Protein AF-A0A937PVZ6-F1 (afdb_monomer_lite)

Sequence (532 aa):
RFDALMASVQGRLSVHPARSYATGFSAGARWAVAMARLFPDRFSGVIPVGGFFPPTRSEHPKNIYVYAIAGKDDPNLRELNMARDMLTEQGVPFALETFDGGHDIAPGRLLAEAVRWLTRQYFVHHDDPSPEGRQERLAAAREMAKEIQDLTATADERSEAYEAAREFRETFGDTSHAPLKALLEKNGEIIAMLEKDPSVAGMAAYTAPDPERVVADFLKALDALPADEAARSAARGAVEAARSDPGRSYDALVDGLCRLYPVFAAALAALQNEDTVSALGVLEKMAESPDPYLAAHAVYFMGRAHIMDEKYEDAMPLLARTAGEWNDRTLYSGDSLFLVGICQGRLLHRKAALRILIDFLTHYPEAPERMLVGADHVARTIEAIQAGSLGDVQERMDDSRRRLKLERSGEPTQVRQDRIIAMLDKLIEEAEQREQGGGGGGGGGGGGQGGAGGAPSGNQQPGSPANSSSAPAGQSRIGALDRAHRGNPEDTWGAARKRERERILNVLKDKFPERYRDLIEQYYKSLQEGEP

Foldseek 3Di:
DVVVVVVVCVVPDVDDQLQAEFEDAAVSLQVSQVVCQVCVSRHQEYEYELYHDQDPDDQRPLSYAYEYEYEPAEPSVVVLVVNQVVCVVVVRHYHYYYDHDYSDDDDVVSVVVSSVVSVLVCQLPDADPDPVSLVVNLVVLVVLLVVLVVLLVDLLSLLLSLLSLVSSCNRHVPYPDPSSVVSNVVSVVSNVVSCPRLLNVFVVDFDADDLVQLLVVLLVVLVVDPADPVLSVQLNVQLVVQCVDPVRNQCSNVSSVCSRCVLLVVLVVCVVVLVLVSNLVSLVVQLPDPPLLSVLVSLQVNLVSCVSLVVLSVSSSSLSCSLGVVSSNHSCNLVSLLSNLVSCLLVVSLSSNLVSLVVSCVNCVPPDPCSVVVSVVSNVLSVPDDPLDPSNLVSLVVSLVSCVVVVNPDPVSVVSVVVSVVSVVVVVVVVVVVVVVVDDDDDDDDDDDDDDDDDDDPDDDDPDDDPDDDDDDDDDDDDPDDPDDDDDPSVCVPPDDPVRVVVVVVVVVVPDPPVCVVVVVVVVVVVVPDDD

Radius of gyration: 30.03 Å; chains: 1; bounding box: 62×78×86 Å

pLDDT: mean 80.59, std 19.5, range [26.11, 98.38]

Secondary structure (DSSP, 8-state):
-HHHHHHHHHTTS---TT--EEEEETHHHHHHHHHHHH-TTT-SEEEEES-----SSSPPPTT-EEEEEEETT-TTHHHHHHHHHHHHHTT--EEEEEES-SS-PPPHHHHHHHHHHHHHHHHHH----SHHHHHHHHHHHHHHHHHHHHHHHSSTTHHHHHHHHHHHHHHH-S---HHHHHHHHHHHHHHHHHTTSTTTTTTTT-----HHHHHHHHHHHGGGSSS-HHHHHHHHHHHHHHHTSTTTGGGHHHHHHHHH-HHHHHHHHHHHTT-HHHHHHHHHHHHT-SSHHHHHHHHHHHHHHHHHTT-HHHHHHHHHHHHTTTTTT-STHHHHHHHHHHHHHHTT-HHHHHHHHHHHHHH-TTS-HHHHHHHHHHHHHHHH--TTSHHHHHHHHHHHHHHHHTT--SHHHHHHHHHHHHHHHHHHHHHHHHHHHTS--------------------PPPSS--SS--PPSSPPP-----------GGG-SS---HHHHHHHHHHHHHHS-THHHHHHHHHHHHHHS---

Structure (mmCIF, N/CA/C/O backbone):
data_AF-A0A937PVZ6-F1
#
_entry.id   AF-A0A937PVZ6-F1
#
loop_
_atom_site.group_PDB
_atom_site.id
_atom_site.type_symbol
_atom_site.label_atom_id
_atom_site.label_alt_id
_atom_site.label_comp_id
_atom_site.label_asym_id
_atom_site.label_entity_id
_atom_site.label_seq_id
_atom_site.pdbx_PDB_ins_code
_atom_site.Cartn_x
_atom_site.Cartn_y
_atom_site.Cartn_z
_atom_site.occupancy
_atom_site.B_iso_or_equiv
_atom_site.auth_seq_id
_atom_site.auth_comp_id
_atom_site.auth_asym_id
_atom_site.auth_atom_id
_atom_site.pdbx_PDB_model_num
ATOM 1 N N . ARG A 1 1 ? -8.345 -0.476 47.945 1.00 69.69 1 ARG A N 1
ATOM 2 C CA . ARG A 1 1 ? -8.916 0.798 47.421 1.00 69.69 1 ARG A CA 1
ATOM 3 C C . ARG A 1 1 ? -9.383 0.640 45.974 1.00 69.69 1 ARG A C 1
ATOM 5 O O . ARG A 1 1 ? -10.514 1.012 45.710 1.00 69.69 1 ARG A O 1
ATOM 12 N N . PHE A 1 2 ? -8.583 0.040 45.084 1.00 73.56 2 PHE A N 1
ATOM 13 C CA . PHE A 1 2 ? -9.005 -0.289 43.714 1.00 73.56 2 PHE A CA 1
ATOM 14 C C . PHE A 1 2 ? -10.243 -1.208 43.660 1.00 73.56 2 PHE A C 1
ATOM 16 O O . PHE A 1 2 ? -11.211 -0.859 42.997 1.00 73.56 2 PHE A O 1
ATOM 23 N N . ASP A 1 3 ? -10.291 -2.289 44.450 1.00 78.25 3 ASP A N 1
ATOM 24 C CA . ASP A 1 3 ? -11.468 -3.182 44.471 1.00 78.25 3 ASP A CA 1
ATOM 25 C C . ASP A 1 3 ? -12.764 -2.481 44.888 1.00 78.25 3 ASP A C 1
ATOM 27 O O . ASP A 1 3 ? -13.820 -2.739 44.323 1.00 78.25 3 ASP A O 1
ATOM 31 N N . ALA A 1 4 ? -12.685 -1.547 45.840 1.00 83.62 4 ALA A N 1
ATOM 32 C CA . ALA A 1 4 ? -13.841 -0.767 46.275 1.00 83.62 4 ALA A CA 1
ATOM 33 C C . ALA A 1 4 ? -14.333 0.196 45.179 1.00 83.62 4 ALA A C 1
ATOM 35 O O . ALA A 1 4 ? -15.538 0.381 45.020 1.00 83.62 4 ALA A O 1
ATOM 36 N N . LEU A 1 5 ? -13.411 0.786 44.405 1.00 81.38 5 LEU A N 1
ATOM 37 C CA . LEU A 1 5 ? -13.753 1.604 43.241 1.00 81.38 5 LEU A CA 1
ATOM 38 C C . LEU A 1 5 ? -14.438 0.752 42.168 1.00 81.38 5 LEU A C 1
ATOM 40 O O . LEU A 1 5 ? -15.517 1.116 41.711 1.00 81.38 5 LEU A O 1
ATOM 44 N N . MET A 1 6 ? -13.850 -0.393 41.816 1.00 77.56 6 MET A N 1
ATOM 45 C CA . MET A 1 6 ? -14.407 -1.286 40.799 1.00 77.56 6 MET A CA 1
ATOM 46 C C . MET A 1 6 ? -15.778 -1.828 41.203 1.00 77.56 6 MET A C 1
ATOM 48 O O . MET A 1 6 ? -16.698 -1.774 40.396 1.00 77.56 6 MET A O 1
ATOM 52 N N . ALA A 1 7 ? -15.955 -2.246 42.459 1.00 81.44 7 ALA A N 1
ATOM 53 C CA . ALA A 1 7 ? -17.251 -2.688 42.971 1.00 81.44 7 ALA A CA 1
ATOM 54 C C . ALA A 1 7 ? -18.311 -1.573 42.910 1.00 81.44 7 ALA A C 1
ATOM 56 O O . ALA A 1 7 ? -19.458 -1.825 42.549 1.00 81.44 7 ALA A O 1
ATOM 57 N N . SER A 1 8 ? -17.930 -0.326 43.211 1.00 86.19 8 SER A N 1
ATOM 58 C CA . SER A 1 8 ? -18.826 0.832 43.088 1.00 86.19 8 SER A CA 1
ATOM 59 C C . SER A 1 8 ? -19.222 1.104 41.632 1.00 86.19 8 SER A C 1
ATOM 61 O O . SER A 1 8 ? -20.390 1.367 41.355 1.00 86.19 8 SER A O 1
ATOM 63 N N . VAL A 1 9 ? -18.271 1.021 40.696 1.00 83.44 9 VAL A N 1
ATOM 64 C CA . VAL A 1 9 ? -18.527 1.213 39.260 1.00 83.44 9 VAL A CA 1
ATOM 65 C C . VAL A 1 9 ? -19.419 0.098 38.718 1.00 83.44 9 VAL A C 1
ATOM 67 O O . VAL A 1 9 ? -20.452 0.391 38.128 1.00 83.44 9 VAL A O 1
ATOM 70 N N . GLN A 1 10 ? -19.079 -1.164 38.976 1.00 81.69 10 GLN A N 1
ATOM 71 C CA . GLN A 1 10 ? -19.837 -2.333 38.513 1.00 81.69 10 GLN A CA 1
ATOM 72 C C . GLN A 1 10 ? -21.234 -2.420 39.142 1.00 81.69 10 GLN A C 1
ATOM 74 O O . GLN A 1 10 ? -22.155 -2.944 38.528 1.00 81.69 10 GLN A O 1
ATOM 79 N N . GLY A 1 11 ? -21.420 -1.872 40.348 1.00 85.06 11 GLY A N 1
ATOM 80 C CA . GLY A 1 11 ? -22.736 -1.751 40.976 1.00 85.06 11 GLY A CA 1
ATOM 81 C C . GLY A 1 11 ? -23.624 -0.650 40.382 1.00 85.06 11 GLY A C 1
ATOM 82 O O . GLY A 1 11 ? -24.807 -0.596 40.707 1.00 85.06 11 GLY A O 1
ATOM 83 N N . ARG A 1 12 ? -23.075 0.246 39.547 1.00 89.06 12 ARG A N 1
ATOM 84 C CA . ARG A 1 12 ? -23.790 1.399 38.962 1.00 89.06 12 ARG A CA 1
ATOM 85 C C . ARG A 1 12 ? -23.874 1.361 37.441 1.00 89.06 12 ARG A C 1
ATOM 87 O O . ARG A 1 12 ? -24.802 1.931 36.880 1.00 89.06 12 ARG A O 1
ATOM 94 N N . LEU A 1 13 ? -22.892 0.750 36.788 1.00 84.81 13 LEU A N 1
ATOM 95 C CA . LEU A 1 13 ? -22.736 0.705 35.342 1.00 84.81 13 LEU A CA 1
ATOM 96 C C . LEU A 1 13 ? -22.531 -0.742 34.897 1.00 84.81 13 LEU A C 1
ATOM 98 O O . LEU A 1 13 ? -21.799 -1.502 35.532 1.00 84.81 13 LEU A O 1
ATOM 102 N N . SER A 1 14 ? -23.123 -1.098 33.760 1.00 81.31 14 SER A N 1
ATOM 103 C CA . SER A 1 14 ? -22.840 -2.358 33.077 1.00 81.31 14 SER A CA 1
ATOM 104 C C . SER A 1 14 ? -21.476 -2.264 32.393 1.00 81.31 14 SER A C 1
ATOM 106 O O . SER A 1 14 ? -21.356 -1.701 31.308 1.00 81.31 14 SER A O 1
ATOM 108 N N . VAL A 1 15 ? -20.437 -2.782 33.049 1.00 78.81 15 VAL A N 1
ATOM 109 C CA . VAL A 1 15 ? -19.065 -2.803 32.522 1.00 78.81 15 VAL A CA 1
ATOM 110 C C . VAL A 1 15 ? -18.717 -4.204 32.043 1.00 78.81 15 VAL A C 1
ATOM 112 O O . VAL A 1 15 ? -18.860 -5.174 32.788 1.00 78.81 15 VAL A O 1
ATOM 115 N N . HIS A 1 16 ? -18.222 -4.307 30.811 1.00 76.38 16 HIS A N 1
ATOM 116 C CA . HIS A 1 16 ? -17.789 -5.578 30.248 1.00 76.38 16 HIS A CA 1
ATOM 117 C C . HIS A 1 16 ? -16.460 -6.039 30.883 1.00 76.38 16 HIS A C 1
ATOM 119 O O . HIS A 1 16 ? -15.476 -5.290 30.850 1.00 76.38 16 HIS A O 1
ATOM 125 N N . PRO A 1 17 ? -16.377 -7.266 31.433 1.00 70.31 17 PRO A N 1
ATOM 126 C CA . PRO A 1 17 ? -15.213 -7.704 32.207 1.00 70.31 17 PRO A CA 1
ATOM 127 C C . PRO A 1 17 ? -13.941 -7.850 31.360 1.00 70.31 17 PRO A C 1
ATOM 129 O O . PRO A 1 17 ? -12.858 -7.549 31.844 1.00 70.31 17 PRO A O 1
ATOM 132 N N . ALA A 1 18 ? -14.072 -8.235 30.086 1.00 74.38 18 ALA A N 1
ATOM 133 C CA . ALA A 1 18 ? -12.947 -8.425 29.161 1.00 74.38 18 ALA A CA 1
ATOM 134 C C . ALA A 1 18 ? -12.660 -7.209 28.251 1.00 74.38 18 ALA A C 1
ATOM 136 O O . ALA A 1 18 ? -11.985 -7.333 27.237 1.00 74.38 18 ALA A O 1
ATOM 137 N N . ARG A 1 19 ? -13.237 -6.037 28.556 1.00 82.44 19 ARG A N 1
ATOM 138 C CA . ARG A 1 19 ? -13.008 -4.785 27.799 1.00 82.44 19 ARG A CA 1
ATOM 139 C C . ARG A 1 19 ? -12.810 -3.601 28.734 1.00 82.44 19 ARG A C 1
ATOM 141 O O . ARG A 1 19 ? -13.374 -2.524 28.568 1.00 82.44 19 ARG A O 1
ATOM 148 N N . SER A 1 20 ? -12.034 -3.854 29.778 1.00 88.50 20 SER A N 1
ATOM 149 C CA . SER A 1 20 ? -11.606 -2.838 30.727 1.00 88.50 20 SER A CA 1
ATOM 150 C C . SER A 1 20 ? -10.183 -2.417 30.380 1.00 88.50 20 SER A C 1
ATOM 152 O O . SER A 1 20 ? -9.287 -3.255 30.278 1.00 88.50 20 SER A O 1
ATOM 154 N N . TYR A 1 21 ? -9.973 -1.118 30.197 1.00 92.12 21 TYR A N 1
ATOM 155 C CA . TYR A 1 21 ? -8.684 -0.558 29.798 1.00 92.12 21 TYR A CA 1
ATOM 156 C C . TYR A 1 21 ? -8.200 0.449 30.839 1.00 92.12 21 TYR A C 1
ATOM 158 O O . TYR A 1 21 ? -9.008 1.156 31.445 1.00 92.12 21 TYR A O 1
ATOM 166 N N . ALA A 1 22 ? -6.887 0.527 31.053 1.00 93.06 22 ALA A N 1
ATOM 167 C CA . ALA A 1 22 ? -6.290 1.568 31.890 1.00 93.06 22 ALA A CA 1
ATOM 168 C C . ALA A 1 22 ? -5.559 2.596 31.023 1.00 93.06 22 ALA A C 1
ATOM 170 O O . ALA A 1 22 ? -4.846 2.246 30.090 1.00 93.06 22 ALA A O 1
ATOM 171 N N . THR A 1 23 ? -5.684 3.876 31.346 1.00 95.38 23 THR A N 1
ATOM 172 C CA . THR A 1 23 ? -4.957 4.944 30.652 1.00 95.38 23 THR A CA 1
ATOM 173 C C . THR A 1 23 ? -4.436 5.959 31.655 1.00 95.38 23 THR A C 1
ATOM 175 O O . THR A 1 23 ? -4.888 6.022 32.801 1.00 95.38 23 THR A O 1
ATOM 178 N N . GLY A 1 24 ? -3.465 6.748 31.226 1.00 95.12 24 GLY A N 1
ATOM 179 C CA . GLY A 1 24 ? -2.963 7.880 31.974 1.00 95.12 24 GLY A CA 1
ATOM 180 C C . GLY A 1 24 ? -1.943 8.648 31.153 1.00 95.12 24 GLY A C 1
ATOM 181 O O . GLY A 1 24 ? -1.497 8.184 30.106 1.00 95.12 24 GLY A O 1
ATOM 182 N N . PHE A 1 25 ? -1.560 9.814 31.663 1.00 95.88 25 PHE A N 1
ATOM 183 C CA . PHE A 1 25 ? -0.544 10.671 31.067 1.00 95.88 25 PHE A CA 1
ATOM 184 C C . PHE A 1 25 ? 0.702 10.734 31.957 1.00 95.88 25 PHE A C 1
ATOM 186 O O . PHE A 1 25 ? 0.585 10.840 33.183 1.00 95.88 25 PHE A O 1
ATOM 193 N N . SER A 1 26 ? 1.894 10.657 31.360 1.00 93.81 26 SER A N 1
ATOM 194 C CA . SER A 1 26 ? 3.185 10.768 32.045 1.00 93.81 26 SER A CA 1
ATOM 195 C C . SER A 1 26 ? 3.325 9.765 33.203 1.00 93.81 26 SER A C 1
ATOM 197 O O . SER A 1 26 ? 3.234 8.553 33.009 1.00 93.81 26 SER A O 1
ATOM 199 N N . ALA A 1 27 ? 3.506 10.220 34.446 1.00 91.94 27 ALA A N 1
ATOM 200 C CA . ALA A 1 27 ? 3.505 9.346 35.622 1.00 91.94 27 ALA A CA 1
ATOM 201 C C . ALA A 1 27 ? 2.208 8.520 35.759 1.00 91.94 27 ALA A C 1
ATOM 203 O O . ALA A 1 27 ? 2.258 7.366 36.183 1.00 91.94 27 ALA A O 1
ATOM 204 N N . GLY A 1 28 ? 1.058 9.073 35.364 1.00 93.94 28 GLY A N 1
ATOM 205 C CA . GLY A 1 28 ? -0.214 8.352 35.339 1.00 93.94 28 GLY A CA 1
ATOM 206 C C . GLY A 1 28 ? -0.222 7.210 34.322 1.00 93.94 28 GLY A C 1
ATOM 207 O O . GLY A 1 28 ? -0.742 6.142 34.625 1.00 93.94 28 GLY A O 1
ATOM 208 N N . ALA A 1 29 ? 0.411 7.395 33.159 1.00 95.06 29 ALA A N 1
ATOM 209 C CA . ALA A 1 29 ? 0.570 6.350 32.144 1.00 95.06 29 ALA A CA 1
ATOM 210 C C . ALA A 1 29 ? 1.373 5.168 32.698 1.00 95.06 29 ALA A C 1
ATOM 212 O O . ALA A 1 29 ? 0.972 4.008 32.612 1.00 95.06 29 ALA A O 1
ATOM 213 N N . ARG A 1 30 ? 2.477 5.489 33.375 1.00 92.88 30 ARG A N 1
ATOM 214 C CA . ARG A 1 30 ? 3.339 4.514 34.037 1.00 92.88 30 ARG A CA 1
ATOM 215 C C . ARG A 1 30 ? 2.599 3.726 35.127 1.00 92.88 30 ARG A C 1
ATOM 217 O O . ARG A 1 30 ? 2.746 2.506 35.211 1.00 92.88 30 ARG A O 1
ATOM 224 N N . TRP A 1 31 ? 1.759 4.398 35.916 1.00 92.25 31 TRP A N 1
ATOM 225 C CA . TRP A 1 31 ? 0.887 3.742 36.895 1.00 92.25 31 TRP A CA 1
ATOM 226 C C . TRP A 1 31 ? -0.215 2.902 36.249 1.00 92.25 31 TRP A C 1
ATOM 228 O O . TRP A 1 31 ? -0.486 1.816 36.751 1.00 92.25 31 TRP A O 1
ATOM 238 N N . ALA A 1 32 ? -0.812 3.344 35.141 1.00 93.31 32 ALA A N 1
ATOM 239 C CA . ALA A 1 32 ? -1.809 2.567 34.404 1.00 93.31 32 ALA A CA 1
ATOM 240 C C . ALA A 1 32 ? -1.220 1.239 33.902 1.00 93.31 32 ALA A C 1
ATOM 242 O O . ALA A 1 32 ? -1.804 0.180 34.127 1.00 93.31 32 ALA A O 1
ATOM 243 N N . VAL A 1 33 ? -0.014 1.284 33.323 1.00 92.38 33 VAL A N 1
ATOM 244 C CA . VAL A 1 33 ? 0.739 0.088 32.911 1.00 92.38 33 VAL A CA 1
ATOM 245 C C . VAL A 1 33 ? 1.028 -0.818 34.110 1.00 92.38 33 VAL A C 1
ATOM 247 O O . VAL A 1 33 ? 0.796 -2.023 34.042 1.00 92.38 33 VAL A O 1
ATOM 250 N N . ALA A 1 34 ? 1.503 -0.259 35.227 1.00 89.75 34 ALA A N 1
ATOM 251 C CA . ALA A 1 34 ? 1.767 -1.036 36.436 1.00 89.75 34 ALA A CA 1
ATOM 252 C C . ALA A 1 34 ? 0.491 -1.684 37.002 1.00 89.75 34 ALA A C 1
ATOM 254 O O . ALA A 1 34 ? 0.511 -2.852 37.381 1.00 89.75 34 ALA A O 1
ATOM 255 N N . MET A 1 35 ? -0.627 -0.956 37.025 1.00 88.50 35 MET A N 1
ATOM 256 C CA . MET A 1 35 ? -1.909 -1.465 37.508 1.00 88.50 35 MET A CA 1
ATOM 257 C C . MET A 1 35 ? -2.436 -2.603 36.641 1.00 88.50 35 MET A C 1
ATOM 259 O O . MET A 1 35 ? -2.821 -3.631 37.189 1.00 88.50 35 MET A O 1
ATOM 263 N N . ALA A 1 36 ? -2.416 -2.462 35.316 1.00 90.75 36 ALA A N 1
ATOM 264 C CA . ALA A 1 36 ? -2.871 -3.530 34.433 1.00 90.75 36 ALA A CA 1
ATOM 265 C C . ALA A 1 36 ? -2.025 -4.801 34.577 1.00 90.75 36 ALA A C 1
ATOM 267 O O . ALA A 1 36 ? -2.567 -5.900 34.598 1.00 90.75 36 ALA A O 1
ATOM 268 N N . ARG A 1 37 ? -0.709 -4.655 34.782 1.00 88.38 37 ARG A N 1
ATOM 269 C CA . ARG A 1 37 ? 0.186 -5.791 35.059 1.00 88.38 37 ARG A CA 1
ATOM 270 C C . ARG A 1 37 ? -0.072 -6.454 36.410 1.00 88.38 37 ARG A C 1
ATOM 272 O O . ARG A 1 37 ? 0.067 -7.664 36.519 1.00 88.38 37 ARG A O 1
ATOM 279 N N . LEU A 1 38 ? -0.405 -5.674 37.439 1.00 87.06 38 LEU A N 1
ATOM 280 C CA . LEU A 1 38 ? -0.701 -6.194 38.779 1.00 87.06 38 LEU A CA 1
ATOM 281 C C . LEU A 1 38 ? -2.079 -6.860 38.865 1.00 87.06 38 LEU A C 1
ATOM 283 O O . LEU A 1 38 ? -2.288 -7.713 39.724 1.00 87.06 38 LEU A O 1
ATOM 287 N N . PHE A 1 39 ? -3.010 -6.472 37.992 1.00 87.00 39 PHE A N 1
ATOM 288 C CA . PHE A 1 39 ? -4.377 -6.987 37.957 1.00 87.00 39 PHE A CA 1
ATOM 289 C C . PHE A 1 39 ? -4.755 -7.466 36.543 1.00 87.00 39 PHE A C 1
ATOM 291 O O . PHE A 1 39 ? -5.696 -6.927 35.954 1.00 87.00 39 PHE A O 1
ATOM 298 N N . PRO A 1 40 ? -4.055 -8.474 35.988 1.00 87.31 40 PRO A N 1
ATOM 299 C CA . PRO A 1 40 ? -4.231 -8.892 34.598 1.00 87.31 40 PRO A CA 1
ATOM 300 C C . PRO A 1 40 ? -5.606 -9.503 34.307 1.00 87.31 40 PRO A C 1
ATOM 302 O O . PRO A 1 40 ? -6.031 -9.516 33.161 1.00 87.31 40 PRO A O 1
ATOM 305 N N . ASP A 1 41 ? -6.335 -9.952 35.331 1.00 84.69 41 ASP A N 1
ATOM 306 C CA . ASP A 1 41 ? -7.708 -10.461 35.191 1.00 84.69 41 ASP A CA 1
ATOM 307 C C . ASP A 1 41 ? -8.764 -9.342 35.150 1.00 84.69 41 ASP A C 1
ATOM 309 O O . ASP A 1 41 ? -9.962 -9.603 35.047 1.00 84.69 41 ASP A O 1
ATOM 313 N N . ARG A 1 42 ? -8.348 -8.083 35.335 1.00 84.19 42 ARG A N 1
ATOM 314 C CA . ARG A 1 42 ? -9.243 -6.917 35.437 1.00 84.19 42 ARG A CA 1
ATOM 315 C C . ARG A 1 42 ? -9.098 -5.940 34.286 1.00 84.19 42 ARG A C 1
ATOM 317 O O . ARG A 1 42 ? -9.931 -5.049 34.156 1.00 84.19 42 ARG A O 1
ATOM 324 N N . PHE A 1 43 ? -8.046 -6.085 33.498 1.00 89.19 43 PHE A N 1
ATOM 325 C CA . PHE A 1 43 ? -7.772 -5.253 32.345 1.00 89.19 43 PHE A CA 1
ATOM 326 C C . PHE A 1 43 ? -7.480 -6.151 31.151 1.00 89.19 43 PHE A C 1
ATOM 328 O O . PHE A 1 43 ? -7.010 -7.269 31.315 1.00 89.19 43 PHE A O 1
ATOM 335 N N . SER A 1 44 ? -7.750 -5.644 29.958 1.00 89.75 44 SER A N 1
ATOM 336 C CA . SER A 1 44 ? -7.413 -6.308 28.691 1.00 89.75 44 SER A CA 1
ATOM 337 C C . SER A 1 44 ? -6.463 -5.457 27.851 1.00 89.75 44 SER A C 1
ATOM 339 O O . SER A 1 44 ? -5.988 -5.871 26.801 1.00 89.75 44 SER A O 1
ATOM 341 N N . GLY A 1 45 ? -6.148 -4.250 28.322 1.00 93.69 45 GLY A N 1
ATOM 342 C CA . GLY A 1 45 ? -5.141 -3.418 27.698 1.00 93.69 45 GLY A CA 1
ATOM 343 C C . GLY A 1 45 ? -4.928 -2.081 28.383 1.00 93.69 45 GLY A C 1
ATOM 344 O O . GLY A 1 45 ? -5.622 -1.717 29.340 1.00 93.69 45 GLY A O 1
ATOM 345 N N . VAL A 1 46 ? -3.930 -1.359 27.889 1.00 95.44 46 VAL A N 1
ATOM 346 C CA . VAL A 1 46 ? -3.498 -0.070 28.417 1.00 95.44 46 VAL A CA 1
ATOM 347 C C . VAL A 1 46 ? -3.203 0.934 27.314 1.00 95.44 46 VAL A C 1
ATOM 349 O O . VAL A 1 46 ? -2.643 0.579 26.279 1.00 95.44 46 VAL A O 1
ATOM 352 N N . ILE A 1 47 ? -3.526 2.201 27.579 1.00 97.19 47 ILE A N 1
ATOM 353 C CA . ILE A 1 47 ? -3.240 3.344 26.703 1.00 97.19 47 ILE A CA 1
ATOM 354 C C . ILE A 1 47 ? -2.281 4.298 27.430 1.00 97.19 47 ILE A C 1
ATOM 356 O O . ILE A 1 47 ? -2.733 5.271 28.050 1.00 97.19 47 ILE A O 1
ATOM 360 N N . PRO A 1 48 ? -0.973 3.994 27.486 1.00 96.81 48 PRO A N 1
ATOM 361 C CA . PRO A 1 48 ? 0.000 4.890 28.090 1.00 96.81 48 PRO A CA 1
ATOM 362 C C . PRO A 1 48 ? 0.284 6.098 27.189 1.00 96.81 48 PRO A C 1
ATOM 364 O O . PRO A 1 48 ? 0.758 5.933 26.067 1.00 96.81 48 PRO A O 1
ATOM 367 N N . VAL A 1 49 ? 0.065 7.312 27.703 1.00 97.12 49 VAL A N 1
ATOM 368 C CA . VAL A 1 49 ? 0.394 8.557 26.994 1.00 97.12 49 VAL A CA 1
ATOM 369 C C . VAL A 1 49 ? 1.634 9.209 27.600 1.00 97.12 49 VAL A C 1
ATOM 371 O O . VAL A 1 49 ? 1.623 9.587 28.772 1.00 97.12 49 VAL A O 1
ATOM 374 N N . GLY A 1 50 ? 2.709 9.349 26.824 1.00 93.38 50 GLY A N 1
ATOM 375 C CA . GLY A 1 50 ? 3.940 10.027 27.245 1.00 93.38 50 GLY A CA 1
ATOM 376 C C . GLY A 1 50 ? 4.610 9.390 28.467 1.00 93.38 50 GLY A C 1
ATOM 377 O O . GLY A 1 50 ? 5.243 10.089 29.258 1.00 93.38 50 GLY A O 1
ATOM 378 N N . GLY A 1 51 ? 4.422 8.085 28.700 1.00 92.44 51 GLY A N 1
ATOM 379 C CA . GLY A 1 51 ? 4.963 7.421 29.885 1.00 92.44 51 GLY A CA 1
ATOM 380 C C . GLY A 1 51 ? 4.861 5.893 29.874 1.00 92.44 51 GLY A C 1
ATOM 381 O O . GLY A 1 51 ? 3.769 5.346 29.779 1.00 92.44 51 GLY A O 1
ATOM 382 N N . PHE A 1 52 ? 5.971 5.188 30.076 1.00 90.31 52 PHE A N 1
ATOM 383 C CA . PHE A 1 52 ? 6.038 3.736 30.221 1.00 90.31 52 PHE A CA 1
ATOM 384 C C . PHE A 1 52 ? 7.063 3.321 31.278 1.00 90.31 52 PHE A C 1
ATOM 386 O O . PHE A 1 52 ? 8.106 3.948 31.426 1.00 90.31 52 PHE A O 1
ATOM 393 N N . PHE A 1 53 ? 6.794 2.235 32.005 1.00 80.94 53 PHE A N 1
ATOM 394 C CA . PHE A 1 53 ? 7.831 1.539 32.769 1.00 80.94 53 PHE A CA 1
ATOM 395 C C . PHE A 1 53 ? 8.255 0.282 31.997 1.00 80.94 53 PHE A C 1
ATOM 397 O O . PHE A 1 53 ? 7.516 -0.721 32.025 1.00 80.94 53 PHE A O 1
ATOM 404 N N . PRO A 1 54 ? 9.419 0.302 31.313 1.00 65.31 54 PRO A N 1
ATOM 405 C CA . PRO A 1 54 ? 10.005 -0.916 30.770 1.00 65.31 54 PRO A CA 1
ATOM 406 C C . PRO A 1 54 ? 10.151 -1.923 31.922 1.00 65.31 54 PRO A C 1
ATOM 408 O O . PRO A 1 54 ? 10.639 -1.551 32.994 1.00 65.31 54 PRO A O 1
ATOM 411 N N . PRO A 1 55 ? 9.639 -3.157 31.792 1.00 62.38 55 PRO A N 1
ATOM 412 C CA . PRO A 1 55 ? 9.673 -4.115 32.884 1.00 62.38 55 PRO A CA 1
ATOM 413 C C . PRO A 1 55 ? 11.120 -4.476 33.220 1.00 62.38 55 PRO A C 1
ATOM 415 O O . PRO A 1 55 ? 11.914 -4.810 32.350 1.00 62.38 55 PRO A O 1
ATOM 418 N N . THR A 1 56 ? 11.458 -4.420 34.507 1.00 57.34 56 THR A N 1
ATOM 419 C CA . THR A 1 56 ? 12.805 -4.741 34.995 1.00 57.34 56 THR A CA 1
ATOM 420 C C . THR A 1 56 ? 12.940 -6.174 35.502 1.00 57.34 56 THR A C 1
ATOM 422 O O . THR A 1 56 ? 14.068 -6.585 35.760 1.00 57.34 56 THR A O 1
ATOM 425 N N . ARG A 1 57 ? 11.839 -6.933 35.686 1.00 50.66 57 ARG A N 1
ATOM 426 C CA . ARG A 1 57 ? 11.897 -8.292 36.278 1.00 50.66 57 ARG A CA 1
ATOM 427 C C . ARG A 1 57 ? 10.654 -9.199 36.188 1.00 50.66 57 ARG A C 1
ATOM 429 O O . ARG A 1 57 ? 10.746 -10.331 36.647 1.00 50.66 57 ARG A O 1
ATOM 436 N N . SER A 1 58 ? 9.524 -8.767 35.626 1.00 56.12 58 SER A N 1
ATOM 437 C CA . SER A 1 58 ? 8.342 -9.628 35.419 1.00 56.12 58 SER A CA 1
ATOM 438 C C . SER A 1 58 ? 7.858 -9.516 33.977 1.00 56.12 58 SER A C 1
ATOM 440 O O . SER A 1 58 ? 7.717 -8.395 33.480 1.00 56.12 58 SER A O 1
ATOM 442 N N . GLU A 1 59 ? 7.601 -10.651 33.328 1.00 72.81 59 GLU A N 1
ATOM 443 C CA . GLU A 1 59 ? 7.008 -10.705 31.988 1.00 72.81 59 GLU A CA 1
ATOM 444 C C . GLU A 1 59 ? 5.690 -9.921 31.955 1.00 72.81 59 GLU A C 1
ATOM 446 O O . GLU A 1 59 ? 4.904 -9.939 32.908 1.00 72.81 59 GLU A O 1
ATOM 451 N N . HIS A 1 60 ? 5.468 -9.176 30.875 1.00 86.00 60 HIS A N 1
ATOM 452 C CA . HIS A 1 60 ? 4.197 -8.501 30.652 1.00 86.00 60 HIS A CA 1
ATOM 453 C C . HIS A 1 60 ? 3.120 -9.562 30.358 1.00 86.00 60 HIS A C 1
ATOM 455 O O . HIS A 1 60 ? 3.366 -10.431 29.521 1.00 86.00 60 HIS A O 1
ATOM 461 N N . PRO A 1 61 ? 1.938 -9.527 31.002 1.00 88.31 61 PRO A N 1
ATOM 462 C CA . PRO A 1 61 ? 0.899 -10.518 30.732 1.00 88.31 61 PRO A CA 1
ATOM 463 C C . PRO A 1 61 ? 0.406 -10.427 29.282 1.00 88.31 61 PRO A C 1
ATOM 465 O O . PRO A 1 61 ? -0.009 -9.361 28.839 1.00 88.31 61 PRO A O 1
ATOM 468 N N . LYS A 1 62 ? 0.409 -11.541 28.541 1.00 87.12 62 LYS A N 1
ATOM 469 C CA . LYS A 1 62 ? 0.072 -11.553 27.100 1.00 87.12 62 LYS A CA 1
ATOM 470 C C . LYS A 1 62 ? -1.354 -11.100 26.768 1.00 87.12 62 LYS A C 1
ATOM 472 O O . LYS A 1 62 ? -1.627 -10.748 25.628 1.00 87.12 62 LYS A O 1
ATOM 477 N N . ASN A 1 63 ? -2.251 -11.112 27.749 1.00 86.19 63 ASN A N 1
ATOM 478 C CA . ASN A 1 63 ? -3.635 -10.659 27.625 1.00 86.19 63 ASN A CA 1
ATOM 479 C C . ASN A 1 63 ? -3.820 -9.154 27.906 1.00 86.19 63 ASN A C 1
ATOM 481 O O . ASN A 1 63 ? -4.953 -8.683 27.935 1.00 86.19 63 ASN A O 1
ATOM 485 N N . ILE A 1 64 ? -2.734 -8.413 28.158 1.00 91.50 64 ILE A N 1
ATOM 486 C CA . ILE A 1 64 ? -2.747 -6.958 28.330 1.00 91.50 64 ILE A CA 1
ATOM 487 C C . ILE A 1 64 ? -2.129 -6.322 27.091 1.00 91.50 64 ILE A C 1
ATOM 489 O O . ILE A 1 64 ? -0.912 -6.247 26.949 1.00 91.50 64 ILE A O 1
ATOM 493 N N . TYR A 1 65 ? -2.979 -5.856 26.185 1.00 94.06 65 TYR A N 1
ATOM 494 C CA . TYR A 1 65 ? -2.542 -5.203 24.952 1.00 94.06 65 TYR A CA 1
ATOM 495 C C . TYR A 1 65 ? -2.121 -3.757 25.213 1.00 94.06 65 TYR A C 1
ATOM 497 O O . TYR A 1 65 ? -2.648 -3.103 26.115 1.00 94.06 65 TYR A O 1
ATOM 505 N N . VAL A 1 66 ? -1.179 -3.227 24.435 1.00 94.75 66 VAL A N 1
ATOM 506 C CA . VAL A 1 66 ? -0.638 -1.881 24.668 1.00 94.75 66 VAL A CA 1
ATOM 507 C C . VAL A 1 66 ? -0.836 -0.999 23.445 1.00 94.75 66 VAL A C 1
ATOM 509 O O . VAL A 1 66 ? -0.337 -1.311 22.372 1.00 94.75 66 VAL A O 1
ATOM 512 N N . TYR A 1 67 ? -1.496 0.143 23.630 1.00 96.19 67 TYR A N 1
ATOM 513 C CA . TYR A 1 67 ? -1.548 1.213 22.636 1.00 96.19 67 TYR A CA 1
ATOM 514 C C . TYR A 1 67 ? -0.900 2.474 23.199 1.00 96.19 67 TYR A C 1
ATOM 516 O O . TYR A 1 67 ? -1.520 3.263 23.911 1.00 96.19 67 TYR A O 1
ATOM 524 N N . ALA A 1 68 ? 0.387 2.636 22.943 1.00 95.88 68 ALA A N 1
ATOM 525 C CA . ALA A 1 68 ? 1.159 3.768 23.412 1.00 95.88 68 ALA A CA 1
ATOM 526 C C . ALA A 1 68 ? 0.992 4.997 22.513 1.00 95.88 68 ALA A C 1
ATOM 528 O O . ALA A 1 68 ? 0.914 4.882 21.293 1.00 95.88 68 ALA A O 1
ATOM 529 N N . ILE A 1 69 ? 1.003 6.184 23.122 1.00 96.12 69 ILE A N 1
ATOM 530 C CA . ILE A 1 69 ? 0.958 7.462 22.404 1.00 96.12 69 ILE A CA 1
ATOM 531 C C . ILE A 1 69 ? 2.004 8.411 22.994 1.00 96.12 69 ILE A C 1
ATOM 533 O O . ILE A 1 69 ? 2.127 8.502 24.215 1.00 96.12 69 ILE A O 1
ATOM 537 N N . ALA A 1 70 ? 2.738 9.156 22.170 1.00 95.25 70 ALA A N 1
ATOM 538 C CA . ALA A 1 70 ? 3.618 10.228 22.648 1.00 95.25 70 ALA A CA 1
ATOM 539 C C . ALA A 1 70 ? 3.794 11.360 21.633 1.00 95.25 70 ALA A C 1
ATOM 541 O O . ALA A 1 70 ? 3.640 11.161 20.433 1.00 95.25 70 ALA A O 1
ATOM 542 N N . GLY A 1 71 ? 4.146 12.555 22.104 1.00 87.38 71 GLY A N 1
ATOM 543 C CA . GLY A 1 71 ? 4.612 13.605 21.203 1.00 87.38 71 GLY A CA 1
ATOM 544 C C . GLY A 1 71 ? 5.958 13.226 20.576 1.00 87.38 71 GLY A C 1
ATOM 545 O O . GLY A 1 71 ? 6.772 12.550 21.210 1.00 87.38 71 GLY A O 1
ATOM 546 N N . LYS A 1 72 ? 6.214 13.657 19.338 1.00 84.44 72 LYS A N 1
ATOM 547 C CA . LYS A 1 72 ? 7.499 13.433 18.649 1.00 84.44 72 LYS A CA 1
ATOM 548 C C . LYS A 1 72 ? 8.687 14.015 19.425 1.00 84.44 72 LYS A C 1
ATOM 550 O O . LYS A 1 72 ? 9.761 13.421 19.414 1.00 84.44 72 LYS A O 1
ATOM 555 N N . ASP A 1 73 ? 8.469 15.117 20.143 1.00 88.00 73 ASP A N 1
ATOM 556 C CA . ASP A 1 73 ? 9.472 15.783 20.980 1.00 88.00 73 ASP A CA 1
ATOM 557 C C . ASP A 1 73 ? 9.359 15.392 22.472 1.00 88.00 73 ASP A C 1
ATOM 559 O O . ASP A 1 73 ? 9.950 16.041 23.341 1.00 88.00 73 ASP A O 1
ATOM 563 N N . ASP A 1 74 ? 8.580 14.356 22.813 1.00 93.50 74 ASP A N 1
ATOM 564 C CA . ASP A 1 74 ? 8.435 13.893 24.196 1.00 93.50 74 ASP A CA 1
ATOM 565 C C . ASP A 1 74 ? 9.748 13.233 24.681 1.00 93.50 74 ASP A C 1
ATOM 567 O O . ASP A 1 74 ? 10.211 12.257 24.077 1.00 93.50 74 ASP A O 1
ATOM 571 N N . PRO A 1 75 ? 10.351 13.679 25.803 1.00 91.75 75 PRO A N 1
ATOM 572 C CA . PRO A 1 75 ? 11.553 13.051 26.359 1.00 91.75 75 PRO A CA 1
ATOM 573 C C . PRO A 1 75 ? 11.356 11.568 26.723 1.00 91.75 75 PRO A C 1
ATOM 575 O O . PRO A 1 75 ? 12.327 10.810 26.783 1.00 91.75 75 PRO A O 1
ATOM 578 N N . ASN A 1 76 ? 10.111 11.140 26.943 1.00 92.12 76 ASN A N 1
ATOM 579 C CA . ASN A 1 76 ? 9.732 9.764 27.242 1.00 92.12 76 ASN A CA 1
ATOM 580 C C . ASN A 1 76 ? 9.446 8.929 25.976 1.00 92.12 76 ASN A C 1
ATOM 582 O O . ASN A 1 76 ? 9.147 7.741 26.072 1.00 92.12 76 ASN A O 1
ATOM 586 N N . LEU A 1 77 ? 9.570 9.470 24.761 1.00 90.88 77 LEU A N 1
ATOM 587 C CA . LEU A 1 77 ? 9.367 8.670 23.547 1.00 90.88 77 LEU A CA 1
ATOM 588 C C . LEU A 1 77 ? 10.372 7.505 23.454 1.00 90.88 77 LEU A C 1
ATOM 590 O O . LEU A 1 77 ? 10.047 6.415 22.977 1.00 90.88 77 LEU A O 1
ATOM 594 N N . ARG A 1 78 ? 11.590 7.689 23.976 1.00 87.38 78 ARG A N 1
ATOM 595 C CA . ARG A 1 78 ? 12.609 6.630 24.018 1.00 87.38 78 ARG A CA 1
ATOM 596 C C . ARG A 1 78 ? 12.174 5.423 24.855 1.00 87.38 78 ARG A C 1
ATOM 598 O O . ARG A 1 78 ? 12.401 4.294 24.433 1.00 87.38 78 ARG A O 1
ATOM 605 N N . GLU A 1 79 ? 11.554 5.636 26.019 1.00 89.62 79 GLU A N 1
ATOM 606 C CA . GLU A 1 79 ? 11.090 4.522 26.866 1.00 89.62 79 GLU A CA 1
ATOM 607 C C . GLU A 1 79 ? 9.930 3.752 26.220 1.00 89.62 79 GLU A C 1
ATOM 609 O O . GLU A 1 79 ? 9.870 2.532 26.359 1.00 89.62 79 GLU A O 1
ATOM 614 N N . LEU A 1 80 ? 9.054 4.432 25.473 1.00 90.50 80 LEU A N 1
ATOM 615 C CA . LEU A 1 80 ? 7.954 3.796 24.742 1.00 90.50 80 LEU A CA 1
ATOM 616 C C . LEU A 1 80 ? 8.462 2.966 23.557 1.00 90.50 80 LEU A C 1
ATOM 618 O O . LEU A 1 80 ? 7.992 1.849 23.365 1.00 90.50 80 LEU A O 1
ATOM 622 N N . ASN A 1 81 ? 9.460 3.455 22.812 1.00 87.00 81 ASN A N 1
ATOM 623 C CA . ASN A 1 81 ? 10.096 2.676 21.743 1.00 87.00 81 ASN A CA 1
ATOM 624 C C . ASN A 1 81 ? 10.776 1.411 22.286 1.00 87.00 81 ASN A C 1
ATOM 626 O O . ASN A 1 81 ? 10.535 0.322 21.781 1.00 87.00 81 ASN A O 1
ATOM 630 N N . MET A 1 82 ? 11.553 1.527 23.371 1.00 87.19 82 MET A N 1
ATOM 631 C CA . MET A 1 82 ? 12.173 0.357 24.011 1.00 87.19 82 MET A CA 1
ATOM 632 C C . MET A 1 82 ? 11.128 -0.661 24.485 1.00 87.19 82 MET A C 1
ATOM 634 O O . MET A 1 82 ? 11.342 -1.868 24.400 1.00 87.19 82 MET A O 1
ATOM 638 N N . ALA A 1 83 ? 10.000 -0.175 25.007 1.00 89.19 83 ALA A N 1
ATOM 639 C CA . ALA A 1 83 ? 8.899 -1.027 25.420 1.00 89.19 83 ALA A CA 1
ATOM 640 C C . ALA A 1 83 ? 8.225 -1.733 24.243 1.00 89.19 83 ALA A C 1
ATOM 642 O O . ALA A 1 83 ? 7.946 -2.922 24.367 1.00 89.19 83 ALA A O 1
ATOM 643 N N . ARG A 1 84 ? 7.987 -1.024 23.132 1.00 88.38 84 ARG A N 1
ATOM 644 C CA . ARG A 1 84 ? 7.460 -1.600 21.892 1.00 88.38 84 ARG A CA 1
ATOM 645 C C . ARG A 1 84 ? 8.334 -2.765 21.455 1.00 88.38 84 ARG A C 1
ATOM 647 O O . ARG A 1 84 ? 7.839 -3.878 21.369 1.00 88.38 84 ARG A O 1
ATOM 654 N N . ASP A 1 85 ? 9.627 -2.524 21.257 1.00 83.12 85 ASP A N 1
ATOM 655 C CA . ASP A 1 85 ? 10.539 -3.527 20.700 1.00 83.12 85 ASP A CA 1
ATOM 656 C C . ASP A 1 85 ? 10.567 -4.797 21.570 1.00 83.12 85 ASP A C 1
ATOM 658 O O . ASP A 1 85 ? 10.363 -5.907 21.080 1.00 83.12 85 ASP A O 1
ATOM 662 N N . MET A 1 86 ? 10.705 -4.626 22.888 1.00 86.62 86 MET A N 1
ATOM 663 C CA . MET A 1 86 ? 10.762 -5.738 23.839 1.00 86.62 86 MET A CA 1
ATOM 664 C C . MET A 1 86 ? 9.422 -6.487 23.979 1.00 86.62 86 MET A C 1
ATOM 666 O O . MET A 1 86 ? 9.412 -7.705 24.143 1.00 86.62 86 MET A O 1
ATOM 670 N N . LEU A 1 87 ? 8.278 -5.794 23.965 1.00 88.75 87 LEU A N 1
ATOM 671 C CA . LEU A 1 87 ? 6.968 -6.441 24.122 1.00 88.75 87 LEU A CA 1
ATOM 672 C C . LEU A 1 87 ? 6.496 -7.121 22.838 1.00 88.75 87 LEU A C 1
ATOM 674 O O . LEU A 1 87 ? 5.929 -8.213 22.913 1.00 88.75 87 LEU A O 1
ATOM 678 N N . THR A 1 88 ? 6.799 -6.535 21.682 1.00 84.00 88 THR A N 1
ATOM 679 C CA . THR A 1 88 ? 6.576 -7.174 20.385 1.00 84.00 88 THR A CA 1
ATOM 680 C C . THR A 1 88 ? 7.379 -8.474 20.279 1.00 84.00 88 THR A C 1
ATOM 682 O O . THR A 1 88 ? 6.822 -9.492 19.878 1.00 84.00 88 THR A O 1
ATOM 685 N N . GLU A 1 89 ? 8.639 -8.500 20.738 1.00 81.62 89 GLU A N 1
ATOM 686 C CA . GLU A 1 89 ? 9.454 -9.729 20.798 1.00 81.62 89 GLU A CA 1
ATOM 687 C C . GLU A 1 89 ? 8.831 -10.815 21.701 1.00 81.62 89 GLU A C 1
ATOM 689 O O . GLU A 1 89 ? 8.920 -12.008 21.417 1.00 81.62 89 GLU A O 1
ATOM 694 N N . GLN A 1 90 ? 8.126 -10.418 22.765 1.00 86.62 90 GLN A N 1
ATOM 695 C CA . GLN A 1 90 ? 7.409 -11.332 23.668 1.00 86.62 90 GLN A CA 1
ATOM 696 C C . GLN A 1 90 ? 6.048 -11.805 23.118 1.00 86.62 90 GLN A C 1
ATOM 698 O O . GLN A 1 90 ? 5.361 -12.612 23.762 1.00 86.62 90 GLN A O 1
ATOM 703 N N . GLY A 1 91 ? 5.652 -11.325 21.934 1.00 85.06 91 GLY A N 1
ATOM 704 C CA . GLY A 1 91 ? 4.365 -11.616 21.308 1.00 85.06 91 GLY A CA 1
ATOM 705 C C . GLY A 1 91 ? 3.184 -10.926 21.993 1.00 85.06 91 GLY A C 1
ATOM 706 O O . GLY A 1 91 ? 2.071 -11.445 21.945 1.00 85.06 91 GLY A O 1
ATOM 707 N N . VAL A 1 92 ? 3.419 -9.801 22.675 1.00 88.62 92 VAL A N 1
ATOM 708 C CA . VAL A 1 92 ? 2.352 -8.951 23.216 1.00 88.62 92 VAL A CA 1
ATOM 709 C C . VAL A 1 92 ? 1.921 -7.968 22.123 1.00 88.62 92 VAL A C 1
ATOM 711 O O . VAL A 1 92 ? 2.772 -7.221 21.638 1.00 88.62 92 VAL A O 1
ATOM 714 N N . PRO A 1 93 ? 0.627 -7.911 21.752 1.00 90.00 93 PRO A N 1
ATOM 715 C CA . PRO A 1 93 ? 0.119 -6.880 20.853 1.00 90.00 93 PRO A CA 1
ATOM 716 C C . PRO A 1 93 ? 0.457 -5.472 21.358 1.00 90.00 93 PRO A C 1
ATOM 718 O O . PRO A 1 93 ? 0.022 -5.062 22.441 1.00 90.00 93 PRO A O 1
ATOM 721 N N . PHE A 1 94 ? 1.234 -4.735 20.561 1.00 92.06 94 PHE A N 1
ATOM 722 C CA . PHE A 1 94 ? 1.722 -3.401 20.892 1.00 92.06 94 PHE A CA 1
ATOM 723 C C . PHE A 1 94 ? 1.624 -2.472 19.675 1.00 92.06 94 PHE A C 1
ATOM 725 O O . PHE A 1 94 ? 2.203 -2.757 18.630 1.00 92.06 94 PHE A O 1
ATOM 732 N N . ALA A 1 95 ? 0.966 -1.326 19.841 1.00 91.12 95 ALA A N 1
ATOM 733 C CA . ALA A 1 95 ? 0.995 -0.203 18.907 1.00 91.12 95 ALA A CA 1
ATOM 734 C C . ALA A 1 95 ? 1.633 1.030 19.572 1.00 91.12 95 ALA A C 1
ATOM 736 O O . ALA A 1 95 ? 1.456 1.252 20.772 1.00 91.12 95 ALA A O 1
ATOM 737 N N . LEU A 1 96 ? 2.391 1.821 18.807 1.00 91.38 96 LEU A N 1
ATOM 738 C CA . LEU A 1 96 ? 2.947 3.110 19.234 1.00 91.38 96 LEU A CA 1
ATOM 739 C C . LEU A 1 96 ? 2.630 4.163 18.182 1.00 91.38 96 LEU A C 1
ATOM 741 O O . LEU A 1 96 ? 3.154 4.081 17.076 1.00 91.38 96 LEU A O 1
ATOM 745 N N . GLU A 1 97 ? 1.868 5.181 18.557 1.00 86.56 97 GLU A N 1
ATOM 746 C CA . GLU A 1 97 ? 1.631 6.341 17.703 1.00 86.56 97 GLU A CA 1
ATOM 747 C C . GLU A 1 97 ? 2.300 7.596 18.242 1.00 86.56 97 GLU A C 1
ATOM 749 O O . GLU A 1 97 ? 2.455 7.790 19.454 1.00 86.56 97 GLU A O 1
ATOM 754 N N . THR A 1 98 ? 2.677 8.478 17.316 1.00 85.19 98 THR A N 1
ATOM 755 C CA . THR A 1 98 ? 3.229 9.785 17.660 1.00 85.19 98 THR A CA 1
ATOM 756 C C . THR A 1 98 ? 2.407 10.926 17.088 1.00 85.19 98 THR A C 1
ATOM 758 O O . THR A 1 98 ? 1.761 10.786 16.054 1.00 85.19 98 THR A O 1
ATOM 761 N N . PHE A 1 99 ? 2.433 12.075 17.757 1.00 76.88 99 PHE A N 1
ATOM 762 C CA . PHE A 1 99 ? 1.839 13.313 17.252 1.00 76.88 99 PHE A CA 1
ATOM 763 C C . PHE A 1 99 ? 2.839 14.462 17.305 1.00 76.88 99 PHE A C 1
ATOM 765 O O . PHE A 1 99 ? 3.791 14.436 18.083 1.00 76.88 99 PHE A O 1
ATOM 772 N N . ASP A 1 100 ? 2.625 15.483 16.479 1.00 74.69 100 ASP A N 1
ATOM 773 C CA . ASP A 1 100 ? 3.403 16.718 16.558 1.00 74.69 100 ASP A CA 1
ATOM 774 C C . ASP A 1 100 ? 3.099 17.427 17.882 1.00 74.69 100 ASP A C 1
ATOM 776 O O . ASP A 1 100 ? 2.001 17.934 18.109 1.00 74.69 100 ASP A O 1
ATOM 780 N N . GLY A 1 101 ? 4.070 17.388 18.788 1.00 79.06 101 GLY A N 1
ATOM 781 C CA . GLY A 1 101 ? 3.929 17.822 20.169 1.00 79.06 101 GLY A CA 1
ATOM 782 C C . GLY A 1 101 ? 5.098 17.337 21.018 1.00 79.06 101 GLY A C 1
ATOM 783 O O . GLY A 1 101 ? 5.906 16.514 20.576 1.00 79.06 101 GLY A O 1
ATOM 784 N N . GLY A 1 102 ? 5.190 17.860 22.239 1.00 91.19 102 GLY A N 1
ATOM 785 C CA . GLY A 1 102 ? 6.202 17.457 23.206 1.00 91.19 102 GLY A CA 1
ATOM 786 C C . GLY A 1 102 ? 5.618 16.518 24.251 1.00 91.19 102 GLY A C 1
ATOM 787 O O . GLY A 1 102 ? 4.912 15.559 23.947 1.00 91.19 102 GLY A O 1
ATOM 788 N N . HIS A 1 103 ? 5.899 16.818 25.516 1.00 95.06 103 HIS A N 1
ATOM 789 C CA . HIS A 1 103 ? 5.314 16.111 26.648 1.00 95.06 103 HIS A CA 1
ATOM 790 C C . HIS A 1 103 ? 3.907 16.638 26.958 1.00 95.06 103 HIS A C 1
ATOM 792 O O . HIS A 1 103 ? 3.686 17.299 27.975 1.00 95.06 103 HIS A O 1
ATOM 798 N N . ASP A 1 104 ? 2.970 16.361 26.056 1.00 87.19 104 ASP A N 1
ATOM 799 C CA . ASP A 1 104 ? 1.599 16.869 26.082 1.00 87.19 104 ASP A CA 1
ATOM 800 C C . ASP A 1 104 ? 0.573 15.726 26.114 1.00 87.19 104 ASP A C 1
ATOM 802 O O . ASP A 1 104 ? 0.865 14.578 25.769 1.00 87.19 104 ASP A O 1
ATOM 806 N N . ILE A 1 105 ? -0.659 16.035 26.528 1.00 85.06 105 ILE A N 1
ATOM 807 C CA . ILE A 1 105 ? -1.769 15.078 26.431 1.00 85.06 105 ILE A CA 1
ATOM 808 C C . ILE A 1 105 ? -2.025 14.767 24.952 1.00 85.06 105 ILE A C 1
ATOM 810 O O . ILE A 1 105 ? -2.033 15.664 24.111 1.00 85.06 105 ILE A O 1
ATOM 814 N N . ALA A 1 106 ? -2.273 13.491 24.654 1.00 85.62 106 ALA A N 1
ATOM 815 C CA . ALA A 1 106 ? -2.580 13.043 23.306 1.00 85.62 106 ALA A CA 1
ATOM 816 C C . ALA A 1 106 ? -3.842 13.732 22.756 1.00 85.62 106 ALA A C 1
ATOM 818 O O . ALA A 1 106 ? -4.836 13.868 23.480 1.00 85.62 106 ALA A O 1
ATOM 819 N N . PRO A 1 107 ? -3.857 14.093 21.463 1.00 80.62 107 PRO A N 1
ATOM 820 C CA . PRO A 1 107 ? -5.071 14.527 20.792 1.00 80.62 107 PRO A CA 1
ATOM 821 C C . PRO A 1 107 ? -6.207 13.512 20.968 1.00 80.62 107 PRO A C 1
ATOM 823 O O . PRO A 1 107 ? -5.991 12.302 20.878 1.00 80.62 107 PRO A O 1
ATOM 826 N N . GLY A 1 108 ? -7.439 14.000 21.152 1.00 76.88 108 GLY A N 1
ATOM 827 C CA . GLY A 1 108 ? -8.611 13.144 21.384 1.00 76.88 108 GLY A CA 1
ATOM 828 C C . GLY A 1 108 ? -8.825 12.074 20.306 1.00 76.88 108 GLY A C 1
ATOM 829 O O . GLY A 1 108 ? -9.284 10.978 20.619 1.00 76.88 108 GLY A O 1
ATOM 830 N N . ARG A 1 109 ? -8.418 12.348 19.057 1.00 75.81 109 ARG A N 1
ATOM 831 C CA . ARG A 1 109 ? -8.462 11.375 17.954 1.00 75.81 109 ARG A CA 1
ATOM 832 C C . ARG A 1 109 ? -7.602 10.134 18.215 1.00 75.81 109 ARG A C 1
ATOM 834 O O . ARG A 1 109 ? -8.081 9.034 17.970 1.00 75.81 109 ARG A O 1
ATOM 841 N N . LEU A 1 110 ? -6.391 10.303 18.759 1.00 77.50 110 LEU A N 1
ATOM 842 C CA . LEU A 1 110 ? -5.470 9.193 19.027 1.00 77.50 110 LEU A CA 1
ATOM 843 C C . LEU A 1 110 ? -5.947 8.385 20.230 1.00 77.50 110 LEU A C 1
ATOM 845 O O . LEU A 1 110 ? -5.846 7.167 20.244 1.00 77.50 110 LEU A O 1
ATOM 849 N N . LEU A 1 111 ? -6.551 9.049 21.221 1.00 86.44 111 LEU A N 1
ATOM 850 C CA . LEU A 1 111 ? -7.213 8.356 22.328 1.00 86.44 111 LEU A CA 1
ATOM 851 C C . LEU A 1 111 ? -8.408 7.524 21.841 1.00 86.44 111 LEU A C 1
ATOM 853 O O . LEU A 1 111 ? -8.599 6.400 22.299 1.00 86.44 111 LEU A O 1
ATOM 857 N N . ALA A 1 112 ? -9.204 8.051 20.906 1.00 76.56 112 ALA A N 1
ATOM 858 C CA . ALA A 1 112 ? -10.312 7.312 20.310 1.00 76.56 112 ALA A CA 1
ATOM 859 C C . ALA A 1 112 ? -9.825 6.135 19.447 1.00 76.56 112 ALA A C 1
ATOM 861 O O . ALA A 1 112 ? -10.421 5.060 19.507 1.00 76.56 112 ALA A O 1
ATOM 862 N N . GLU A 1 113 ? -8.743 6.318 18.685 1.00 79.44 113 GLU A N 1
ATOM 863 C CA . GLU A 1 113 ? -8.116 5.243 17.909 1.00 79.44 113 GLU A CA 1
ATOM 864 C C . GLU A 1 113 ? -7.555 4.152 18.818 1.00 79.44 113 GLU A C 1
ATOM 866 O O . GLU A 1 113 ? -7.865 2.983 18.625 1.00 79.44 113 GLU A O 1
ATOM 871 N N . ALA A 1 114 ? -6.871 4.522 19.900 1.00 89.50 114 ALA A N 1
ATOM 872 C CA . ALA A 1 114 ? -6.383 3.572 20.890 1.00 89.50 114 ALA A CA 1
ATOM 873 C C . ALA A 1 114 ? -7.504 2.694 21.471 1.00 89.50 114 ALA A C 1
ATOM 875 O O . ALA A 1 114 ? -7.336 1.485 21.640 1.00 89.50 114 ALA A O 1
ATOM 876 N N . VAL A 1 115 ? -8.677 3.278 21.744 1.00 89.56 115 VAL A N 1
ATOM 877 C CA . VAL A 1 115 ? -9.853 2.522 22.202 1.00 89.56 115 VAL A CA 1
ATOM 878 C C . VAL A 1 115 ? -10.399 1.612 21.099 1.00 89.56 115 VAL A C 1
ATOM 880 O O . VAL A 1 115 ? -10.728 0.458 21.387 1.00 89.56 115 VAL A O 1
ATOM 883 N N . ARG A 1 116 ? -10.485 2.085 19.848 1.00 83.69 116 ARG A N 1
ATOM 884 C CA . ARG A 1 116 ? -10.904 1.255 18.704 1.00 83.69 116 ARG A CA 1
ATOM 885 C C . ARG A 1 116 ? -9.961 0.077 18.503 1.00 83.69 116 ARG A C 1
ATOM 887 O O . ARG A 1 116 ? -10.428 -1.057 18.428 1.00 83.69 116 ARG A O 1
ATOM 894 N N . TRP A 1 117 ? -8.657 0.327 18.511 1.00 88.00 117 TRP A N 1
ATOM 895 C CA . TRP A 1 117 ? -7.634 -0.697 18.372 1.00 88.00 117 TRP A CA 1
ATOM 896 C C . TRP A 1 117 ? -7.725 -1.730 19.495 1.00 88.00 117 TRP A C 1
ATOM 898 O O . TRP A 1 117 ? -7.808 -2.923 19.220 1.00 88.00 117 TRP A O 1
ATOM 908 N N . LEU A 1 118 ? -7.826 -1.304 20.759 1.00 89.62 118 LEU A N 1
ATOM 909 C CA . LEU A 1 118 ? -7.992 -2.224 21.892 1.00 89.62 118 LEU A CA 1
ATOM 910 C C . LEU A 1 118 ? -9.307 -3.018 21.836 1.00 89.62 118 LEU A C 1
ATOM 912 O O . LEU A 1 118 ? -9.356 -4.175 22.260 1.00 89.62 118 LEU A O 1
ATOM 916 N N . THR A 1 119 ? -10.370 -2.421 21.298 1.00 83.69 119 THR A N 1
ATOM 917 C CA . THR A 1 119 ? -11.641 -3.118 21.051 1.00 83.69 119 THR A CA 1
ATOM 918 C C . THR A 1 119 ? -11.491 -4.147 19.930 1.00 83.69 119 THR A C 1
ATOM 920 O O . THR A 1 119 ? -12.021 -5.250 20.029 1.00 83.69 119 THR A O 1
ATOM 923 N N . ARG A 1 120 ? -10.715 -3.836 18.887 1.00 83.31 120 ARG A N 1
ATOM 924 C CA . ARG A 1 120 ? -10.381 -4.781 17.817 1.00 83.31 120 ARG A CA 1
ATOM 925 C C . ARG A 1 120 ? -9.557 -5.952 18.348 1.00 83.31 120 ARG A C 1
ATOM 927 O O . ARG A 1 120 ? -9.891 -7.089 18.037 1.00 83.31 120 ARG A O 1
ATOM 934 N N . GLN A 1 121 ? -8.561 -5.701 19.200 1.00 85.94 121 GLN A N 1
ATOM 935 C CA . GLN A 1 121 ? -7.770 -6.765 19.831 1.00 85.94 121 GLN A CA 1
ATOM 936 C C . GLN A 1 121 ? -8.635 -7.726 20.653 1.00 85.94 121 GLN A C 1
ATOM 938 O O . GLN A 1 121 ? -8.372 -8.927 20.673 1.00 85.94 121 GLN A O 1
ATOM 943 N N . TYR A 1 122 ? -9.710 -7.223 21.277 1.00 82.06 122 TYR A N 1
ATOM 944 C CA . TYR A 1 122 ? -10.685 -8.099 21.920 1.00 82.06 122 TYR A CA 1
ATOM 945 C C . TYR A 1 122 ? -11.293 -9.084 20.915 1.00 82.06 122 TYR A C 1
ATOM 947 O O . TYR A 1 122 ? -11.339 -10.277 21.194 1.00 82.06 122 TYR A O 1
ATOM 955 N N . PHE A 1 123 ? -11.686 -8.632 19.722 1.00 82.62 123 PHE A N 1
ATOM 956 C CA . PHE A 1 123 ? -12.181 -9.556 18.705 1.00 82.62 123 PHE A CA 1
ATOM 957 C C . PHE A 1 123 ? -11.084 -10.484 18.160 1.00 82.62 123 PHE A C 1
ATOM 959 O O . PHE A 1 123 ? -11.320 -11.682 18.042 1.00 82.62 123 PHE A O 1
ATOM 966 N N . VAL A 1 124 ? -9.873 -9.992 17.911 1.00 81.25 124 VAL A N 1
ATOM 967 C CA . VAL A 1 124 ? -8.769 -10.829 17.400 1.00 81.25 124 VAL A CA 1
ATOM 968 C C . VAL A 1 124 ? -8.484 -12.021 18.325 1.00 81.25 124 VAL A C 1
ATOM 970 O O . VAL A 1 124 ? -8.241 -13.127 17.850 1.00 81.25 124 VAL A O 1
ATOM 973 N N . HIS A 1 125 ? -8.539 -11.812 19.642 1.00 80.25 125 HIS A N 1
ATOM 974 C CA . HIS A 1 125 ? -8.036 -12.780 20.620 1.00 80.25 125 HIS A CA 1
ATOM 975 C C . HIS A 1 125 ? -9.095 -13.419 21.531 1.00 80.25 125 HIS A C 1
ATOM 977 O O . HIS A 1 125 ? -8.755 -14.303 22.320 1.00 80.25 125 HIS A O 1
ATOM 983 N N . HIS A 1 126 ? -10.361 -12.996 21.460 1.00 74.44 126 HIS A N 1
ATOM 984 C CA . HIS A 1 126 ? -11.440 -13.561 22.274 1.00 74.44 126 HIS A CA 1
ATOM 985 C C . HIS A 1 126 ? -12.669 -13.951 21.442 1.00 74.44 126 HIS A C 1
ATOM 987 O O . HIS A 1 126 ? -13.415 -13.097 20.961 1.00 74.44 126 HIS A O 1
ATOM 993 N N . ASP A 1 127 ? -12.957 -15.252 21.363 1.00 77.31 127 ASP A N 1
ATOM 994 C CA . ASP A 1 127 ? -14.246 -15.779 20.893 1.00 77.31 127 ASP A CA 1
ATOM 995 C C . ASP A 1 127 ? -15.217 -15.929 22.076 1.00 77.31 127 ASP A C 1
ATOM 997 O O . ASP A 1 127 ? -15.367 -17.009 22.646 1.00 77.31 127 ASP A O 1
ATOM 1001 N N . ASP A 1 128 ? -15.839 -14.823 22.496 1.00 78.62 128 ASP A N 1
ATOM 1002 C CA . ASP A 1 128 ? -16.808 -14.823 23.599 1.00 78.62 128 ASP A CA 1
ATOM 1003 C C . ASP A 1 128 ? -18.049 -15.666 23.240 1.00 78.62 128 ASP A C 1
ATOM 1005 O O . ASP A 1 128 ? -18.813 -15.297 22.340 1.00 78.62 128 ASP A O 1
ATOM 1009 N N . PRO A 1 129 ? -18.291 -16.798 23.933 1.00 78.31 129 PRO A N 1
ATOM 1010 C CA . PRO A 1 129 ? -19.373 -17.704 23.586 1.00 78.31 129 PRO A CA 1
ATOM 1011 C C . PRO A 1 129 ? -20.734 -17.247 24.135 1.00 78.31 129 PRO A C 1
ATOM 1013 O O . PRO A 1 129 ? -21.738 -17.922 23.874 1.00 78.31 129 PRO A O 1
ATOM 1016 N N . SER A 1 130 ? -20.817 -16.148 24.893 1.00 83.38 130 SER A N 1
ATOM 1017 C CA . SER A 1 130 ? -22.099 -15.604 25.358 1.00 83.38 130 SER A CA 1
ATOM 1018 C C . SER A 1 130 ? -22.988 -15.171 24.179 1.00 83.38 130 SER A C 1
ATOM 1020 O O . SER A 1 130 ? -22.476 -14.821 23.111 1.00 83.38 130 SER A O 1
ATOM 1022 N N . PRO A 1 131 ? -24.327 -15.217 24.312 1.00 83.25 131 PRO A N 1
ATOM 1023 C CA . PRO A 1 131 ? -25.231 -14.699 23.285 1.00 83.25 131 PRO A CA 1
ATOM 1024 C C . PRO A 1 131 ? -24.936 -13.240 22.915 1.00 83.25 131 PRO A C 1
ATOM 1026 O O . PRO A 1 131 ? -24.902 -12.902 21.732 1.00 83.25 131 PRO A O 1
ATOM 1029 N N . GLU A 1 132 ? -24.669 -12.400 23.914 1.00 82.44 132 GLU A N 1
ATOM 1030 C CA . GLU A 1 132 ? -24.389 -10.975 23.753 1.00 82.44 132 GLU A CA 1
ATOM 1031 C C . GLU A 1 132 ? -23.060 -10.748 23.021 1.00 82.44 132 GLU A C 1
ATOM 1033 O O . GLU A 1 132 ? -23.031 -10.028 22.021 1.00 82.44 132 GLU A O 1
ATOM 1038 N N . GLY A 1 133 ? -21.985 -11.422 23.448 1.00 81.38 133 GLY A N 1
ATOM 1039 C CA . GLY A 1 133 ? -20.674 -11.339 22.799 1.00 81.38 133 GLY A CA 1
ATOM 1040 C C . GLY A 1 133 ? -20.708 -11.830 21.350 1.00 81.38 133 GLY A C 1
ATOM 1041 O O . GLY A 1 133 ? -20.179 -11.173 20.450 1.00 81.38 133 GLY A O 1
ATOM 1042 N N . ARG A 1 134 ? -21.426 -12.931 21.081 1.00 86.56 134 ARG A N 1
ATOM 1043 C CA . ARG A 1 134 ? -21.635 -13.440 19.715 1.00 86.56 134 ARG A CA 1
ATOM 1044 C C . ARG A 1 134 ? -22.422 -12.476 18.835 1.00 86.56 134 ARG A C 1
ATOM 1046 O O . ARG A 1 134 ? -22.096 -12.340 17.654 1.00 86.56 134 ARG A O 1
ATOM 1053 N N . GLN A 1 135 ? -23.457 -11.833 19.375 1.00 86.94 135 GLN A N 1
ATOM 1054 C CA . GLN A 1 135 ? -24.269 -10.870 18.633 1.00 86.94 135 GLN A CA 1
ATOM 1055 C C . GLN A 1 135 ? -23.473 -9.606 18.302 1.00 86.94 135 GLN A C 1
ATOM 1057 O O . GLN A 1 135 ? -23.523 -9.139 17.165 1.00 86.94 135 GLN A O 1
ATOM 1062 N N . GLU A 1 136 ? -22.715 -9.084 19.264 1.00 85.19 136 GLU A N 1
ATOM 1063 C CA . GLU A 1 136 ? -21.872 -7.906 19.076 1.00 85.19 136 GLU A CA 1
ATOM 1064 C C . GLU A 1 136 ? -20.762 -8.158 18.050 1.00 85.19 136 GLU A C 1
ATOM 1066 O O . GLU A 1 136 ? -20.629 -7.404 17.083 1.00 85.19 136 GLU A O 1
ATOM 1071 N N . ARG A 1 137 ? -20.021 -9.264 18.198 1.00 87.50 137 ARG A N 1
ATOM 1072 C CA . ARG A 1 137 ? -18.973 -9.668 17.249 1.00 87.50 137 ARG A CA 1
ATOM 1073 C C . ARG A 1 137 ? -19.533 -9.846 15.837 1.00 87.50 137 ARG A C 1
ATOM 1075 O O . ARG A 1 137 ? -18.926 -9.398 14.868 1.00 87.50 137 ARG A O 1
ATOM 1082 N N . LEU A 1 138 ? -20.712 -10.462 15.706 1.00 91.31 138 LEU A N 1
ATOM 1083 C CA . LEU A 1 138 ? -21.382 -10.626 14.414 1.00 91.31 138 LEU A CA 1
ATOM 1084 C C . LEU A 1 138 ? -21.830 -9.285 13.813 1.00 91.31 138 LEU A C 1
ATOM 1086 O O . LEU A 1 138 ? -21.764 -9.125 12.597 1.00 91.31 138 LEU A O 1
ATOM 1090 N N . ALA A 1 139 ? -22.296 -8.337 14.628 1.00 91.19 139 ALA A N 1
ATOM 1091 C CA . ALA A 1 139 ? -22.675 -7.008 14.155 1.00 91.19 139 ALA A CA 1
ATOM 1092 C C . ALA A 1 139 ? -21.459 -6.246 13.606 1.00 91.19 139 ALA A C 1
ATOM 1094 O O . ALA A 1 139 ? -21.515 -5.767 12.476 1.00 91.19 139 ALA A O 1
ATOM 1095 N N . ALA A 1 140 ? -20.342 -6.231 14.342 1.00 89.38 140 ALA A N 1
ATOM 1096 C CA . ALA A 1 140 ? -19.091 -5.627 13.880 1.00 89.38 140 ALA A CA 1
ATOM 1097 C C . ALA A 1 140 ? -18.591 -6.266 12.572 1.00 89.38 140 ALA A C 1
ATOM 1099 O O . ALA A 1 140 ? -18.231 -5.566 11.627 1.00 89.38 140 ALA A O 1
ATOM 1100 N N . ALA A 1 141 ? -18.647 -7.598 12.479 1.00 93.75 141 ALA A N 1
ATOM 1101 C CA . ALA A 1 141 ? -18.286 -8.308 11.259 1.00 93.75 141 ALA A CA 1
ATOM 1102 C C . ALA A 1 141 ? -19.206 -7.961 10.077 1.00 93.75 141 ALA A C 1
ATOM 1104 O O . ALA A 1 141 ? -18.744 -7.826 8.950 1.00 93.75 141 ALA A O 1
ATOM 1105 N N . ARG A 1 142 ? -20.513 -7.786 10.294 1.00 96.00 142 ARG A N 1
ATOM 1106 C CA . ARG A 1 142 ? -21.437 -7.402 9.213 1.00 96.00 142 ARG A CA 1
ATOM 1107 C C . ARG A 1 142 ? -21.141 -6.017 8.651 1.00 96.00 142 ARG A C 1
ATOM 1109 O O . ARG A 1 142 ? -21.201 -5.863 7.436 1.00 96.00 142 ARG A O 1
ATOM 1116 N N . GLU A 1 143 ? -20.804 -5.054 9.503 1.00 93.38 143 GLU A N 1
ATOM 1117 C CA . GLU A 1 143 ? -20.421 -3.709 9.057 1.00 93.38 143 GLU A CA 1
ATOM 1118 C C . GLU A 1 143 ? -19.155 -3.755 8.194 1.00 93.38 143 GLU A C 1
ATOM 1120 O O . GLU A 1 143 ? -19.160 -3.276 7.062 1.00 93.38 143 GLU A O 1
ATOM 1125 N N . MET A 1 144 ? -18.105 -4.435 8.662 1.00 93.81 144 MET A N 1
ATOM 1126 C CA . MET A 1 144 ? -16.859 -4.557 7.898 1.00 93.81 144 MET A CA 1
ATOM 1127 C C . MET A 1 144 ? -17.046 -5.372 6.605 1.00 93.81 144 MET A C 1
ATOM 1129 O O . MET A 1 144 ? -16.490 -5.037 5.563 1.00 93.81 144 MET A O 1
ATOM 1133 N N . ALA A 1 145 ? -17.881 -6.417 6.626 1.00 96.12 145 ALA A N 1
ATOM 1134 C CA . ALA A 1 145 ? -18.218 -7.185 5.428 1.00 96.12 145 ALA A CA 1
ATOM 1135 C C . ALA A 1 145 ? -18.991 -6.353 4.391 1.00 96.12 145 ALA A C 1
ATOM 1137 O O . ALA A 1 145 ? -18.828 -6.577 3.190 1.00 96.12 145 ALA A O 1
ATOM 1138 N N . LYS A 1 146 ? -19.823 -5.403 4.837 1.00 95.38 146 LYS A N 1
ATOM 1139 C CA . LYS A 1 146 ? -20.512 -4.457 3.956 1.00 95.38 146 LYS A CA 1
ATOM 1140 C C . LYS A 1 146 ? -19.519 -3.487 3.315 1.00 95.38 146 LYS A C 1
ATOM 1142 O O . LYS A 1 146 ? -19.543 -3.351 2.100 1.00 95.38 146 LYS A O 1
ATOM 1147 N N . GLU A 1 147 ? -18.610 -2.906 4.097 1.00 92.12 147 GLU A N 1
ATOM 1148 C CA . GLU A 1 147 ? -17.535 -2.044 3.580 1.00 92.12 147 GLU A CA 1
ATOM 1149 C C . GLU A 1 147 ? -16.699 -2.764 2.509 1.00 92.12 147 GLU A C 1
ATOM 1151 O O . GLU A 1 147 ? -16.492 -2.233 1.422 1.00 92.12 147 GLU A O 1
ATOM 1156 N N . ILE A 1 148 ? -16.287 -4.010 2.771 1.00 95.44 148 ILE A N 1
ATOM 1157 C CA . ILE A 1 148 ? -15.552 -4.829 1.794 1.00 95.44 148 ILE A CA 1
ATOM 1158 C C . ILE A 1 148 ? -16.373 -5.027 0.520 1.00 95.44 148 ILE A C 1
ATOM 1160 O O . ILE A 1 148 ? -15.831 -4.937 -0.580 1.00 95.44 148 ILE A O 1
ATOM 1164 N N . GLN A 1 149 ? -17.672 -5.309 0.646 1.00 93.88 149 GLN A N 1
ATOM 1165 C CA . GLN A 1 149 ? -18.547 -5.494 -0.508 1.00 93.88 149 GLN A CA 1
ATOM 1166 C C . GLN A 1 149 ? -18.672 -4.210 -1.341 1.00 93.88 149 GLN A C 1
ATOM 1168 O O . GLN A 1 149 ? -18.619 -4.295 -2.568 1.00 93.88 149 GLN A O 1
ATOM 1173 N N . ASP A 1 150 ? -18.792 -3.053 -0.689 1.00 90.38 150 ASP A N 1
ATOM 1174 C CA . ASP A 1 150 ? -18.880 -1.749 -1.348 1.00 90.38 150 ASP A CA 1
ATOM 1175 C C . ASP A 1 150 ? -17.571 -1.425 -2.094 1.00 90.38 150 ASP A C 1
ATOM 1177 O O . ASP A 1 150 ? -17.611 -1.108 -3.281 1.00 90.38 150 ASP A O 1
ATOM 1181 N N . LEU A 1 151 ? -16.407 -1.623 -1.458 1.00 91.19 151 LEU A N 1
ATOM 1182 C CA . LEU A 1 151 ? -15.092 -1.443 -2.097 1.00 91.19 151 LEU A CA 1
ATOM 1183 C C . LEU A 1 151 ? -14.884 -2.404 -3.278 1.00 91.19 151 LEU A C 1
ATOM 1185 O O . LEU A 1 151 ? -14.342 -2.035 -4.315 1.00 91.19 151 LEU A O 1
ATOM 1189 N N . THR A 1 152 ? -15.342 -3.651 -3.148 1.00 91.62 152 THR A N 1
ATOM 1190 C CA . THR A 1 152 ? -15.192 -4.673 -4.198 1.00 91.62 152 THR A CA 1
ATOM 1191 C C . THR A 1 152 ? -16.013 -4.343 -5.453 1.00 91.62 152 THR A C 1
ATOM 1193 O O . THR A 1 152 ? -15.690 -4.820 -6.545 1.00 91.62 152 THR A O 1
ATOM 1196 N N . ALA A 1 153 ? -17.070 -3.534 -5.325 1.00 86.25 153 ALA A N 1
ATOM 1197 C CA . ALA A 1 153 ? -17.904 -3.129 -6.453 1.00 86.25 153 ALA A CA 1
ATOM 1198 C C . ALA A 1 153 ? -17.176 -2.179 -7.424 1.00 86.25 153 ALA A C 1
ATOM 1200 O O . ALA A 1 153 ? -17.513 -2.145 -8.610 1.00 86.25 153 ALA A O 1
ATOM 1201 N N . THR A 1 154 ? -16.157 -1.456 -6.954 1.00 82.56 154 THR A N 1
ATOM 1202 C CA . THR A 1 154 ? -15.376 -0.509 -7.757 1.00 82.56 154 THR A CA 1
ATOM 1203 C C . THR A 1 154 ? -14.054 -1.142 -8.191 1.00 82.56 154 THR A C 1
ATOM 1205 O O . THR A 1 154 ? -13.258 -1.567 -7.359 1.00 82.56 154 THR A O 1
ATOM 1208 N N . ALA A 1 155 ? -13.770 -1.176 -9.498 1.00 79.69 155 ALA A N 1
ATOM 1209 C CA . ALA A 1 155 ? -12.516 -1.747 -10.002 1.00 79.69 155 ALA A CA 1
ATOM 1210 C C . ALA A 1 155 ? -11.268 -1.022 -9.462 1.00 79.69 155 ALA A C 1
ATOM 1212 O O . ALA A 1 155 ? -10.304 -1.685 -9.089 1.00 79.69 155 ALA A O 1
ATOM 1213 N N . ASP A 1 156 ? -11.324 0.310 -9.356 1.00 80.19 156 ASP A N 1
ATOM 1214 C CA . ASP A 1 156 ? -10.225 1.128 -8.831 1.00 80.19 156 ASP A CA 1
ATOM 1215 C C . ASP A 1 156 ? -9.874 0.743 -7.380 1.00 80.19 156 ASP A C 1
ATOM 1217 O O . ASP A 1 156 ? -8.704 0.712 -7.024 1.00 80.19 156 ASP A O 1
ATOM 1221 N N . GLU A 1 157 ? -10.857 0.367 -6.556 1.00 88.44 157 GLU A N 1
ATOM 1222 C CA . GLU A 1 157 ? -10.694 0.180 -5.103 1.00 88.44 157 GLU A CA 1
ATOM 1223 C C . GLU A 1 157 ? -10.332 -1.263 -4.706 1.00 88.44 157 GLU A C 1
ATOM 1225 O O . GLU A 1 157 ? -10.263 -1.592 -3.522 1.00 88.44 157 GLU A O 1
ATOM 1230 N N . ARG A 1 158 ? -10.060 -2.149 -5.674 1.00 91.00 158 ARG A N 1
ATOM 1231 C CA . ARG A 1 158 ? -9.802 -3.582 -5.426 1.00 91.00 158 ARG A CA 1
ATOM 1232 C C . ARG A 1 158 ? -8.618 -3.851 -4.501 1.00 91.00 158 ARG A C 1
ATOM 1234 O O . ARG A 1 158 ? -8.667 -4.787 -3.706 1.00 91.00 158 ARG A O 1
ATOM 1241 N N . SER A 1 159 ? -7.578 -3.025 -4.569 1.00 91.94 159 SER A N 1
ATOM 1242 C CA . SER A 1 159 ? -6.438 -3.119 -3.652 1.00 91.94 159 SER A CA 1
ATOM 1243 C C . SER A 1 159 ? -6.811 -2.758 -2.210 1.00 91.94 159 SER A C 1
ATOM 1245 O O . SER A 1 159 ? -6.387 -3.439 -1.279 1.00 91.94 159 SER A O 1
ATOM 1247 N N . GLU A 1 160 ? -7.645 -1.732 -2.018 1.00 94.00 160 GLU A N 1
ATOM 1248 C CA . GLU A 1 160 ? -8.161 -1.356 -0.696 1.00 94.00 160 GLU A CA 1
ATOM 1249 C C . GLU A 1 160 ? -9.117 -2.431 -0.159 1.00 94.00 160 GLU A C 1
ATOM 1251 O O . GLU A 1 160 ? -9.016 -2.835 1.000 1.00 94.00 160 GLU A O 1
ATOM 1256 N N . ALA A 1 161 ? -9.991 -2.960 -1.025 1.00 95.44 161 ALA A N 1
ATOM 1257 C CA . ALA A 1 161 ? -10.885 -4.071 -0.708 1.00 95.44 161 ALA A CA 1
ATOM 1258 C C . ALA A 1 161 ? -10.107 -5.308 -0.240 1.00 95.44 161 ALA A C 1
ATOM 1260 O O . ALA A 1 161 ? -10.526 -5.983 0.701 1.00 95.44 161 ALA A O 1
ATOM 1261 N N . TYR A 1 162 ? -8.968 -5.597 -0.877 1.00 95.62 162 TYR A N 1
ATOM 1262 C CA . TYR A 1 162 ? -8.121 -6.733 -0.532 1.00 95.62 162 TYR A CA 1
ATOM 1263 C C . TYR A 1 162 ? -7.529 -6.589 0.874 1.00 95.62 162 TYR A C 1
ATOM 1265 O O . TYR A 1 162 ? -7.657 -7.513 1.680 1.00 95.62 162 TYR A O 1
ATOM 1273 N N . GLU A 1 163 ? -6.961 -5.428 1.217 1.00 94.31 163 GLU A N 1
ATOM 1274 C CA . GLU A 1 163 ? -6.435 -5.214 2.572 1.00 94.31 163 GLU A CA 1
ATOM 1275 C C . GLU A 1 163 ? -7.549 -5.183 3.628 1.00 94.31 163 GLU A C 1
ATOM 1277 O O . GLU A 1 163 ? -7.402 -5.798 4.685 1.00 94.31 163 GLU A O 1
ATOM 1282 N N . ALA A 1 164 ? -8.706 -4.579 3.334 1.00 94.31 164 ALA A N 1
ATOM 1283 C CA . ALA A 1 164 ? -9.869 -4.640 4.222 1.00 94.31 164 ALA A CA 1
ATOM 1284 C C . ALA A 1 164 ? -10.341 -6.091 4.444 1.00 94.31 164 ALA A C 1
ATOM 1286 O O . ALA A 1 164 ? -10.680 -6.483 5.563 1.00 94.31 164 ALA A O 1
ATOM 1287 N N . ALA A 1 165 ? -10.316 -6.924 3.399 1.00 96.50 165 ALA A N 1
ATOM 1288 C CA . ALA A 1 165 ? -10.683 -8.330 3.494 1.00 96.50 165 ALA A CA 1
ATOM 1289 C C . ALA A 1 165 ? -9.677 -9.153 4.316 1.00 96.50 165 ALA A C 1
ATOM 1291 O O . ALA A 1 165 ? -10.100 -10.011 5.096 1.00 96.50 165 ALA A O 1
ATOM 1292 N N . ARG A 1 166 ? -8.371 -8.880 4.196 1.00 94.38 166 ARG A N 1
ATOM 1293 C CA . ARG A 1 166 ? -7.337 -9.489 5.051 1.00 94.38 166 ARG A CA 1
ATOM 1294 C C . ARG A 1 166 ? -7.513 -9.094 6.510 1.00 94.38 166 ARG A C 1
ATOM 1296 O O . ARG A 1 166 ? -7.506 -9.966 7.378 1.00 94.38 166 ARG A O 1
ATOM 1303 N N . GLU A 1 167 ? -7.738 -7.808 6.763 1.00 91.75 167 GLU A N 1
ATOM 1304 C CA . GLU A 1 167 ? -7.983 -7.268 8.098 1.00 91.75 167 GLU A CA 1
ATOM 1305 C C . GLU A 1 167 ? -9.222 -7.913 8.743 1.00 91.75 167 GLU A C 1
ATOM 1307 O O . GLU A 1 167 ? -9.204 -8.272 9.923 1.00 91.75 167 GLU A O 1
ATOM 1312 N N . PHE A 1 168 ? -10.287 -8.137 7.967 1.00 94.88 168 PHE A N 1
ATOM 1313 C CA . PHE A 1 168 ? -11.477 -8.858 8.421 1.00 94.88 168 PHE A CA 1
ATOM 1314 C C . PHE A 1 168 ? -11.146 -10.279 8.880 1.00 94.88 168 PHE A C 1
ATOM 1316 O O . PHE A 1 168 ? -11.560 -10.698 9.963 1.00 94.88 168 PHE A O 1
ATOM 1323 N N . ARG A 1 169 ? -10.374 -11.022 8.079 1.00 94.50 169 ARG A N 1
ATOM 1324 C CA . ARG A 1 169 ? -9.963 -12.386 8.426 1.00 94.50 169 ARG A CA 1
ATOM 1325 C C . ARG A 1 169 ? -9.083 -12.410 9.672 1.00 94.50 169 ARG A C 1
ATOM 1327 O O . ARG A 1 169 ? -9.290 -13.265 10.525 1.00 94.50 169 ARG A O 1
ATOM 1334 N N . GLU A 1 170 ? -8.139 -11.482 9.791 1.00 91.06 170 GLU A N 1
ATOM 1335 C CA . GLU A 1 170 ? -7.294 -11.337 10.982 1.00 91.06 170 GLU A CA 1
ATOM 1336 C C . GLU A 1 170 ? -8.138 -11.047 12.233 1.00 91.06 170 GLU A C 1
ATOM 1338 O O . GLU A 1 170 ? -7.924 -11.635 13.288 1.00 91.06 170 GLU A O 1
ATOM 1343 N N . THR A 1 171 ? -9.142 -10.179 12.102 1.00 89.44 171 THR A N 1
ATOM 1344 C CA . THR A 1 171 ? -9.968 -9.725 13.229 1.00 89.44 171 THR A CA 1
ATOM 1345 C C . THR A 1 171 ? -10.956 -10.779 13.712 1.00 89.44 171 THR A C 1
ATOM 1347 O O . THR A 1 171 ? -11.185 -10.911 14.913 1.00 89.44 171 THR A O 1
ATOM 1350 N N . PHE A 1 172 ? -11.576 -11.513 12.788 1.00 92.50 172 PHE A N 1
ATOM 1351 C CA . PHE A 1 172 ? -12.704 -12.394 13.099 1.00 92.50 172 PHE A CA 1
ATOM 1352 C C . PHE A 1 172 ? -12.403 -13.884 12.932 1.00 92.50 172 PHE A C 1
ATOM 1354 O O . PHE A 1 172 ? -13.262 -14.700 13.265 1.00 92.50 172 PHE A O 1
ATOM 1361 N N . GLY A 1 173 ? -11.217 -14.240 12.427 1.00 89.88 173 GLY A N 1
ATOM 1362 C CA . GLY A 1 173 ? -10.863 -15.600 12.018 1.00 89.88 173 GLY A CA 1
ATOM 1363 C C . GLY A 1 173 ? -10.931 -16.640 13.133 1.00 89.88 173 GLY A C 1
ATOM 1364 O O . GLY A 1 173 ? -11.324 -17.778 12.873 1.00 89.88 173 GLY A O 1
ATOM 1365 N N . ASP A 1 174 ? -10.617 -16.254 14.371 1.00 85.88 174 ASP A N 1
ATOM 1366 C CA . ASP A 1 174 ? -10.849 -17.108 15.534 1.00 85.88 174 ASP A CA 1
ATOM 1367 C C . ASP A 1 174 ? -12.321 -17.023 15.955 1.00 85.88 174 ASP A C 1
ATOM 1369 O O . ASP A 1 174 ? -12.759 -16.049 16.577 1.00 85.88 174 ASP A O 1
ATOM 1373 N N . THR A 1 175 ? -13.127 -18.004 15.537 1.00 86.31 175 THR A N 1
ATOM 1374 C CA . THR A 1 175 ? -14.515 -18.099 15.989 1.00 86.31 175 THR A CA 1
ATOM 1375 C C . THR A 1 175 ? -15.127 -19.497 15.908 1.00 86.31 175 THR A C 1
ATOM 1377 O O . THR A 1 175 ? -14.957 -20.255 14.947 1.00 86.31 175 THR A O 1
ATOM 1380 N N . SER A 1 176 ? -15.955 -19.816 16.900 1.00 84.38 176 SER A N 1
ATOM 1381 C CA . SER A 1 176 ? -16.851 -20.973 16.929 1.00 84.38 176 SER A CA 1
ATOM 1382 C C . SER A 1 176 ? -18.266 -20.658 16.415 1.00 84.38 176 SER A C 1
ATOM 1384 O O . SER A 1 176 ? -19.058 -21.576 16.182 1.00 84.38 176 SER A O 1
ATOM 1386 N N . HIS A 1 177 ? -18.599 -19.383 16.187 1.00 90.25 177 HIS A N 1
ATOM 1387 C CA . HIS A 1 177 ? -19.952 -18.928 15.868 1.00 90.25 177 HIS A CA 1
ATOM 1388 C C . HIS A 1 177 ? -20.319 -19.148 14.387 1.00 90.25 177 HIS A C 1
ATOM 1390 O O . HIS A 1 177 ? -19.770 -18.512 13.490 1.00 90.25 177 HIS A O 1
ATOM 1396 N N . ALA A 1 178 ? -21.296 -20.022 14.116 1.00 92.19 178 ALA A N 1
ATOM 1397 C CA . ALA A 1 178 ? -21.645 -20.444 12.751 1.00 92.19 178 ALA A CA 1
ATOM 1398 C C . ALA A 1 178 ? -22.007 -19.301 11.767 1.00 92.19 178 ALA A C 1
ATOM 1400 O O . ALA A 1 178 ? -21.480 -19.310 10.657 1.00 92.19 178 ALA A O 1
ATOM 1401 N N . PRO A 1 179 ? -22.819 -18.284 12.127 1.00 93.94 179 PRO A N 1
ATOM 1402 C CA . PRO A 1 179 ? -23.070 -17.140 11.248 1.00 93.94 179 PRO A CA 1
ATOM 1403 C C . PRO A 1 179 ? -21.809 -16.349 10.880 1.00 93.94 179 PRO A C 1
ATOM 1405 O O . PRO A 1 179 ? -21.726 -15.823 9.775 1.00 93.94 179 PRO A O 1
ATOM 1408 N N . LEU A 1 180 ? -20.830 -16.260 11.788 1.00 93.31 180 LEU A N 1
ATOM 1409 C CA . LEU A 1 180 ? -19.571 -15.565 11.517 1.00 93.31 180 LEU A CA 1
ATOM 1410 C C . LEU A 1 180 ? -18.654 -16.402 10.616 1.00 93.31 180 LEU A C 1
ATOM 1412 O O . LEU A 1 180 ? -18.032 -15.850 9.713 1.00 93.31 180 LEU A O 1
ATOM 1416 N N . LYS A 1 181 ? -18.650 -17.733 10.780 1.00 94.56 181 LYS A N 1
ATOM 1417 C CA . LYS A 1 181 ? -17.971 -18.648 9.846 1.00 94.56 181 LYS A CA 1
ATOM 1418 C C . LYS A 1 181 ? -18.465 -18.477 8.409 1.00 94.56 181 LYS A C 1
ATOM 1420 O O . LYS A 1 181 ? -17.642 -18.375 7.511 1.00 94.56 181 LYS A O 1
ATOM 1425 N N . ALA A 1 182 ? -19.774 -18.330 8.201 1.00 95.69 182 ALA A N 1
ATOM 1426 C CA . ALA A 1 182 ? -20.327 -18.073 6.868 1.00 95.69 182 ALA A CA 1
ATOM 1427 C C . ALA A 1 182 ? -19.838 -16.740 6.259 1.00 95.69 182 ALA A C 1
ATOM 1429 O O . ALA A 1 182 ? -19.591 -16.655 5.057 1.00 95.69 182 ALA A O 1
ATOM 1430 N N . LEU A 1 183 ? -19.661 -15.690 7.075 1.00 97.12 183 LEU A N 1
ATOM 1431 C CA . LEU A 1 183 ? -19.067 -14.430 6.605 1.00 97.12 183 LEU A CA 1
ATOM 1432 C C . LEU A 1 183 ? -17.580 -14.589 6.264 1.00 97.12 183 LEU A C 1
ATOM 1434 O O . LEU A 1 183 ? -17.132 -14.024 5.271 1.00 97.12 183 LEU A O 1
ATOM 1438 N N . LEU A 1 184 ? -16.827 -15.364 7.051 1.00 96.56 184 LEU A N 1
ATOM 1439 C CA . LEU A 1 184 ? -15.419 -15.679 6.781 1.00 96.56 184 LEU A CA 1
ATOM 1440 C C . LEU A 1 184 ? -15.243 -16.495 5.495 1.00 96.56 184 LEU A C 1
ATOM 1442 O O . LEU A 1 184 ? -14.317 -16.225 4.734 1.00 96.56 184 LEU A O 1
ATOM 1446 N N . GLU A 1 185 ? -16.137 -17.447 5.225 1.00 96.88 185 GLU A N 1
ATOM 1447 C CA . GLU A 1 185 ? -16.163 -18.209 3.971 1.00 96.88 185 GLU A CA 1
ATOM 1448 C C . GLU A 1 185 ? -16.366 -17.273 2.772 1.00 96.88 185 GLU A C 1
ATOM 1450 O O . GLU A 1 185 ? -15.523 -17.240 1.875 1.00 96.88 185 GLU A O 1
ATOM 1455 N N . LYS A 1 186 ? -17.397 -16.415 2.811 1.00 97.12 186 LYS A N 1
ATOM 1456 C CA . LYS A 1 186 ? -17.641 -15.405 1.765 1.00 97.12 186 LYS A CA 1
ATOM 1457 C C . LYS A 1 186 ? -16.462 -14.435 1.609 1.00 97.12 186 LYS A C 1
ATOM 1459 O O . LYS A 1 186 ? -16.070 -14.103 0.495 1.00 97.12 186 LYS A O 1
ATOM 1464 N N . ASN A 1 187 ? -15.874 -13.980 2.715 1.00 97.62 187 ASN A N 1
ATOM 1465 C CA . ASN A 1 187 ? -14.673 -13.144 2.690 1.00 97.62 187 ASN A CA 1
ATOM 1466 C C . ASN A 1 187 ? -13.492 -13.871 2.022 1.00 97.62 187 ASN A C 1
ATOM 1468 O O . ASN A 1 187 ? -12.739 -13.254 1.274 1.00 97.62 187 ASN A O 1
ATOM 1472 N N . GLY A 1 188 ? -13.349 -15.182 2.230 1.00 97.00 188 GLY A N 1
ATOM 1473 C CA . GLY A 1 188 ? -12.331 -15.979 1.555 1.00 97.00 188 GLY A CA 1
ATOM 1474 C C . GLY A 1 188 ? -12.531 -16.110 0.051 1.00 97.00 188 GLY A C 1
ATOM 1475 O O . GLY A 1 188 ? -11.545 -16.051 -0.681 1.00 97.00 188 GLY A O 1
ATOM 1476 N N . GLU A 1 189 ? -13.774 -16.205 -0.415 1.00 97.31 189 GLU A N 1
ATOM 1477 C CA . GLU A 1 189 ? -14.092 -16.141 -1.846 1.00 97.31 189 GLU A CA 1
ATOM 1478 C C . GLU A 1 189 ? -13.712 -14.779 -2.445 1.00 97.31 189 GLU A C 1
ATOM 1480 O O . GLU A 1 189 ? -13.121 -14.727 -3.524 1.00 97.31 189 GLU A O 1
ATOM 1485 N N . ILE A 1 190 ? -13.987 -13.685 -1.724 1.00 96.56 190 ILE A N 1
ATOM 1486 C CA . ILE A 1 190 ? -13.606 -12.324 -2.134 1.00 96.56 190 ILE A CA 1
ATOM 1487 C C . ILE A 1 190 ? -12.082 -12.192 -2.221 1.00 96.56 190 ILE A C 1
ATOM 1489 O O . ILE A 1 190 ? -11.581 -11.721 -3.237 1.00 96.56 190 ILE A O 1
ATOM 1493 N N . ILE A 1 191 ? -11.336 -12.653 -1.211 1.00 95.94 191 ILE A N 1
ATOM 1494 C CA . ILE A 1 191 ? -9.863 -12.650 -1.232 1.00 95.94 191 ILE A CA 1
ATOM 1495 C C . ILE A 1 191 ? -9.343 -13.415 -2.453 1.00 95.94 191 ILE A C 1
ATOM 1497 O O . ILE A 1 191 ? -8.583 -12.858 -3.236 1.00 95.94 191 ILE A O 1
ATOM 1501 N N . ALA A 1 192 ? -9.812 -14.646 -2.677 1.00 95.44 192 ALA A N 1
ATOM 1502 C CA . ALA A 1 192 ? -9.365 -15.468 -3.805 1.00 95.44 192 ALA A CA 1
ATOM 1503 C C . ALA A 1 192 ? -9.734 -14.872 -5.179 1.00 95.44 192 ALA A C 1
ATOM 1505 O O . ALA A 1 192 ? -9.083 -15.160 -6.187 1.00 95.44 192 ALA A O 1
ATOM 1506 N N . MET A 1 193 ? -10.802 -14.073 -5.246 1.00 95.19 193 MET A N 1
ATOM 1507 C CA . MET A 1 193 ? -11.152 -13.294 -6.431 1.00 95.19 193 MET A CA 1
ATOM 1508 C C . MET A 1 193 ? -10.188 -12.115 -6.617 1.00 95.19 193 MET A C 1
ATOM 1510 O O . MET A 1 193 ? -9.673 -11.930 -7.718 1.00 95.19 193 MET A O 1
ATOM 1514 N N . LEU A 1 194 ? -9.939 -11.339 -5.559 1.00 94.31 194 LEU A N 1
ATOM 1515 C CA . LEU A 1 194 ? -9.085 -10.151 -5.588 1.00 94.31 194 LEU A CA 1
ATOM 1516 C C . LEU A 1 194 ? -7.614 -10.495 -5.838 1.00 94.31 194 LEU A C 1
ATOM 1518 O O . LEU A 1 194 ? -6.958 -9.767 -6.563 1.00 94.31 194 LEU A O 1
ATOM 1522 N N . GLU A 1 195 ? -7.106 -11.628 -5.350 1.00 92.56 195 GLU A N 1
ATOM 1523 C CA . GLU A 1 195 ? -5.732 -12.093 -5.622 1.00 92.56 195 GLU A CA 1
ATOM 1524 C C . GLU A 1 195 ? -5.437 -12.315 -7.115 1.00 92.56 195 GLU A C 1
ATOM 1526 O O . GLU A 1 195 ? -4.275 -12.352 -7.518 1.00 92.56 195 GLU A O 1
ATOM 1531 N N . LYS A 1 196 ? -6.476 -12.461 -7.946 1.00 91.25 196 LYS A N 1
ATOM 1532 C CA . LYS A 1 196 ? -6.358 -12.581 -9.407 1.00 91.25 196 LYS A CA 1
ATOM 1533 C C . LYS A 1 196 ? -6.412 -11.232 -10.120 1.00 91.25 196 LYS A C 1
ATOM 1535 O O . LYS A 1 196 ? -6.180 -11.183 -11.326 1.00 91.25 196 LYS A O 1
ATOM 1540 N N . ASP A 1 197 ? -6.770 -10.161 -9.417 1.00 91.06 197 ASP A N 1
ATOM 1541 C CA . ASP A 1 197 ? -6.832 -8.824 -9.989 1.00 91.06 197 ASP A CA 1
ATOM 1542 C C . ASP A 1 197 ? -5.420 -8.288 -10.268 1.00 91.06 197 ASP A C 1
ATOM 1544 O O . ASP A 1 197 ? -4.587 -8.358 -9.371 1.00 91.06 197 ASP A O 1
ATOM 1548 N N . PRO A 1 198 ? -5.128 -7.696 -11.439 1.00 86.81 198 PRO A N 1
ATOM 1549 C CA . PRO A 1 198 ? -3.787 -7.200 -11.764 1.00 86.81 198 PRO A CA 1
ATOM 1550 C C . PRO A 1 198 ? -3.197 -6.171 -10.786 1.00 86.81 198 PRO A C 1
ATOM 1552 O O . PRO A 1 198 ? -1.979 -6.052 -10.705 1.00 86.81 198 PRO A O 1
ATOM 1555 N N . SER A 1 199 ? -4.021 -5.422 -10.044 1.00 84.38 199 SER A N 1
ATOM 1556 C CA . SER A 1 199 ? -3.540 -4.467 -9.030 1.00 84.38 199 SER A CA 1
ATOM 1557 C C . SER A 1 199 ? -3.093 -5.130 -7.721 1.00 84.38 199 SER A C 1
ATOM 1559 O O . SER A 1 199 ? -2.352 -4.532 -6.942 1.00 84.38 199 SER A O 1
ATOM 1561 N N . VAL A 1 200 ? -3.519 -6.375 -7.491 1.00 87.56 200 VAL A N 1
ATOM 1562 C CA . VAL A 1 200 ? -3.245 -7.166 -6.281 1.00 87.56 200 VAL A CA 1
ATOM 1563 C C . VAL A 1 200 ? -2.307 -8.337 -6.589 1.00 87.56 200 VAL A C 1
ATOM 1565 O O . VAL A 1 200 ? -1.434 -8.671 -5.782 1.00 87.56 200 VAL A O 1
ATOM 1568 N N . ALA A 1 201 ? -2.469 -8.950 -7.762 1.00 78.75 201 ALA A N 1
ATOM 1569 C CA . ALA A 1 201 ? -1.683 -10.053 -8.283 1.00 78.75 201 ALA A CA 1
ATOM 1570 C C . ALA A 1 201 ? -0.216 -9.617 -8.391 1.00 78.75 201 ALA A C 1
ATOM 1572 O O . ALA A 1 201 ? 0.146 -8.740 -9.168 1.00 78.75 201 ALA A O 1
ATOM 1573 N N . GLY A 1 202 ? 0.626 -10.207 -7.545 1.00 72.06 202 GLY A N 1
ATOM 1574 C CA . GLY A 1 202 ? 2.035 -9.840 -7.391 1.00 72.06 202 GLY A CA 1
ATOM 1575 C C . GLY A 1 202 ? 2.353 -9.121 -6.078 1.00 72.06 202 GLY A C 1
ATOM 1576 O O . GLY A 1 202 ? 3.462 -9.268 -5.576 1.00 72.06 202 GLY A O 1
ATOM 1577 N N . MET A 1 203 ? 1.384 -8.425 -5.477 1.00 82.12 203 MET A N 1
ATOM 1578 C CA . MET A 1 203 ? 1.533 -7.708 -4.199 1.00 82.12 203 MET A CA 1
ATOM 1579 C C . MET A 1 203 ? 1.030 -8.509 -2.992 1.00 82.12 203 MET A C 1
ATOM 1581 O O . MET A 1 203 ? 1.468 -8.270 -1.871 1.00 82.12 203 MET A O 1
ATOM 1585 N N . ALA A 1 204 ? 0.122 -9.466 -3.202 1.00 78.94 204 ALA A N 1
ATOM 1586 C CA . ALA A 1 204 ? -0.469 -10.284 -2.137 1.00 78.94 204 ALA A CA 1
ATOM 1587 C C . ALA A 1 204 ? 0.561 -11.063 -1.290 1.00 78.94 204 ALA A C 1
ATOM 1589 O O . ALA A 1 204 ? 0.371 -11.219 -0.085 1.00 78.94 204 ALA A O 1
ATOM 1590 N N . ALA A 1 205 ? 1.644 -11.531 -1.918 1.00 73.88 205 ALA A N 1
ATOM 1591 C CA . ALA A 1 205 ? 2.735 -12.279 -1.291 1.00 73.88 205 ALA A CA 1
ATOM 1592 C C . ALA A 1 205 ? 4.085 -11.798 -1.842 1.00 73.88 205 ALA A C 1
ATOM 1594 O O . ALA A 1 205 ? 4.849 -12.564 -2.433 1.00 73.88 205 ALA A O 1
ATOM 1595 N N . TYR A 1 206 ? 4.336 -10.496 -1.713 1.00 84.88 206 TYR A N 1
ATOM 1596 C CA . TYR A 1 206 ? 5.548 -9.884 -2.231 1.00 84.88 206 TYR A CA 1
ATOM 1597 C C . TYR A 1 206 ? 6.808 -10.522 -1.631 1.00 84.88 206 TYR A C 1
ATOM 1599 O O . TYR A 1 206 ? 6.891 -10.779 -0.433 1.00 84.88 206 TYR A O 1
ATOM 1607 N N . THR A 1 207 ? 7.803 -10.783 -2.474 1.00 86.94 207 THR A N 1
ATOM 1608 C CA . THR A 1 207 ? 9.129 -11.234 -2.048 1.00 86.94 207 THR A CA 1
ATOM 1609 C C . THR A 1 207 ? 10.168 -10.480 -2.859 1.00 86.94 207 THR A C 1
ATOM 1611 O O . THR A 1 207 ? 10.122 -10.498 -4.092 1.00 86.94 207 THR A O 1
ATOM 1614 N N . ALA A 1 208 ? 11.106 -9.830 -2.170 1.00 88.94 208 ALA A N 1
ATOM 1615 C CA . ALA A 1 208 ? 12.202 -9.134 -2.826 1.00 88.94 208 ALA A CA 1
ATOM 1616 C C . ALA A 1 208 ? 13.102 -10.141 -3.577 1.00 88.94 208 ALA A C 1
ATOM 1618 O O . ALA A 1 208 ? 13.514 -11.145 -2.984 1.00 88.94 208 ALA A O 1
ATOM 1619 N N . PRO A 1 209 ? 13.407 -9.911 -4.868 1.00 92.00 209 PRO A N 1
ATOM 1620 C CA . PRO A 1 209 ? 14.323 -10.754 -5.620 1.00 92.00 209 PRO A CA 1
ATOM 1621 C C . PRO A 1 209 ? 15.770 -10.512 -5.173 1.00 92.00 209 PRO A C 1
ATOM 1623 O O . PRO A 1 209 ? 16.112 -9.431 -4.697 1.00 92.00 209 PRO A O 1
ATOM 1626 N N . ASP A 1 210 ? 16.635 -11.507 -5.378 1.00 92.12 210 ASP A N 1
ATOM 1627 C CA . ASP A 1 210 ? 18.087 -11.348 -5.244 1.00 92.12 210 ASP A CA 1
ATOM 1628 C C . ASP A 1 210 ? 18.639 -10.627 -6.493 1.00 92.12 210 ASP A C 1
ATOM 1630 O O . ASP A 1 210 ? 18.624 -11.221 -7.579 1.00 92.12 210 ASP A O 1
ATOM 1634 N N . PRO A 1 211 ? 19.134 -9.375 -6.377 1.00 91.44 211 PRO A N 1
ATOM 1635 C CA . PRO A 1 211 ? 19.598 -8.597 -7.525 1.00 91.44 211 PRO A CA 1
ATOM 1636 C C . PRO A 1 211 ? 20.729 -9.281 -8.301 1.00 91.44 211 PRO A C 1
ATOM 1638 O O . PRO A 1 211 ? 20.746 -9.248 -9.533 1.00 91.44 211 PRO A O 1
ATOM 1641 N N . GLU A 1 212 ? 21.654 -9.945 -7.603 1.00 91.50 212 GLU A N 1
ATOM 1642 C CA . GLU A 1 212 ? 22.791 -10.618 -8.238 1.00 91.50 212 GLU A CA 1
ATOM 1643 C C . GLU A 1 212 ? 22.326 -11.808 -9.075 1.00 91.50 212 GLU A C 1
ATOM 1645 O O . GLU A 1 212 ? 22.814 -12.033 -10.189 1.00 91.50 212 GLU A O 1
ATOM 1650 N N . ARG A 1 213 ? 21.322 -12.535 -8.576 1.00 94.50 213 ARG A N 1
ATOM 1651 C CA . ARG A 1 213 ? 20.696 -13.629 -9.315 1.00 94.50 213 ARG A CA 1
ATOM 1652 C C . ARG A 1 213 ? 19.962 -13.130 -10.557 1.00 94.50 213 ARG A C 1
ATOM 1654 O O . ARG A 1 213 ? 20.148 -13.718 -11.619 1.00 94.50 213 ARG A O 1
ATOM 1661 N N . VAL A 1 214 ? 19.187 -12.045 -10.455 1.00 95.25 214 VAL A N 1
ATOM 1662 C CA . VAL A 1 214 ? 18.473 -11.453 -11.605 1.00 95.25 214 VAL A CA 1
ATOM 1663 C C . VAL A 1 214 ? 19.451 -11.095 -12.724 1.00 95.25 214 VAL A C 1
ATOM 1665 O O . VAL A 1 214 ? 19.226 -11.426 -13.891 1.00 95.25 214 VAL A O 1
ATOM 1668 N N . VAL A 1 215 ? 20.574 -10.468 -12.369 1.00 94.44 215 VAL A N 1
ATOM 1669 C CA . VAL A 1 215 ? 21.614 -10.088 -13.328 1.00 94.44 215 VAL A CA 1
ATOM 1670 C C . VAL A 1 215 ? 22.300 -11.310 -13.939 1.00 94.44 215 VAL A C 1
ATOM 1672 O O . VAL A 1 215 ? 22.498 -11.357 -15.155 1.00 94.44 215 VAL A O 1
ATOM 1675 N N . ALA A 1 216 ? 22.656 -12.308 -13.128 1.00 94.25 216 ALA A N 1
ATOM 1676 C CA . ALA A 1 216 ? 23.266 -13.541 -13.619 1.00 94.25 216 ALA A CA 1
ATOM 1677 C C . ALA A 1 216 ? 22.340 -14.289 -14.594 1.00 94.25 216 ALA A C 1
ATOM 1679 O O . ALA A 1 216 ? 22.787 -14.732 -15.657 1.00 94.25 216 ALA A O 1
ATOM 1680 N N . ASP A 1 217 ? 21.050 -14.375 -14.268 1.00 96.12 217 ASP A N 1
ATOM 1681 C CA . ASP A 1 217 ? 20.043 -15.014 -15.111 1.00 96.12 217 ASP A CA 1
ATOM 1682 C C . ASP A 1 217 ? 19.828 -14.230 -16.418 1.00 96.12 217 ASP A C 1
ATOM 1684 O O . ASP A 1 217 ? 19.744 -14.847 -17.482 1.00 96.12 217 ASP A O 1
ATOM 1688 N N . PHE A 1 218 ? 19.854 -12.889 -16.387 1.00 95.94 218 PHE A N 1
ATOM 1689 C CA . PHE A 1 218 ? 19.820 -12.063 -17.602 1.00 95.94 218 PHE A CA 1
ATOM 1690 C C . PHE A 1 218 ? 21.024 -12.325 -18.513 1.00 95.94 218 PHE A C 1
ATOM 1692 O O . PHE A 1 218 ? 20.862 -12.602 -19.701 1.00 95.94 218 PHE A O 1
ATOM 1699 N N . LEU A 1 219 ? 22.239 -12.298 -17.957 1.00 94.44 219 LEU A N 1
ATOM 1700 C CA . LEU A 1 219 ? 23.473 -12.543 -18.709 1.00 94.44 219 LEU A CA 1
ATOM 1701 C C . LEU A 1 219 ? 23.510 -13.934 -19.350 1.00 94.44 219 LEU A C 1
ATOM 1703 O O . LEU A 1 219 ? 24.118 -14.104 -20.407 1.00 94.44 219 LEU A O 1
ATOM 1707 N N . LYS A 1 220 ? 22.876 -14.925 -18.720 1.00 94.75 220 LYS A N 1
ATOM 1708 C CA . LYS A 1 220 ? 22.685 -16.261 -19.290 1.00 94.75 220 LYS A CA 1
ATOM 1709 C C . LYS A 1 220 ? 21.610 -16.264 -20.381 1.00 94.75 220 LYS A C 1
ATOM 1711 O O . LYS A 1 220 ? 21.774 -16.934 -21.397 1.00 94.75 220 LYS A O 1
ATOM 1716 N N . ALA A 1 221 ? 20.518 -15.525 -20.190 1.00 93.88 221 ALA A N 1
ATOM 1717 C CA . ALA A 1 221 ? 19.433 -15.429 -21.164 1.00 93.88 221 ALA A CA 1
ATOM 1718 C C . ALA A 1 221 ? 19.883 -14.797 -22.492 1.00 93.88 221 ALA A C 1
ATOM 1720 O O . ALA A 1 221 ? 19.389 -15.203 -23.544 1.00 93.88 221 ALA A O 1
ATOM 1721 N N . LEU A 1 222 ? 20.867 -13.886 -22.464 1.00 92.25 222 LEU A N 1
ATOM 1722 C CA . LEU A 1 222 ? 21.457 -13.286 -23.670 1.00 92.25 222 LEU A CA 1
ATOM 1723 C C . LEU A 1 222 ? 21.908 -14.332 -24.700 1.00 92.25 222 LEU A C 1
ATOM 1725 O O . LEU A 1 222 ? 21.730 -14.125 -25.900 1.00 92.25 222 LEU A O 1
ATOM 1729 N N . ASP A 1 223 ? 22.445 -15.468 -24.252 1.00 89.44 223 ASP A N 1
ATOM 1730 C CA . ASP A 1 223 ? 22.977 -16.508 -25.140 1.00 89.44 223 ASP A CA 1
ATOM 1731 C C . ASP A 1 223 ? 21.875 -17.205 -25.959 1.00 89.44 223 ASP A C 1
ATOM 1733 O O . ASP A 1 223 ? 22.144 -17.744 -27.035 1.00 89.44 223 ASP A O 1
ATOM 1737 N N . ALA A 1 224 ? 20.628 -17.164 -25.478 1.00 87.50 224 ALA A N 1
ATOM 1738 C CA . ALA A 1 224 ? 19.461 -17.759 -26.125 1.00 87.50 224 ALA A CA 1
ATOM 1739 C C . ALA A 1 224 ? 18.663 -16.769 -26.994 1.00 87.50 224 ALA A C 1
ATOM 1741 O O . ALA A 1 224 ? 17.744 -17.190 -27.699 1.00 87.50 224 ALA A O 1
ATOM 1742 N N . LEU A 1 225 ? 18.989 -15.471 -26.960 1.00 86.56 225 LEU A N 1
ATOM 1743 C CA . LEU A 1 225 ? 18.278 -14.464 -27.747 1.00 86.56 225 LEU A CA 1
ATOM 1744 C C . LEU A 1 225 ? 18.619 -14.569 -29.244 1.00 86.56 225 LEU A C 1
ATOM 1746 O O . LEU A 1 225 ? 19.785 -14.779 -29.595 1.00 86.56 225 LEU A O 1
ATOM 1750 N N . PRO A 1 226 ? 17.639 -14.353 -30.144 1.00 83.38 226 PRO A N 1
ATOM 1751 C CA . PRO A 1 226 ? 17.845 -14.335 -31.592 1.00 83.38 226 PRO A CA 1
ATOM 1752 C C . PRO A 1 226 ? 18.469 -13.002 -32.055 1.00 83.38 226 PRO A C 1
ATOM 1754 O O . PRO A 1 226 ? 17.923 -12.312 -32.912 1.00 83.38 226 PRO A O 1
ATOM 1757 N N . ALA A 1 227 ? 19.606 -12.627 -31.468 1.00 85.44 227 ALA A N 1
ATOM 1758 C CA . ALA A 1 227 ? 20.400 -11.449 -31.815 1.00 85.44 227 ALA A CA 1
ATOM 1759 C C . ALA A 1 227 ? 21.784 -11.873 -32.331 1.00 85.44 227 ALA A C 1
ATOM 1761 O O . ALA A 1 227 ? 22.266 -12.964 -32.018 1.00 85.44 227 ALA A O 1
ATOM 1762 N N . ASP A 1 228 ? 22.435 -11.022 -33.128 1.00 90.25 228 ASP A N 1
ATOM 1763 C CA . ASP A 1 228 ? 23.788 -11.315 -33.604 1.00 90.25 228 ASP A CA 1
ATOM 1764 C C . ASP A 1 228 ? 24.830 -11.273 -32.467 1.00 90.25 228 ASP A C 1
ATOM 1766 O O . ASP A 1 228 ? 24.622 -10.687 -31.401 1.00 90.25 228 ASP A O 1
ATOM 1770 N N . GLU A 1 229 ? 25.969 -11.935 -32.681 1.00 90.75 229 GLU A N 1
ATOM 1771 C CA . GLU A 1 229 ? 27.021 -12.069 -31.665 1.00 90.75 229 GLU A CA 1
ATOM 1772 C C . GLU A 1 229 ? 27.602 -10.721 -31.223 1.00 90.75 229 GLU A C 1
ATOM 1774 O O . GLU A 1 229 ? 27.928 -10.539 -30.050 1.00 90.75 229 GLU A O 1
ATOM 1779 N N . ALA A 1 230 ? 27.697 -9.754 -32.138 1.00 92.25 230 ALA A N 1
ATOM 1780 C CA . ALA A 1 230 ? 28.229 -8.436 -31.822 1.00 92.25 230 ALA A CA 1
ATOM 1781 C C . ALA A 1 230 ? 27.274 -7.667 -30.896 1.00 92.25 230 ALA A C 1
ATOM 1783 O O . ALA A 1 230 ? 27.720 -7.077 -29.911 1.00 92.25 230 ALA A O 1
ATOM 1784 N N . ALA A 1 231 ? 25.966 -7.725 -31.158 1.00 90.88 231 ALA A N 1
ATOM 1785 C CA . ALA A 1 231 ? 24.931 -7.129 -30.324 1.00 90.88 231 ALA A CA 1
ATOM 1786 C C . ALA A 1 231 ? 24.891 -7.772 -28.930 1.00 90.88 231 ALA A C 1
ATOM 1788 O O . ALA A 1 231 ? 24.876 -7.059 -27.924 1.00 90.88 231 ALA A O 1
ATOM 1789 N N . ARG A 1 232 ? 24.963 -9.109 -28.851 1.00 93.31 232 ARG A N 1
ATOM 1790 C CA . ARG A 1 232 ? 25.023 -9.836 -27.570 1.00 93.31 232 ARG A CA 1
ATOM 1791 C C . ARG A 1 232 ? 26.276 -9.488 -26.769 1.00 93.31 232 ARG A C 1
ATOM 1793 O O . ARG A 1 232 ? 26.178 -9.205 -25.575 1.00 93.31 232 ARG A O 1
ATOM 1800 N N . SER A 1 233 ? 27.439 -9.430 -27.421 1.00 93.88 233 SER A N 1
ATOM 1801 C CA . SER A 1 233 ? 28.693 -9.025 -26.778 1.00 93.88 233 SER A CA 1
ATOM 1802 C C . SER A 1 233 ? 28.653 -7.572 -26.296 1.00 93.88 233 SER A C 1
ATOM 1804 O O . SER A 1 233 ? 29.148 -7.284 -25.206 1.00 93.88 233 SER A O 1
ATOM 1806 N N . ALA A 1 234 ? 28.063 -6.658 -27.071 1.00 94.12 234 ALA A N 1
ATOM 1807 C CA . ALA A 1 234 ? 27.913 -5.258 -26.678 1.00 94.12 234 ALA A CA 1
ATOM 1808 C C . ALA A 1 234 ? 26.968 -5.100 -25.477 1.00 94.12 234 ALA A C 1
ATOM 1810 O O . ALA A 1 234 ? 27.266 -4.333 -24.562 1.00 94.12 234 ALA A O 1
ATOM 1811 N N . ALA A 1 235 ? 25.860 -5.846 -25.452 1.00 94.88 235 ALA A N 1
ATOM 1812 C CA . ALA A 1 235 ? 24.925 -5.862 -24.333 1.00 94.88 235 ALA A CA 1
ATOM 1813 C C . ALA A 1 235 ? 25.577 -6.408 -23.056 1.00 94.88 235 ALA A C 1
ATOM 1815 O O . ALA A 1 235 ? 25.504 -5.766 -22.010 1.00 94.88 235 ALA A O 1
ATOM 1816 N N . ARG A 1 236 ? 26.290 -7.540 -23.153 1.00 95.31 236 ARG A N 1
ATOM 1817 C CA . ARG A 1 236 ? 27.046 -8.133 -22.038 1.00 95.31 236 ARG A CA 1
ATOM 1818 C C . ARG A 1 236 ? 28.068 -7.147 -21.466 1.00 95.31 236 ARG A C 1
ATOM 1820 O O . ARG A 1 236 ? 28.078 -6.913 -20.261 1.00 95.31 236 ARG A O 1
ATOM 1827 N N . GLY A 1 237 ? 28.861 -6.513 -22.333 1.00 94.31 237 GLY A N 1
ATOM 1828 C CA . GLY A 1 237 ? 29.842 -5.509 -21.918 1.00 94.31 237 GLY A CA 1
ATOM 1829 C C . GLY A 1 237 ? 29.210 -4.286 -21.246 1.00 94.31 237 GLY A C 1
ATOM 1830 O O . GLY A 1 237 ? 29.757 -3.776 -20.272 1.00 94.31 237 GLY A O 1
ATOM 1831 N N . ALA A 1 238 ? 28.041 -3.835 -21.717 1.00 93.44 238 ALA A N 1
ATOM 1832 C CA . ALA A 1 238 ? 27.312 -2.729 -21.096 1.00 93.44 238 ALA A CA 1
ATOM 1833 C C . ALA A 1 238 ? 26.823 -3.082 -19.679 1.00 93.44 238 ALA A C 1
ATOM 1835 O O . ALA A 1 238 ? 27.024 -2.296 -18.755 1.00 93.44 238 ALA A O 1
ATOM 1836 N N . VAL A 1 239 ? 26.266 -4.284 -19.494 1.00 93.44 239 VAL A N 1
ATOM 1837 C CA . VAL A 1 239 ? 25.816 -4.779 -18.181 1.00 93.44 239 VAL A CA 1
ATOM 1838 C C . VAL A 1 239 ? 26.993 -4.886 -17.210 1.00 93.44 239 VAL A C 1
ATOM 1840 O O . VAL A 1 239 ? 26.918 -4.384 -16.092 1.00 93.44 239 VAL A O 1
ATOM 1843 N N . GLU A 1 240 ? 28.099 -5.513 -17.617 1.00 92.25 240 GLU A N 1
ATOM 1844 C CA . GLU A 1 240 ? 29.283 -5.696 -16.763 1.00 92.25 240 GLU A CA 1
ATOM 1845 C C . GLU A 1 240 ? 29.930 -4.361 -16.365 1.00 92.25 240 GLU A C 1
ATOM 1847 O O . GLU A 1 240 ? 30.331 -4.181 -15.209 1.00 92.25 240 GLU A O 1
ATOM 1852 N N . ALA A 1 241 ? 29.973 -3.397 -17.290 1.00 90.00 241 ALA A N 1
ATOM 1853 C CA . ALA A 1 241 ? 30.446 -2.049 -17.001 1.00 90.00 241 ALA A CA 1
ATOM 1854 C C . ALA A 1 241 ? 29.538 -1.334 -15.988 1.00 90.00 241 ALA A C 1
ATOM 1856 O O . ALA A 1 241 ? 30.040 -0.780 -15.013 1.00 90.00 241 ALA A O 1
ATOM 1857 N N . ALA A 1 242 ? 28.216 -1.387 -16.179 1.00 88.50 242 ALA A N 1
ATOM 1858 C CA . ALA A 1 242 ? 27.252 -0.750 -15.284 1.00 88.50 242 ALA A CA 1
ATOM 1859 C C . ALA A 1 242 ? 27.264 -1.361 -13.874 1.00 88.50 242 ALA A C 1
ATOM 1861 O O . ALA A 1 242 ? 27.212 -0.629 -12.894 1.00 88.50 242 ALA A O 1
ATOM 1862 N N . ARG A 1 243 ? 27.420 -2.686 -13.744 1.00 85.25 243 ARG A N 1
ATOM 1863 C CA . ARG A 1 243 ? 27.567 -3.358 -12.436 1.00 85.25 243 ARG A CA 1
ATOM 1864 C C . ARG A 1 243 ? 28.800 -2.914 -11.657 1.00 85.25 243 ARG A C 1
ATOM 1866 O O . ARG A 1 243 ? 28.782 -2.916 -10.432 1.00 85.25 243 ARG A O 1
ATOM 1873 N N . SER A 1 244 ? 29.875 -2.582 -12.369 1.00 84.62 244 SER A N 1
ATOM 1874 C CA . SER A 1 244 ? 31.143 -2.165 -11.762 1.00 84.62 244 SER A CA 1
ATOM 1875 C C . SER A 1 244 ? 31.109 -0.710 -11.275 1.00 84.62 244 SER A C 1
ATOM 1877 O O . SER A 1 244 ? 32.024 -0.279 -10.574 1.00 84.62 244 SER A O 1
ATOM 1879 N N . ASP A 1 245 ? 30.067 0.041 -11.641 1.00 82.94 245 ASP A N 1
ATOM 1880 C CA . ASP A 1 245 ? 29.817 1.415 -11.224 1.00 82.94 245 ASP A CA 1
ATOM 1881 C C . ASP A 1 245 ? 28.660 1.448 -10.204 1.00 82.94 245 ASP A C 1
ATOM 1883 O O . ASP A 1 245 ? 27.501 1.234 -10.575 1.00 82.94 245 ASP A O 1
ATOM 1887 N N . PRO A 1 246 ? 28.928 1.745 -8.917 1.00 74.25 246 PRO A N 1
ATOM 1888 C CA . PRO A 1 246 ? 27.894 1.800 -7.884 1.00 74.25 246 PRO A CA 1
ATOM 1889 C C . PRO A 1 246 ? 26.720 2.732 -8.212 1.00 74.25 246 PRO A C 1
ATOM 1891 O O . PRO A 1 246 ? 25.614 2.497 -7.736 1.00 74.25 246 PRO A O 1
ATOM 1894 N N . GLY A 1 247 ? 26.935 3.776 -9.022 1.00 74.12 247 GLY A N 1
ATOM 1895 C CA . GLY A 1 247 ? 25.882 4.713 -9.418 1.00 74.12 247 GLY A CA 1
ATOM 1896 C C . GLY A 1 247 ? 24.998 4.225 -10.568 1.00 74.12 247 GLY A C 1
ATOM 1897 O O . GLY A 1 247 ? 23.975 4.848 -10.840 1.00 74.12 247 GLY A O 1
ATOM 1898 N N . ARG A 1 248 ? 25.385 3.143 -11.255 1.00 77.31 248 ARG A N 1
ATOM 1899 C CA . ARG A 1 248 ? 24.716 2.636 -12.468 1.00 77.31 248 ARG A CA 1
ATOM 1900 C C . ARG A 1 248 ? 24.328 1.165 -12.390 1.00 77.31 248 ARG A C 1
ATOM 1902 O O . ARG A 1 248 ? 23.657 0.671 -13.293 1.00 77.31 248 ARG A O 1
ATOM 1909 N N . SER A 1 249 ? 24.700 0.478 -11.314 1.00 77.19 249 SER A N 1
ATOM 1910 C CA . SER A 1 249 ? 24.393 -0.937 -11.091 1.00 77.19 249 SER A CA 1
ATOM 1911 C C . SER A 1 249 ? 22.894 -1.245 -11.203 1.00 77.19 249 SER A C 1
ATOM 1913 O O . SER A 1 249 ? 22.527 -2.304 -11.707 1.00 77.19 249 SER A O 1
ATOM 1915 N N . TYR A 1 250 ? 22.036 -0.293 -10.824 1.00 80.44 250 TYR A N 1
ATOM 1916 C CA . TYR A 1 250 ? 20.577 -0.404 -10.906 1.00 80.44 250 TYR A CA 1
ATOM 1917 C C . TYR A 1 250 ? 20.028 -0.355 -12.345 1.00 80.44 250 TYR A C 1
ATOM 1919 O O . TYR A 1 250 ? 19.019 -0.988 -12.644 1.00 80.44 250 TYR A O 1
ATOM 1927 N N . ASP A 1 251 ? 20.730 0.322 -13.261 1.00 87.25 251 ASP A N 1
ATOM 1928 C CA . ASP A 1 251 ? 20.343 0.468 -14.672 1.00 87.25 251 ASP A CA 1
ATOM 1929 C C . ASP A 1 251 ? 21.050 -0.556 -15.584 1.00 87.25 251 ASP A C 1
ATOM 1931 O O . ASP A 1 251 ? 20.924 -0.507 -16.809 1.00 87.25 251 ASP A O 1
ATOM 1935 N N . ALA A 1 252 ? 21.792 -1.515 -15.014 1.00 90.88 252 ALA A N 1
ATOM 1936 C CA . ALA A 1 252 ? 22.653 -2.418 -15.778 1.00 90.88 252 ALA A CA 1
ATOM 1937 C C . ALA A 1 252 ? 21.899 -3.229 -16.848 1.00 90.88 252 ALA A C 1
ATOM 1939 O O . ALA A 1 252 ? 22.389 -3.388 -17.968 1.00 90.88 252 ALA A O 1
ATOM 1940 N N . LEU A 1 253 ? 20.695 -3.716 -16.531 1.00 94.88 253 LEU A N 1
ATOM 1941 C CA . LEU A 1 253 ? 19.854 -4.441 -17.490 1.00 94.88 253 LEU A CA 1
ATOM 1942 C C . LEU A 1 253 ? 19.329 -3.512 -18.592 1.00 94.88 253 LEU A C 1
ATOM 1944 O O . LEU A 1 253 ? 19.327 -3.900 -19.760 1.00 94.88 253 LEU A O 1
ATOM 1948 N N . VAL A 1 254 ? 18.943 -2.278 -18.250 1.00 95.25 254 VAL A N 1
ATOM 1949 C CA . VAL A 1 254 ? 18.472 -1.273 -19.219 1.00 95.25 254 VAL A CA 1
ATOM 1950 C C . VAL A 1 254 ? 19.563 -0.921 -20.215 1.00 95.25 254 VAL A C 1
ATOM 1952 O O . VAL A 1 254 ? 19.297 -0.893 -21.417 1.00 95.25 254 VAL A O 1
ATOM 1955 N N . ASP A 1 255 ? 20.788 -0.713 -19.736 1.00 93.31 255 ASP A N 1
ATOM 1956 C CA . ASP A 1 255 ? 21.953 -0.457 -20.578 1.00 93.31 255 ASP A CA 1
ATOM 1957 C C . ASP A 1 255 ? 22.152 -1.580 -21.607 1.00 93.31 255 ASP A C 1
ATOM 1959 O O . ASP A 1 255 ? 22.323 -1.305 -22.797 1.00 93.31 255 ASP A O 1
ATOM 1963 N N . GLY A 1 256 ? 22.071 -2.845 -21.177 1.00 94.62 256 GLY A N 1
ATOM 1964 C CA . GLY A 1 256 ? 22.142 -4.007 -22.068 1.00 94.62 256 GLY A CA 1
ATOM 1965 C C . GLY A 1 256 ? 20.987 -4.060 -23.074 1.00 94.62 256 GLY A C 1
ATOM 1966 O O . GLY A 1 256 ? 21.215 -4.195 -24.279 1.00 94.62 256 GLY A O 1
ATOM 1967 N N . LEU A 1 257 ? 19.749 -3.893 -22.603 1.00 95.94 257 LEU A N 1
ATOM 1968 C CA . LEU A 1 257 ? 18.545 -3.907 -23.439 1.00 95.94 257 LEU A CA 1
ATOM 1969 C C . LEU A 1 257 ? 18.548 -2.784 -24.481 1.00 95.94 257 LEU A C 1
ATOM 1971 O O . LEU A 1 257 ? 18.154 -3.011 -25.620 1.00 95.94 257 LEU A O 1
ATOM 1975 N N . CYS A 1 258 ? 19.055 -1.597 -24.151 1.00 95.44 258 CYS A N 1
ATOM 1976 C CA . CYS A 1 258 ? 19.169 -0.487 -25.098 1.00 95.44 258 CYS A CA 1
ATOM 1977 C C . CYS A 1 258 ? 20.167 -0.770 -26.231 1.00 95.44 258 CYS A C 1
ATOM 1979 O O . CYS A 1 258 ? 20.004 -0.245 -27.334 1.00 95.44 258 CYS A O 1
ATOM 1981 N N . ARG A 1 259 ? 21.192 -1.604 -25.992 1.00 94.12 259 ARG A N 1
ATOM 1982 C CA . ARG A 1 259 ? 22.114 -2.066 -27.047 1.00 94.12 259 ARG A CA 1
ATOM 1983 C C . ARG A 1 259 ? 21.465 -3.088 -27.973 1.00 94.12 259 ARG A C 1
ATOM 1985 O O . ARG A 1 259 ? 21.735 -3.055 -29.169 1.00 94.12 259 ARG A O 1
ATOM 1992 N N . LEU A 1 260 ? 20.622 -3.964 -27.430 1.00 94.06 260 LEU A N 1
ATOM 1993 C CA . LEU A 1 260 ? 19.899 -4.980 -28.202 1.00 94.06 260 LEU A CA 1
ATOM 1994 C C . LEU A 1 260 ? 18.728 -4.384 -28.989 1.00 94.06 260 LEU A C 1
ATOM 1996 O O . LEU A 1 260 ? 18.469 -4.787 -30.120 1.00 94.06 260 LEU A O 1
ATOM 2000 N N . TYR A 1 261 ? 18.044 -3.403 -28.404 1.00 95.00 261 TYR A N 1
ATOM 2001 C CA . TYR A 1 261 ? 16.798 -2.848 -28.917 1.00 95.00 261 TYR A CA 1
ATOM 2002 C C . TYR A 1 261 ? 16.893 -1.315 -29.020 1.00 95.00 261 TYR A C 1
ATOM 2004 O O . TYR A 1 261 ? 16.441 -0.597 -28.127 1.00 95.00 261 TYR A O 1
ATOM 2012 N N . PRO A 1 262 ? 17.422 -0.761 -30.130 1.00 94.62 262 PRO A N 1
ATOM 2013 C CA . PRO A 1 262 ? 17.539 0.691 -30.313 1.00 94.62 262 PRO A CA 1
ATOM 2014 C C . PRO A 1 262 ? 16.200 1.439 -30.227 1.00 94.62 262 PRO A C 1
ATOM 2016 O O . PRO A 1 262 ? 16.143 2.588 -29.799 1.00 94.62 262 PRO A O 1
ATOM 2019 N N . VAL A 1 263 ? 15.107 0.772 -30.608 1.00 96.19 263 VAL A N 1
ATOM 2020 C CA . VAL A 1 263 ? 13.742 1.305 -30.501 1.00 96.19 263 VAL A CA 1
ATOM 2021 C C . VAL A 1 263 ? 13.329 1.490 -29.035 1.00 96.19 263 VAL A C 1
ATOM 2023 O O . VAL A 1 263 ? 12.698 2.490 -28.702 1.00 96.19 263 VAL A O 1
ATOM 2026 N N . PHE A 1 264 ? 13.742 0.584 -28.144 1.00 97.25 264 PHE A N 1
ATOM 2027 C CA . PHE A 1 264 ? 13.536 0.733 -26.704 1.00 97.25 264 PHE A CA 1
ATOM 2028 C C . PHE A 1 264 ? 14.341 1.916 -26.152 1.00 97.25 264 PHE A C 1
ATOM 2030 O O . PHE A 1 264 ? 13.787 2.752 -25.444 1.00 97.25 264 PHE A O 1
ATOM 2037 N N . ALA A 1 265 ? 15.605 2.070 -26.565 1.00 97.00 265 ALA A N 1
ATOM 2038 C CA . ALA A 1 265 ? 16.423 3.225 -26.185 1.00 97.00 265 ALA A CA 1
ATOM 2039 C C . ALA A 1 265 ? 15.786 4.565 -26.609 1.00 97.00 265 ALA A C 1
ATOM 2041 O O . ALA A 1 265 ? 15.779 5.524 -25.838 1.00 97.00 265 ALA A O 1
ATOM 2042 N N . ALA A 1 266 ? 15.202 4.624 -27.811 1.00 96.75 266 ALA A N 1
ATOM 2043 C CA . ALA A 1 266 ? 14.476 5.800 -28.287 1.00 96.75 266 ALA A CA 1
ATOM 2044 C C . ALA A 1 266 ? 13.221 6.097 -27.446 1.00 96.75 266 ALA A C 1
ATOM 2046 O O . ALA A 1 266 ? 12.949 7.261 -27.155 1.00 96.75 266 ALA A O 1
ATOM 2047 N N . ALA A 1 267 ? 12.490 5.067 -27.008 1.00 97.81 267 ALA A N 1
ATOM 2048 C CA . ALA A 1 267 ? 11.342 5.238 -26.118 1.00 97.81 267 ALA A CA 1
ATOM 2049 C C . ALA A 1 267 ? 11.750 5.804 -24.748 1.00 97.81 267 ALA A C 1
ATOM 2051 O O . ALA A 1 267 ? 11.086 6.701 -24.231 1.00 97.81 267 ALA A O 1
ATOM 2052 N N . LEU A 1 268 ? 12.872 5.345 -24.181 1.00 97.44 268 LEU A N 1
ATOM 2053 C CA . LEU A 1 268 ? 13.393 5.903 -22.928 1.00 97.44 268 LEU A CA 1
ATOM 2054 C C . LEU A 1 268 ? 13.841 7.359 -23.088 1.00 97.44 268 LEU A C 1
ATOM 2056 O O . LEU A 1 268 ? 13.594 8.174 -22.202 1.00 97.44 268 LEU A O 1
ATOM 2060 N N . ALA A 1 269 ? 14.443 7.710 -24.227 1.00 97.44 269 ALA A N 1
ATOM 2061 C CA . ALA A 1 269 ? 14.779 9.097 -24.538 1.00 97.44 269 ALA A CA 1
ATOM 2062 C C . ALA A 1 269 ? 13.524 9.980 -24.685 1.00 97.44 269 ALA A C 1
ATOM 2064 O O . ALA A 1 269 ? 13.537 11.132 -24.257 1.00 97.44 269 ALA A O 1
ATOM 2065 N N . ALA A 1 270 ? 12.429 9.457 -25.247 1.00 97.38 270 ALA A N 1
ATOM 2066 C CA . ALA A 1 270 ? 11.150 10.168 -25.288 1.00 97.38 270 ALA A CA 1
ATOM 2067 C C . ALA A 1 270 ? 10.606 10.425 -23.870 1.00 97.38 270 ALA A C 1
ATOM 2069 O O . ALA A 1 270 ? 10.274 11.565 -23.552 1.00 97.38 270 ALA A O 1
ATOM 2070 N N . LEU A 1 271 ? 10.640 9.421 -22.979 1.00 95.56 271 LEU A N 1
ATOM 2071 C CA . LEU A 1 271 ? 10.255 9.603 -21.570 1.00 95.56 271 LEU A CA 1
ATOM 2072 C C . LEU A 1 271 ? 11.117 10.633 -20.839 1.00 95.56 271 LEU A C 1
ATOM 2074 O O . LEU A 1 271 ? 10.590 11.433 -20.073 1.00 95.56 271 LEU A O 1
ATOM 2078 N N . GLN A 1 272 ? 12.431 10.646 -21.072 1.00 94.75 272 GLN A N 1
ATOM 2079 C CA . GLN A 1 272 ? 13.324 11.649 -20.478 1.00 94.75 272 GLN A CA 1
ATOM 2080 C C . GLN A 1 272 ? 12.977 13.082 -20.904 1.00 94.75 272 GLN A C 1
ATOM 2082 O O . GLN A 1 272 ? 13.240 14.015 -20.151 1.00 94.75 272 GLN A O 1
ATOM 2087 N N . ASN A 1 273 ? 12.379 13.250 -22.085 1.00 95.81 273 ASN A N 1
ATOM 2088 C CA . ASN A 1 273 ? 11.899 14.532 -22.597 1.00 95.81 273 ASN A CA 1
ATOM 2089 C C . ASN A 1 273 ? 10.419 14.797 -22.267 1.00 95.81 273 ASN A C 1
ATOM 2091 O O . ASN A 1 273 ? 9.829 15.704 -22.848 1.00 95.81 273 ASN A O 1
ATOM 2095 N N . GLU A 1 274 ? 9.821 14.008 -21.368 1.00 95.31 274 GLU A N 1
ATOM 2096 C CA . GLU A 1 274 ? 8.407 14.091 -20.976 1.00 95.31 274 GLU A CA 1
ATOM 2097 C C . GLU A 1 274 ? 7.413 13.861 -22.136 1.00 95.31 274 GLU A C 1
ATOM 2099 O O . GLU A 1 274 ? 6.225 14.151 -22.011 1.00 95.31 274 GLU A O 1
ATOM 2104 N N . ASP A 1 275 ? 7.861 13.269 -23.251 1.00 97.00 275 ASP A N 1
ATOM 2105 C CA . ASP A 1 275 ? 7.001 12.845 -24.362 1.00 97.00 275 ASP A CA 1
ATOM 2106 C C . ASP A 1 275 ? 6.430 11.444 -24.086 1.00 97.00 275 ASP A C 1
ATOM 2108 O O . ASP A 1 275 ? 6.872 10.422 -24.627 1.00 97.00 275 ASP A O 1
ATOM 2112 N N . THR A 1 276 ? 5.449 11.399 -23.181 1.00 96.75 276 THR A N 1
ATOM 2113 C CA . THR A 1 276 ? 4.789 10.160 -22.741 1.00 96.75 276 THR A CA 1
ATOM 2114 C C . THR A 1 276 ? 3.999 9.492 -23.865 1.00 96.75 276 THR A C 1
ATOM 2116 O O . THR A 1 276 ? 3.955 8.264 -23.929 1.00 96.75 276 THR A O 1
ATOM 2119 N N . VAL A 1 277 ? 3.440 10.267 -24.799 1.00 96.25 277 VAL A N 1
ATOM 2120 C CA . VAL A 1 277 ? 2.644 9.755 -25.926 1.00 96.25 277 VAL A CA 1
ATOM 2121 C C . VAL A 1 277 ? 3.510 8.941 -26.884 1.00 96.25 277 VAL A C 1
ATOM 2123 O O . VAL A 1 277 ? 3.177 7.791 -27.187 1.00 96.25 277 VAL A O 1
ATOM 2126 N N . SER A 1 278 ? 4.636 9.501 -27.341 1.00 95.81 278 SER A N 1
ATOM 2127 C CA . SER A 1 278 ? 5.546 8.780 -28.240 1.00 95.81 278 SER A CA 1
ATOM 2128 C C . SER A 1 278 ? 6.164 7.563 -27.556 1.00 95.81 278 SER A C 1
ATOM 2130 O O . SER A 1 278 ? 6.305 6.508 -28.179 1.00 95.81 278 SER A O 1
ATOM 2132 N N . ALA A 1 279 ? 6.509 7.690 -26.272 1.00 97.25 279 ALA A N 1
ATOM 2133 C CA . ALA A 1 279 ? 7.055 6.586 -25.499 1.00 97.25 279 ALA A CA 1
ATOM 2134 C C . ALA A 1 279 ? 6.064 5.420 -25.368 1.00 97.25 279 ALA A C 1
ATOM 2136 O O . ALA A 1 279 ? 6.426 4.287 -25.686 1.00 97.25 279 ALA A O 1
ATOM 2137 N N . LEU A 1 280 ? 4.820 5.681 -24.950 1.00 97.19 280 LEU A N 1
ATOM 2138 C CA . LEU A 1 280 ? 3.797 4.646 -24.755 1.00 97.19 280 LEU A CA 1
ATOM 2139 C C . LEU A 1 280 ? 3.517 3.870 -26.047 1.00 97.19 280 LEU A C 1
ATOM 2141 O O . LEU A 1 280 ? 3.542 2.642 -26.028 1.00 97.19 280 LEU A O 1
ATOM 2145 N N . GLY A 1 281 ? 3.391 4.557 -27.189 1.00 95.00 281 GLY A N 1
ATOM 2146 C CA . GLY A 1 281 ? 3.145 3.895 -28.478 1.00 95.00 281 GLY A CA 1
ATOM 2147 C C . GLY A 1 281 ? 4.260 2.937 -28.932 1.00 95.00 281 GLY A C 1
ATOM 2148 O O . GLY A 1 281 ? 4.034 2.068 -29.785 1.00 95.00 281 GLY A O 1
ATOM 2149 N N . VAL A 1 282 ? 5.470 3.080 -28.378 1.00 96.88 282 VAL A N 1
ATOM 2150 C CA . VAL A 1 282 ? 6.579 2.137 -28.569 1.00 96.88 282 VAL A CA 1
ATOM 2151 C C . VAL A 1 282 ? 6.587 1.066 -27.479 1.00 96.88 282 VAL A C 1
ATOM 2153 O O . VAL A 1 282 ? 6.688 -0.119 -27.800 1.00 96.88 282 VAL A O 1
ATOM 2156 N N . LEU A 1 283 ? 6.485 1.463 -26.209 1.00 98.06 283 LEU A N 1
ATOM 2157 C CA . LEU A 1 283 ? 6.597 0.558 -25.065 1.00 98.06 283 LEU A CA 1
ATOM 2158 C C . LEU A 1 283 ? 5.479 -0.490 -25.035 1.00 98.06 283 LEU A C 1
ATOM 2160 O O . LEU A 1 283 ? 5.772 -1.641 -24.734 1.00 98.06 283 LEU A O 1
ATOM 2164 N N . GLU A 1 284 ? 4.253 -0.145 -25.439 1.00 97.06 284 GLU A N 1
ATOM 2165 C CA . GLU A 1 284 ? 3.135 -1.097 -25.555 1.00 97.06 284 GLU A CA 1
ATOM 2166 C C . GLU A 1 284 ? 3.497 -2.299 -26.438 1.00 97.06 284 GLU A C 1
ATOM 2168 O O . GLU A 1 284 ? 3.267 -3.446 -26.070 1.00 97.06 284 GLU A O 1
ATOM 2173 N N . LYS A 1 285 ? 4.161 -2.054 -27.573 1.00 96.69 285 LYS A N 1
ATOM 2174 C CA . LYS A 1 285 ? 4.609 -3.124 -28.479 1.00 96.69 285 LYS A CA 1
ATOM 2175 C C . LYS A 1 285 ? 5.752 -3.936 -27.881 1.00 96.69 285 LYS A C 1
ATOM 2177 O O . LYS A 1 285 ? 5.859 -5.131 -28.131 1.00 96.69 285 LYS A O 1
ATOM 2182 N N . MET A 1 286 ? 6.640 -3.289 -27.125 1.00 96.81 286 MET A N 1
ATOM 2183 C CA . MET A 1 286 ? 7.767 -3.967 -26.479 1.00 96.81 286 MET A CA 1
ATOM 2184 C C . MET A 1 286 ? 7.311 -4.822 -25.289 1.00 96.81 286 MET A C 1
ATOM 2186 O O . MET A 1 286 ? 7.932 -5.845 -25.012 1.00 96.81 286 MET A O 1
ATOM 2190 N N . ALA A 1 287 ? 6.213 -4.453 -24.624 1.00 96.56 287 ALA A N 1
ATOM 2191 C CA . ALA A 1 287 ? 5.599 -5.236 -23.553 1.00 96.56 287 ALA A CA 1
ATOM 2192 C C . ALA A 1 287 ? 5.069 -6.601 -24.034 1.00 96.56 287 ALA A C 1
ATOM 2194 O O . ALA A 1 287 ? 4.948 -7.526 -23.233 1.00 96.56 287 ALA A O 1
ATOM 2195 N N . GLU A 1 288 ? 4.804 -6.745 -25.336 1.00 95.88 288 GLU A N 1
ATOM 2196 C CA . GLU A 1 288 ? 4.404 -8.000 -25.990 1.00 95.88 288 GLU A CA 1
ATOM 2197 C C . GLU A 1 288 ? 5.596 -8.803 -26.551 1.00 95.88 288 GLU A C 1
ATOM 2199 O O . GLU A 1 288 ? 5.410 -9.833 -27.203 1.00 95.88 288 GLU A O 1
ATOM 2204 N N . SER A 1 289 ? 6.832 -8.341 -26.327 1.00 94.69 289 SER A N 1
ATOM 2205 C CA . SER A 1 289 ? 8.037 -9.006 -26.826 1.00 94.69 289 SER A CA 1
ATOM 2206 C C . SER A 1 289 ? 8.169 -10.443 -26.294 1.00 94.69 289 SER A C 1
ATOM 2208 O O . SER A 1 289 ? 7.910 -10.686 -25.114 1.00 94.69 289 SER A O 1
ATOM 2210 N N . PRO A 1 290 ? 8.658 -11.400 -27.111 1.00 92.56 290 PRO A N 1
ATOM 2211 C CA . PRO A 1 290 ? 9.013 -12.733 -26.626 1.00 92.56 290 PRO A CA 1
ATOM 2212 C C . PRO A 1 290 ? 10.241 -12.729 -25.701 1.00 92.56 290 PRO A C 1
ATOM 2214 O O . PRO A 1 290 ? 10.483 -13.727 -25.026 1.00 92.56 290 PRO A O 1
ATOM 2217 N N . ASP A 1 291 ? 11.028 -11.646 -25.679 1.00 94.44 291 ASP A N 1
ATOM 2218 C CA . ASP A 1 291 ? 12.087 -11.446 -24.689 1.00 94.44 291 ASP A CA 1
ATOM 2219 C C . ASP A 1 291 ? 11.464 -10.958 -23.367 1.00 94.44 291 ASP A C 1
ATOM 2221 O O . ASP A 1 291 ? 11.030 -9.801 -23.291 1.00 94.44 291 ASP A O 1
ATOM 2225 N N . PRO A 1 292 ? 11.438 -11.799 -22.313 1.00 95.19 292 PRO A N 1
ATOM 2226 C CA . PRO A 1 292 ? 10.779 -11.460 -21.058 1.00 95.19 292 PRO A CA 1
ATOM 2227 C C . PRO A 1 292 ? 11.466 -10.307 -20.320 1.00 95.19 292 PRO A C 1
ATOM 2229 O O . PRO A 1 292 ? 10.805 -9.610 -19.556 1.00 95.19 292 PRO A O 1
ATOM 2232 N N . TYR A 1 293 ? 12.763 -10.067 -20.545 1.00 96.31 293 TYR A N 1
ATOM 2233 C CA . TYR A 1 293 ? 13.465 -8.940 -19.932 1.00 96.31 293 TYR A CA 1
ATOM 2234 C C . TYR A 1 293 ? 13.082 -7.635 -20.623 1.00 96.31 293 TYR A C 1
ATOM 2236 O O . TYR A 1 293 ? 12.798 -6.650 -19.943 1.00 96.31 293 TYR A O 1
ATOM 2244 N N . LEU A 1 294 ? 12.996 -7.620 -21.957 1.00 97.12 294 LEU A N 1
ATOM 2245 C CA . LEU A 1 294 ? 12.500 -6.442 -22.672 1.00 97.12 294 LEU A CA 1
ATOM 2246 C C . LEU A 1 294 ? 11.051 -6.131 -22.286 1.00 97.12 294 LEU A C 1
ATOM 2248 O O . LEU A 1 294 ? 10.746 -4.982 -21.967 1.00 97.12 294 LEU A O 1
ATOM 2252 N N . ALA A 1 295 ? 10.189 -7.152 -22.267 1.00 97.25 295 ALA A N 1
ATOM 2253 C CA . ALA A 1 295 ? 8.801 -7.004 -21.851 1.00 97.25 295 ALA A CA 1
ATOM 2254 C C . ALA A 1 295 ? 8.721 -6.425 -20.430 1.00 97.25 295 ALA A C 1
ATOM 2256 O O . ALA A 1 295 ? 8.044 -5.414 -20.232 1.00 97.25 295 ALA A O 1
ATOM 2257 N N . ALA A 1 296 ? 9.504 -6.980 -19.490 1.00 97.06 296 ALA A N 1
ATOM 2258 C CA . ALA A 1 296 ? 9.604 -6.518 -18.105 1.00 97.06 296 ALA A CA 1
ATOM 2259 C C . ALA A 1 296 ? 9.874 -5.027 -17.961 1.00 97.06 296 ALA A C 1
ATOM 2261 O O . ALA A 1 296 ? 9.151 -4.308 -17.267 1.00 97.06 296 ALA A O 1
ATOM 2262 N N . HIS A 1 297 ? 10.899 -4.553 -18.656 1.00 98.00 297 HIS A N 1
ATOM 2263 C CA . HIS A 1 297 ? 11.284 -3.155 -18.586 1.00 98.00 297 HIS A CA 1
ATOM 2264 C C . HIS A 1 297 ? 10.288 -2.264 -19.333 1.00 98.00 297 HIS A C 1
ATOM 2266 O O . HIS A 1 297 ? 10.002 -1.162 -18.871 1.00 98.00 297 HIS A O 1
ATOM 2272 N N . ALA A 1 298 ? 9.700 -2.736 -20.435 1.00 98.19 298 ALA A N 1
ATOM 2273 C CA . ALA A 1 298 ? 8.678 -1.985 -21.150 1.00 98.19 298 ALA A CA 1
ATOM 2274 C C . ALA A 1 298 ? 7.463 -1.677 -20.260 1.00 98.19 298 ALA A C 1
ATOM 2276 O O . ALA A 1 298 ? 7.079 -0.514 -20.158 1.00 98.19 298 ALA A O 1
ATOM 2277 N N . VAL A 1 299 ? 6.923 -2.666 -19.537 1.00 97.62 299 VAL A N 1
ATOM 2278 C CA . VAL A 1 299 ? 5.790 -2.454 -18.610 1.00 97.62 299 VAL A CA 1
ATOM 2279 C C . VAL A 1 299 ? 6.157 -1.530 -17.455 1.00 97.62 299 VAL A C 1
ATOM 2281 O O . VAL A 1 299 ? 5.364 -0.650 -17.119 1.00 97.62 299 VAL A O 1
ATOM 2284 N N . TYR A 1 300 ? 7.358 -1.663 -16.882 1.00 98.00 300 TYR A N 1
ATOM 2285 C CA . TYR A 1 300 ? 7.836 -0.728 -15.859 1.00 98.00 300 TYR A CA 1
ATOM 2286 C C . TYR A 1 300 ? 7.800 0.720 -16.364 1.00 98.00 300 TYR A C 1
ATOM 2288 O O . TYR A 1 300 ? 7.230 1.607 -15.722 1.00 98.00 300 TYR A O 1
ATOM 2296 N N . PHE A 1 301 ? 8.378 0.963 -17.544 1.00 98.38 301 PHE A N 1
ATOM 2297 C CA . PHE A 1 301 ? 8.456 2.300 -18.120 1.00 98.38 301 PHE A CA 1
ATOM 2298 C C . PHE A 1 301 ? 7.100 2.818 -18.622 1.00 98.38 301 PHE A C 1
ATOM 2300 O O . PHE A 1 301 ? 6.869 4.024 -18.555 1.00 98.38 301 PHE A O 1
ATOM 2307 N N . MET A 1 302 ? 6.167 1.945 -19.022 1.00 98.38 302 MET A N 1
ATOM 2308 C CA . MET A 1 302 ? 4.764 2.329 -19.238 1.00 98.38 302 MET A CA 1
ATOM 2309 C C . MET A 1 302 ? 4.129 2.823 -17.936 1.00 98.38 302 MET A C 1
ATOM 2311 O O . MET A 1 302 ? 3.538 3.900 -17.910 1.00 98.38 302 MET A O 1
ATOM 2315 N N . GLY A 1 303 ? 4.310 2.092 -16.830 1.00 97.75 303 GLY A N 1
ATOM 2316 C CA . GLY A 1 303 ? 3.839 2.516 -15.510 1.00 97.75 303 GLY A CA 1
ATOM 2317 C C . GLY A 1 303 ? 4.410 3.878 -15.100 1.00 97.75 303 GLY A C 1
ATOM 2318 O O . GLY A 1 303 ? 3.678 4.753 -14.638 1.00 97.75 303 GLY A O 1
ATOM 2319 N N . ARG A 1 304 ? 5.705 4.108 -15.351 1.00 97.81 304 ARG A N 1
ATOM 2320 C CA . ARG A 1 304 ? 6.357 5.414 -15.148 1.00 97.81 304 ARG A CA 1
ATOM 2321 C C . ARG A 1 304 ? 5.733 6.521 -15.999 1.00 97.81 304 ARG A C 1
ATOM 2323 O O . ARG A 1 304 ? 5.485 7.598 -15.463 1.00 97.81 304 ARG A O 1
ATOM 2330 N N . ALA A 1 305 ? 5.461 6.262 -17.277 1.00 98.19 305 ALA A N 1
ATOM 2331 C CA . ALA A 1 305 ? 4.812 7.220 -18.172 1.00 98.19 305 ALA A CA 1
ATOM 2332 C C . ALA A 1 305 ? 3.417 7.614 -17.660 1.00 98.19 305 ALA A C 1
ATOM 2334 O O . ALA A 1 305 ? 3.090 8.795 -17.585 1.00 98.19 305 ALA A O 1
ATOM 2335 N N . HIS A 1 306 ? 2.623 6.637 -17.212 1.00 98.00 306 HIS A N 1
ATOM 2336 C CA . HIS A 1 306 ? 1.315 6.901 -16.615 1.00 98.00 306 HIS A CA 1
ATOM 2337 C C . HIS A 1 306 ? 1.410 7.708 -15.312 1.00 98.00 306 HIS A C 1
ATOM 2339 O O . HIS A 1 306 ? 0.588 8.596 -15.096 1.00 98.00 306 HIS A O 1
ATOM 2345 N N . ILE A 1 307 ? 2.425 7.477 -14.469 1.00 97.00 307 ILE A N 1
ATOM 2346 C CA . ILE A 1 307 ? 2.667 8.312 -13.279 1.00 97.00 307 ILE A CA 1
ATOM 2347 C C . ILE A 1 307 ? 2.977 9.764 -13.657 1.00 97.00 307 ILE A C 1
ATOM 2349 O O . ILE A 1 307 ? 2.474 10.668 -12.990 1.00 97.00 307 ILE A O 1
ATOM 2353 N N . MET A 1 308 ? 3.785 9.997 -14.698 1.00 95.50 308 MET A N 1
ATOM 2354 C CA . MET A 1 308 ? 4.110 11.351 -15.179 1.00 95.50 308 MET A CA 1
ATOM 2355 C C . MET A 1 308 ? 2.853 12.109 -15.624 1.00 95.50 308 MET A C 1
ATOM 2357 O O . MET A 1 308 ? 2.726 13.301 -15.356 1.00 95.50 308 MET A O 1
ATOM 2361 N N . ASP A 1 309 ? 1.896 11.392 -16.211 1.00 95.44 309 ASP A N 1
ATOM 2362 C CA . ASP A 1 309 ? 0.588 11.918 -16.607 1.00 95.44 309 ASP A CA 1
ATOM 2363 C C . ASP A 1 309 ? -0.443 11.959 -15.455 1.00 95.44 309 ASP A C 1
ATOM 2365 O O . ASP A 1 309 ? -1.603 12.290 -15.691 1.00 95.44 309 ASP A O 1
ATOM 2369 N N . GLU A 1 310 ? -0.069 11.605 -14.218 1.00 95.94 310 GLU A N 1
ATOM 2370 C CA . GLU A 1 310 ? -0.972 11.468 -13.057 1.00 95.94 310 GLU A CA 1
ATOM 2371 C C . GLU A 1 310 ? -2.103 10.421 -13.245 1.00 95.94 310 GLU A C 1
ATOM 2373 O O . GLU A 1 310 ? -3.109 10.430 -12.532 1.00 95.94 310 GLU A O 1
ATOM 2378 N N . LYS A 1 311 ? -1.938 9.478 -14.181 1.00 96.06 311 LYS A N 1
ATOM 2379 C CA . LYS A 1 311 ? -2.862 8.367 -14.480 1.00 96.06 311 LYS A CA 1
ATOM 2380 C C . LYS A 1 311 ? -2.597 7.165 -13.562 1.00 96.06 311 LYS A C 1
ATOM 2382 O O . LYS A 1 311 ? -2.187 6.093 -14.008 1.00 96.06 311 LYS A O 1
ATOM 2387 N N . TYR A 1 312 ? -2.783 7.350 -12.257 1.00 95.38 312 TYR A N 1
ATOM 2388 C CA . TYR A 1 312 ? -2.417 6.348 -11.244 1.00 95.38 312 TYR A CA 1
ATOM 2389 C C . TYR A 1 312 ? -3.200 5.033 -11.365 1.00 95.38 312 TYR A C 1
ATOM 2391 O O . TYR A 1 312 ? -2.634 3.970 -11.113 1.00 95.38 312 TYR A O 1
ATOM 2399 N N . GLU A 1 313 ? -4.464 5.095 -11.791 1.00 92.06 313 GLU A N 1
ATOM 2400 C CA . GLU A 1 313 ? -5.312 3.920 -12.020 1.00 92.06 313 GLU A CA 1
ATOM 2401 C C . GLU A 1 313 ? -4.734 3.011 -13.122 1.00 92.06 313 GLU A C 1
ATOM 2403 O O . GLU A 1 313 ? -4.773 1.788 -12.999 1.00 92.06 313 GLU A O 1
ATOM 2408 N N . ASP A 1 314 ? -4.127 3.605 -14.156 1.00 93.69 314 ASP A N 1
ATOM 2409 C CA . ASP A 1 314 ? -3.514 2.883 -15.279 1.00 93.69 314 ASP A CA 1
ATOM 2410 C C . ASP A 1 314 ? -2.089 2.404 -14.937 1.00 93.69 314 ASP A C 1
ATOM 2412 O O . ASP A 1 314 ? -1.663 1.322 -15.344 1.00 93.69 314 ASP A O 1
ATOM 2416 N N . ALA A 1 315 ? -1.345 3.187 -14.147 1.00 95.88 315 ALA A N 1
ATOM 2417 C CA . ALA A 1 315 ? 0.017 2.853 -13.734 1.00 95.88 315 ALA A CA 1
ATOM 2418 C C . ALA A 1 315 ? 0.075 1.657 -12.771 1.00 95.88 315 ALA A C 1
ATOM 2420 O O . ALA A 1 315 ? 0.960 0.806 -12.877 1.00 95.88 315 ALA A O 1
ATOM 2421 N N . MET A 1 316 ? -0.855 1.604 -11.815 1.00 93.06 316 MET A N 1
ATOM 2422 C CA . MET A 1 316 ? -0.855 0.644 -10.713 1.00 93.06 316 MET A CA 1
ATOM 2423 C C . MET A 1 316 ? -0.748 -0.830 -11.152 1.00 93.06 316 MET A C 1
ATOM 2425 O O . MET A 1 316 ? 0.159 -1.499 -10.656 1.00 93.06 316 MET A O 1
ATOM 2429 N N . PRO A 1 317 ? -1.582 -1.366 -12.069 1.00 92.75 317 PRO A N 1
ATOM 2430 C CA . PRO A 1 317 ? -1.484 -2.773 -12.472 1.00 92.75 317 PRO A CA 1
ATOM 2431 C C . PRO A 1 317 ? -0.161 -3.101 -13.185 1.00 92.75 317 PRO A C 1
ATOM 2433 O O . PRO A 1 317 ? 0.390 -4.184 -13.000 1.00 92.75 317 PRO A O 1
ATOM 2436 N N . LEU A 1 318 ? 0.395 -2.162 -13.958 1.00 95.69 318 LEU A N 1
ATOM 2437 C CA . LEU A 1 318 ? 1.680 -2.339 -14.647 1.00 95.69 318 LEU A CA 1
ATOM 2438 C C . LEU A 1 318 ? 2.838 -2.429 -13.641 1.00 95.69 318 LEU A C 1
ATOM 2440 O O . LEU A 1 318 ? 3.713 -3.295 -13.737 1.00 95.69 318 LEU A O 1
ATOM 2444 N N . LEU A 1 319 ? 2.825 -1.555 -12.635 1.00 96.12 319 LEU A N 1
ATOM 2445 C CA . LEU A 1 319 ? 3.848 -1.518 -11.594 1.00 96.12 319 LEU A CA 1
ATOM 2446 C C . LEU A 1 319 ? 3.712 -2.698 -10.625 1.00 96.12 319 LEU A C 1
ATOM 2448 O O . LEU A 1 319 ? 4.723 -3.303 -10.284 1.00 96.12 319 LEU A O 1
ATOM 2452 N N . ALA A 1 320 ? 2.492 -3.093 -10.248 1.00 94.00 320 ALA A N 1
ATOM 2453 C CA . ALA A 1 320 ? 2.249 -4.279 -9.422 1.00 94.00 320 ALA A CA 1
ATOM 2454 C C . ALA A 1 320 ? 2.758 -5.555 -10.110 1.00 94.00 320 ALA A C 1
ATOM 2456 O O . ALA A 1 320 ? 3.461 -6.362 -9.496 1.00 94.00 320 ALA A O 1
ATOM 2457 N N . ARG A 1 321 ? 2.502 -5.688 -11.416 1.00 93.50 321 ARG A N 1
ATOM 2458 C CA . ARG A 1 321 ? 3.031 -6.784 -12.232 1.00 93.50 321 ARG A CA 1
ATOM 2459 C C . ARG A 1 321 ? 4.559 -6.788 -12.281 1.00 93.50 321 ARG A C 1
ATOM 2461 O O . ARG A 1 321 ? 5.175 -7.833 -12.093 1.00 93.50 321 ARG A O 1
ATOM 2468 N N . THR A 1 322 ? 5.168 -5.619 -12.486 1.00 95.06 322 THR A N 1
ATOM 2469 C CA . THR A 1 322 ? 6.631 -5.461 -12.501 1.00 95.06 322 THR A CA 1
ATOM 2470 C C . THR A 1 322 ? 7.250 -5.833 -11.152 1.00 95.06 322 THR A C 1
ATOM 2472 O O . THR A 1 322 ? 8.242 -6.556 -11.093 1.00 95.06 322 THR A O 1
ATOM 2475 N N . ALA A 1 323 ? 6.657 -5.348 -10.062 1.00 93.94 323 ALA A N 1
ATOM 2476 C CA . ALA A 1 323 ? 7.136 -5.586 -8.713 1.00 93.94 323 ALA A CA 1
ATOM 2477 C C . ALA A 1 323 ? 6.987 -7.057 -8.300 1.00 93.94 323 ALA A C 1
ATOM 2479 O O . ALA A 1 323 ? 7.886 -7.570 -7.644 1.00 93.94 323 ALA A O 1
ATOM 2480 N N . GLY A 1 324 ? 5.893 -7.723 -8.680 1.00 91.69 324 GLY A N 1
ATOM 2481 C CA . GLY A 1 324 ? 5.592 -9.105 -8.308 1.00 91.69 324 GLY A CA 1
ATOM 2482 C C . GLY A 1 324 ? 5.941 -10.138 -9.380 1.00 91.69 324 GLY A C 1
ATOM 2483 O O . GLY A 1 324 ? 6.964 -10.805 -9.277 1.00 91.69 324 GLY A O 1
ATOM 2484 N N . GLU A 1 325 ? 5.081 -10.294 -10.396 1.00 90.00 325 GLU A N 1
ATOM 2485 C CA . GLU A 1 325 ? 5.191 -11.335 -11.442 1.00 90.00 325 GLU A CA 1
ATOM 2486 C C . GLU A 1 325 ? 6.558 -11.332 -12.136 1.00 90.00 325 GLU A C 1
ATOM 2488 O O . GLU A 1 325 ? 7.090 -12.390 -12.462 1.00 90.00 325 GLU A O 1
ATOM 2493 N N . TRP A 1 326 ? 7.119 -10.146 -12.374 1.00 92.56 326 TRP A N 1
ATOM 2494 C CA . TRP A 1 326 ? 8.353 -9.968 -13.141 1.00 92.56 326 TRP A CA 1
ATOM 2495 C C . TRP A 1 326 ? 9.566 -9.623 -12.280 1.00 92.56 326 TRP A C 1
ATOM 2497 O O . TRP A 1 326 ? 10.594 -9.199 -12.810 1.00 92.56 326 TRP A O 1
ATOM 2507 N N . ASN A 1 327 ? 9.483 -9.841 -10.965 1.00 92.06 327 ASN A N 1
ATOM 2508 C CA . ASN A 1 327 ? 10.560 -9.510 -10.034 1.00 92.06 327 ASN A CA 1
ATOM 2509 C C . ASN A 1 327 ? 11.890 -10.217 -10.353 1.00 92.06 327 ASN A C 1
ATOM 2511 O O . ASN A 1 327 ? 12.951 -9.682 -10.054 1.00 92.06 327 ASN A O 1
ATOM 2515 N N . ASP A 1 328 ? 11.854 -11.375 -11.017 1.00 93.44 328 ASP A N 1
ATOM 2516 C CA . ASP A 1 328 ? 13.034 -12.131 -11.437 1.00 93.44 328 ASP A CA 1
ATOM 2517 C C . ASP A 1 328 ? 13.592 -11.704 -12.814 1.00 93.44 328 ASP A C 1
ATOM 2519 O O . ASP A 1 328 ? 14.595 -12.253 -13.281 1.00 93.44 328 ASP A O 1
ATOM 2523 N N . ARG A 1 329 ? 12.966 -10.715 -13.471 1.00 95.31 329 ARG A N 1
ATOM 2524 C CA . ARG A 1 329 ? 13.346 -10.182 -14.797 1.00 95.31 329 ARG A CA 1
ATOM 2525 C C . ARG A 1 329 ? 13.774 -8.722 -14.788 1.00 95.31 329 ARG A C 1
ATOM 2527 O O . ARG A 1 329 ? 14.116 -8.187 -15.841 1.00 95.31 329 ARG A O 1
ATOM 2534 N N . THR A 1 330 ? 13.757 -8.056 -13.642 1.00 95.25 330 THR A N 1
ATOM 2535 C CA . THR A 1 330 ? 14.110 -6.639 -13.552 1.00 95.25 330 THR A CA 1
ATOM 2536 C C . THR A 1 330 ? 14.737 -6.297 -12.210 1.00 95.25 330 THR A C 1
ATOM 2538 O O . THR A 1 330 ? 14.425 -6.906 -11.190 1.00 95.25 330 THR A O 1
ATOM 2541 N N . LEU A 1 331 ? 15.601 -5.282 -12.205 1.00 94.19 331 LEU A N 1
ATOM 2542 C CA . LEU A 1 331 ? 16.105 -4.681 -10.970 1.00 94.19 331 LEU A CA 1
ATOM 2543 C C . LEU A 1 331 ? 15.128 -3.654 -10.381 1.00 94.19 331 LEU A C 1
ATOM 2545 O O . LEU A 1 331 ? 15.223 -3.340 -9.200 1.00 94.19 331 LEU A O 1
ATOM 2549 N N . TYR A 1 332 ? 14.123 -3.216 -11.149 1.00 95.00 332 TYR A N 1
ATOM 2550 C CA . TYR A 1 332 ? 13.126 -2.225 -10.730 1.00 95.00 332 TYR A CA 1
ATOM 2551 C C . TYR A 1 332 ? 11.981 -2.794 -9.877 1.00 95.00 332 TYR A C 1
ATOM 2553 O O . TYR A 1 332 ? 10.937 -2.152 -9.762 1.00 95.00 332 TYR A O 1
ATOM 2561 N N . SER A 1 333 ? 12.115 -3.985 -9.280 1.00 93.94 333 SER A N 1
ATOM 2562 C CA . SER A 1 333 ? 11.053 -4.538 -8.421 1.00 93.94 333 SER A CA 1
ATOM 2563 C C . SER A 1 333 ? 10.795 -3.642 -7.198 1.00 93.94 333 SER A C 1
ATOM 2565 O O . SER A 1 333 ? 9.643 -3.308 -6.924 1.00 93.94 333 SER A O 1
ATOM 2567 N N . GLY A 1 334 ? 11.858 -3.169 -6.534 1.00 93.94 334 GLY A N 1
ATOM 2568 C CA . GLY A 1 334 ? 11.754 -2.246 -5.395 1.00 93.94 334 GLY A CA 1
ATOM 2569 C C . GLY A 1 334 ? 11.204 -0.872 -5.788 1.00 93.94 334 GLY A C 1
ATOM 2570 O O . GLY A 1 334 ? 10.270 -0.381 -5.158 1.00 93.94 334 GLY A O 1
ATOM 2571 N N . ASP A 1 335 ? 11.706 -0.288 -6.882 1.00 95.31 335 ASP A N 1
ATOM 2572 C CA . ASP A 1 335 ? 11.160 0.942 -7.471 1.00 95.31 335 ASP A CA 1
ATOM 2573 C C . ASP A 1 335 ? 9.665 0.818 -7.774 1.00 95.31 335 ASP A C 1
ATOM 2575 O O . ASP A 1 335 ? 8.879 1.717 -7.483 1.00 95.31 335 ASP A O 1
ATOM 2579 N N . SER A 1 336 ? 9.263 -0.305 -8.365 1.00 96.19 336 SER A N 1
ATOM 2580 C CA . SER A 1 336 ? 7.870 -0.564 -8.713 1.00 96.19 336 SER A CA 1
ATOM 2581 C C . SER A 1 336 ? 7.006 -0.696 -7.465 1.00 96.19 336 SER A C 1
ATOM 2583 O O . SER A 1 336 ? 5.928 -0.114 -7.430 1.00 96.19 336 SER A O 1
ATOM 2585 N N . LEU A 1 337 ? 7.490 -1.378 -6.421 1.00 95.69 337 LEU A N 1
ATOM 2586 C CA . LEU A 1 337 ? 6.794 -1.485 -5.140 1.00 95.69 337 LEU A CA 1
ATOM 2587 C C . LEU A 1 337 ? 6.579 -0.101 -4.508 1.00 95.69 337 LEU A C 1
ATOM 2589 O O . LEU A 1 337 ? 5.454 0.245 -4.150 1.00 95.69 337 LEU A O 1
ATOM 2593 N N . PHE A 1 338 ? 7.624 0.730 -4.455 1.00 97.06 338 PHE A N 1
ATOM 2594 C CA . PHE A 1 338 ? 7.515 2.118 -4.003 1.00 97.06 338 PHE A CA 1
ATOM 2595 C C . PHE A 1 338 ? 6.452 2.888 -4.797 1.00 97.06 338 PHE A C 1
ATOM 2597 O O . PHE A 1 338 ? 5.554 3.500 -4.217 1.00 97.06 338 PHE A O 1
ATOM 2604 N N . LEU A 1 339 ? 6.515 2.829 -6.129 1.00 97.56 339 LEU A N 1
ATOM 2605 C CA . LEU A 1 339 ? 5.597 3.558 -7.001 1.00 97.56 339 LEU A CA 1
ATOM 2606 C C . LEU A 1 339 ? 4.154 3.046 -6.915 1.00 97.56 339 LEU A C 1
ATOM 2608 O O . LEU A 1 339 ? 3.236 3.863 -7.003 1.00 97.56 339 LEU A O 1
ATOM 2612 N N . VAL A 1 340 ? 3.933 1.745 -6.686 1.00 96.38 340 VAL A N 1
ATOM 2613 C CA . VAL A 1 340 ? 2.606 1.206 -6.343 1.00 96.38 340 VAL A CA 1
ATOM 2614 C C . VAL A 1 340 ? 2.099 1.882 -5.074 1.00 96.38 340 VAL A C 1
ATOM 2616 O O . VAL A 1 340 ? 0.989 2.404 -5.083 1.00 96.38 340 VAL A O 1
ATOM 2619 N N . GLY A 1 341 ? 2.909 1.956 -4.014 1.00 95.44 341 GLY A N 1
ATOM 2620 C CA . GLY A 1 341 ? 2.528 2.614 -2.759 1.00 95.44 341 GLY A CA 1
ATOM 2621 C C . GLY A 1 341 ? 2.161 4.088 -2.950 1.00 95.44 341 GLY A C 1
ATOM 2622 O O . GLY A 1 341 ? 1.148 4.550 -2.425 1.00 95.44 341 GLY A O 1
ATOM 2623 N N . ILE A 1 342 ? 2.924 4.809 -3.778 1.00 96.75 342 ILE A N 1
ATOM 2624 C CA . ILE A 1 342 ? 2.603 6.190 -4.161 1.00 96.75 342 ILE A CA 1
ATOM 2625 C C . ILE A 1 342 ? 1.275 6.267 -4.924 1.00 96.75 342 ILE A C 1
ATOM 2627 O O . ILE A 1 342 ? 0.448 7.117 -4.596 1.00 96.75 342 ILE A O 1
ATOM 2631 N N . CYS A 1 343 ? 1.039 5.391 -5.908 1.00 95.94 343 CYS A N 1
ATOM 2632 C CA . CYS A 1 343 ? -0.225 5.359 -6.651 1.00 95.94 343 CYS A CA 1
ATOM 2633 C C . CYS A 1 343 ? -1.410 5.108 -5.712 1.00 95.94 343 CYS A C 1
ATOM 2635 O O . CYS A 1 343 ? -2.374 5.866 -5.743 1.00 95.94 343 CYS A O 1
ATOM 2637 N N . GLN A 1 344 ? -1.313 4.111 -4.828 1.00 95.00 344 GLN A N 1
ATOM 2638 C CA . GLN A 1 344 ? -2.349 3.795 -3.838 1.00 95.00 344 GLN A CA 1
ATOM 2639 C C . GLN A 1 344 ? -2.644 4.998 -2.932 1.00 95.00 344 GLN A C 1
ATOM 2641 O O . GLN A 1 344 ? -3.805 5.348 -2.727 1.00 95.00 344 GLN A O 1
ATOM 2646 N N . GLY A 1 345 ? -1.603 5.686 -2.446 1.00 93.19 345 GLY A N 1
ATOM 2647 C CA . GLY A 1 345 ? -1.759 6.887 -1.624 1.00 93.19 345 GLY A CA 1
ATOM 2648 C C . GLY A 1 345 ? -2.478 8.012 -2.371 1.00 93.19 345 GLY A C 1
ATOM 2649 O O . GLY A 1 345 ? -3.403 8.619 -1.840 1.00 93.19 345 GLY A O 1
ATOM 2650 N N . ARG A 1 346 ? -2.125 8.246 -3.642 1.00 93.88 346 ARG A N 1
ATOM 2651 C CA . ARG A 1 346 ? -2.784 9.253 -4.496 1.00 93.88 346 ARG A CA 1
ATOM 2652 C C . ARG A 1 346 ? -4.223 8.900 -4.867 1.00 93.88 346 ARG A C 1
ATOM 2654 O O . ARG A 1 346 ? -5.005 9.808 -5.137 1.00 93.88 346 ARG A O 1
ATOM 2661 N N . LEU A 1 347 ? -4.559 7.614 -4.873 1.00 92.50 347 LEU A N 1
ATOM 2662 C CA . LEU A 1 347 ? -5.918 7.101 -5.059 1.00 92.50 347 LEU A CA 1
ATOM 2663 C C . LEU A 1 347 ? -6.716 7.031 -3.746 1.00 92.50 347 LEU A C 1
ATOM 2665 O O . LEU A 1 347 ? -7.880 6.641 -3.756 1.00 92.50 347 LEU A O 1
ATOM 2669 N N . LEU A 1 348 ? -6.120 7.447 -2.622 1.00 92.12 348 LEU A N 1
ATOM 2670 C CA . LEU A 1 348 ? -6.717 7.404 -1.283 1.00 92.12 348 LEU A CA 1
ATOM 2671 C C . LEU A 1 348 ? -7.042 5.980 -0.798 1.00 92.12 348 LEU A C 1
ATOM 2673 O O . LEU A 1 348 ? -7.870 5.806 0.099 1.00 92.12 348 LEU A O 1
ATOM 2677 N N . HIS A 1 349 ? -6.361 4.970 -1.347 1.00 93.00 349 HIS A N 1
ATOM 2678 C CA . HIS A 1 349 ? -6.398 3.584 -0.879 1.00 93.00 349 HIS A CA 1
ATOM 2679 C C . HIS A 1 349 ? -5.449 3.437 0.315 1.00 93.00 349 HIS A C 1
ATOM 2681 O O . HIS A 1 349 ? -4.319 2.955 0.200 1.00 93.00 349 HIS A O 1
ATOM 2687 N N . ARG A 1 350 ? -5.876 3.977 1.460 1.00 89.31 350 ARG A N 1
ATOM 2688 C CA . ARG A 1 350 ? -5.023 4.191 2.635 1.00 89.31 350 ARG A CA 1
ATOM 2689 C C . ARG A 1 350 ? -4.451 2.891 3.195 1.00 89.31 350 ARG A C 1
ATOM 2691 O O . ARG A 1 350 ? -3.248 2.843 3.453 1.00 89.31 350 ARG A O 1
ATOM 2698 N N . LYS A 1 351 ? -5.268 1.841 3.357 1.00 88.94 351 LYS A N 1
ATOM 2699 C CA . LYS A 1 351 ? -4.799 0.549 3.890 1.00 88.94 351 LYS A CA 1
ATOM 2700 C C . LYS A 1 351 ? -3.820 -0.108 2.920 1.00 88.94 351 LYS A C 1
ATOM 2702 O O . LYS A 1 351 ? -2.749 -0.555 3.335 1.00 88.94 351 LYS A O 1
ATOM 2707 N N . ALA A 1 352 ? -4.149 -0.103 1.627 1.00 93.31 352 ALA A N 1
ATOM 2708 C CA . ALA A 1 352 ? -3.285 -0.658 0.587 1.00 93.31 352 ALA A CA 1
ATOM 2709 C C . ALA A 1 352 ? -1.938 0.070 0.491 1.00 93.31 352 ALA A C 1
ATOM 2711 O O . ALA A 1 352 ? -0.893 -0.583 0.403 1.00 93.31 352 ALA A O 1
ATOM 2712 N N . ALA A 1 353 ? -1.962 1.404 0.536 1.00 94.44 353 ALA A N 1
ATOM 2713 C CA . ALA A 1 353 ? -0.780 2.253 0.476 1.00 94.44 353 ALA A CA 1
ATOM 2714 C C . ALA A 1 353 ? 0.145 2.031 1.674 1.00 94.44 353 ALA A C 1
ATOM 2716 O O . ALA A 1 353 ? 1.332 1.781 1.471 1.00 94.44 353 ALA A O 1
ATOM 2717 N N . LEU A 1 354 ? -0.388 2.066 2.902 1.00 88.56 354 LEU A N 1
ATOM 2718 C CA . LEU A 1 354 ? 0.412 1.864 4.113 1.00 88.56 354 LEU A CA 1
ATOM 2719 C C . LEU A 1 354 ? 1.139 0.528 4.091 1.00 88.56 354 LEU A C 1
ATOM 2721 O O . LEU A 1 354 ? 2.354 0.500 4.275 1.00 88.56 354 LEU A O 1
ATOM 2725 N N . ARG A 1 355 ? 0.425 -0.563 3.789 1.00 90.88 355 ARG A N 1
ATOM 2726 C CA . ARG A 1 355 ? 1.052 -1.884 3.708 1.00 90.88 355 ARG A CA 1
ATOM 2727 C C . ARG A 1 355 ? 2.197 -1.901 2.691 1.00 90.88 355 ARG A C 1
ATOM 2729 O O . ARG A 1 355 ? 3.298 -2.305 3.040 1.00 90.88 355 ARG A O 1
ATOM 2736 N N . ILE A 1 356 ? 1.975 -1.406 1.467 1.00 93.94 356 ILE A N 1
ATOM 2737 C CA . ILE A 1 356 ? 3.019 -1.407 0.421 1.00 93.94 356 ILE A CA 1
ATOM 2738 C C . ILE A 1 356 ? 4.234 -0.574 0.815 1.00 93.94 356 ILE A C 1
ATOM 2740 O O . ILE A 1 356 ? 5.368 -0.995 0.597 1.00 93.94 356 ILE A O 1
ATOM 2744 N N . LEU A 1 357 ? 4.011 0.623 1.354 1.00 89.88 357 LEU A N 1
ATOM 2745 C CA . LEU A 1 357 ? 5.101 1.529 1.699 1.00 89.88 357 LEU A CA 1
ATOM 2746 C C . LEU A 1 357 ? 5.935 0.968 2.857 1.00 89.88 357 LEU A C 1
ATOM 2748 O O . LEU A 1 357 ? 7.160 1.077 2.826 1.00 89.88 357 LEU A O 1
ATOM 2752 N N . ILE A 1 358 ? 5.298 0.314 3.832 1.00 87.19 358 ILE A N 1
ATOM 2753 C CA . ILE A 1 358 ? 5.989 -0.385 4.923 1.00 87.19 358 ILE A CA 1
ATOM 2754 C C . ILE A 1 358 ? 6.775 -1.591 4.390 1.00 87.19 358 ILE A C 1
ATOM 2756 O O . ILE A 1 358 ? 7.941 -1.759 4.756 1.00 87.19 358 ILE A O 1
ATOM 2760 N N . ASP A 1 359 ? 6.188 -2.392 3.496 1.00 89.00 359 ASP A N 1
ATOM 2761 C CA . ASP A 1 359 ? 6.879 -3.517 2.852 1.00 89.00 359 ASP A CA 1
ATOM 2762 C C . ASP A 1 359 ? 8.114 -3.026 2.080 1.00 89.00 359 ASP A C 1
ATOM 2764 O O . ASP A 1 359 ? 9.191 -3.613 2.190 1.00 89.00 359 ASP A O 1
ATOM 2768 N N . PHE A 1 360 ? 8.003 -1.903 1.360 1.00 94.38 360 PHE A N 1
ATOM 2769 C CA . PHE A 1 360 ? 9.129 -1.273 0.670 1.00 94.38 360 PHE A CA 1
ATOM 2770 C C . PHE A 1 360 ? 10.239 -0.853 1.639 1.00 94.38 360 PHE A C 1
ATOM 2772 O O . PHE A 1 360 ? 11.388 -1.250 1.452 1.00 94.38 360 PHE A O 1
ATOM 2779 N N . LEU A 1 361 ? 9.908 -0.106 2.697 1.00 87.12 361 LEU A N 1
ATOM 2780 C CA . LEU A 1 361 ? 10.882 0.333 3.704 1.00 87.12 361 LEU A CA 1
ATOM 2781 C C . LEU A 1 361 ? 11.567 -0.847 4.410 1.00 87.12 361 LEU A C 1
ATOM 2783 O O . LEU A 1 361 ? 12.731 -0.749 4.794 1.00 87.12 361 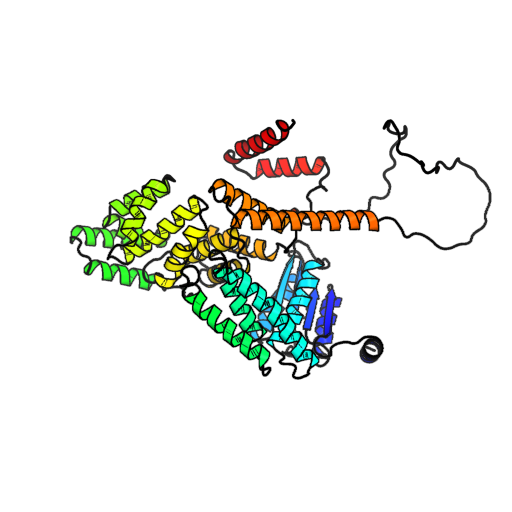LEU A O 1
ATOM 2787 N N . THR A 1 362 ? 10.854 -1.963 4.563 1.00 86.50 362 THR A N 1
ATOM 2788 C CA . THR A 1 362 ? 11.357 -3.175 5.218 1.00 86.50 362 THR A CA 1
ATOM 2789 C C . THR A 1 362 ? 12.273 -3.983 4.303 1.00 86.50 362 THR A C 1
ATOM 2791 O O . THR A 1 362 ? 13.338 -4.432 4.726 1.00 86.50 362 THR A O 1
ATOM 2794 N N . HIS A 1 363 ? 11.871 -4.192 3.049 1.00 90.12 363 HIS A N 1
ATOM 2795 C CA . HIS A 1 363 ? 12.592 -5.054 2.114 1.00 90.12 363 HIS A CA 1
ATOM 2796 C C . HIS A 1 363 ? 13.702 -4.336 1.338 1.00 90.12 363 HIS A C 1
ATOM 2798 O O . HIS A 1 363 ? 14.619 -5.000 0.854 1.00 90.12 363 HIS A O 1
ATOM 2804 N N . TYR A 1 364 ? 13.654 -3.005 1.250 1.00 91.31 364 TYR A N 1
ATOM 2805 C CA . TYR A 1 364 ? 14.611 -2.188 0.501 1.00 91.31 364 TYR A CA 1
ATOM 2806 C C . TYR A 1 364 ? 15.251 -1.075 1.343 1.00 91.31 364 TYR A C 1
ATOM 2808 O O . TYR A 1 364 ? 15.212 0.086 0.936 1.00 91.31 364 TYR A O 1
ATOM 2816 N N . PRO A 1 365 ? 15.899 -1.386 2.482 1.00 87.94 365 PRO A N 1
ATOM 2817 C CA . PRO A 1 365 ? 16.500 -0.366 3.348 1.00 87.94 365 PRO A CA 1
ATOM 2818 C C . PRO A 1 365 ? 17.641 0.422 2.675 1.00 87.94 365 PRO A C 1
ATOM 2820 O O . PRO A 1 365 ? 17.950 1.528 3.102 1.00 87.94 365 PRO A O 1
ATOM 2823 N N . GLU A 1 366 ? 18.232 -0.126 1.608 1.00 88.25 366 GLU A N 1
ATOM 2824 C CA . GLU A 1 366 ? 19.325 0.480 0.831 1.00 88.25 366 GLU A CA 1
ATOM 2825 C C . GLU A 1 366 ? 18.842 1.152 -0.473 1.00 88.25 366 GLU A C 1
ATOM 2827 O O . GLU A 1 366 ? 19.644 1.474 -1.352 1.00 88.25 366 GLU A O 1
ATOM 2832 N N . ALA A 1 367 ? 17.527 1.336 -0.653 1.00 89.44 367 ALA A N 1
ATOM 2833 C CA . ALA A 1 367 ? 16.990 2.064 -1.803 1.00 89.44 367 ALA A CA 1
ATOM 2834 C C . ALA A 1 367 ? 17.468 3.532 -1.826 1.00 89.44 367 ALA A C 1
ATOM 2836 O O . ALA A 1 367 ? 17.878 4.076 -0.797 1.00 89.44 367 ALA A O 1
ATOM 2837 N N . PRO A 1 368 ? 17.382 4.231 -2.978 1.00 87.50 368 PRO A N 1
ATOM 2838 C CA . PRO A 1 368 ? 17.745 5.641 -3.052 1.00 87.50 368 PRO A CA 1
ATOM 2839 C C . PRO A 1 368 ? 17.042 6.481 -1.976 1.00 87.50 368 PRO A C 1
ATOM 2841 O O . PRO A 1 368 ? 15.821 6.416 -1.839 1.00 87.50 368 PRO A O 1
ATOM 2844 N N . GLU A 1 369 ? 17.793 7.337 -1.275 1.00 86.62 369 GLU A N 1
ATOM 2845 C CA . GLU A 1 369 ? 17.302 8.118 -0.123 1.00 86.62 369 GLU A CA 1
ATOM 2846 C C . GLU A 1 369 ? 15.992 8.866 -0.416 1.00 86.62 369 GLU A C 1
ATOM 2848 O O . GLU A 1 369 ? 15.067 8.858 0.391 1.00 86.62 369 GLU A O 1
ATOM 2853 N N . ARG A 1 370 ? 15.862 9.443 -1.618 1.00 88.12 370 ARG A N 1
ATOM 2854 C CA . ARG A 1 370 ? 14.637 10.130 -2.062 1.00 88.12 370 ARG A CA 1
ATOM 2855 C C . ARG A 1 370 ? 13.380 9.249 -2.001 1.00 88.12 370 ARG A C 1
ATOM 2857 O O . ARG A 1 370 ? 12.299 9.766 -1.743 1.00 88.12 370 ARG A O 1
ATOM 2864 N N . MET A 1 371 ? 13.510 7.948 -2.261 1.00 91.25 371 MET A N 1
ATOM 2865 C CA . MET A 1 371 ? 12.400 6.993 -2.221 1.00 91.25 371 MET A CA 1
ATOM 2866 C C . MET A 1 371 ? 12.099 6.579 -0.787 1.00 91.25 371 MET A C 1
ATOM 2868 O O . MET A 1 371 ? 10.935 6.555 -0.414 1.00 91.25 371 MET A O 1
ATOM 2872 N N . LEU A 1 372 ? 13.126 6.334 0.032 1.00 84.94 372 LEU A N 1
ATOM 2873 C CA . LEU A 1 372 ? 12.960 6.027 1.457 1.00 84.94 372 LEU A CA 1
ATOM 2874 C C . LEU A 1 372 ? 12.252 7.169 2.194 1.00 84.94 372 LEU A C 1
ATOM 2876 O O . LEU A 1 372 ? 11.231 6.958 2.843 1.00 84.94 372 LEU A O 1
ATOM 2880 N N . VAL A 1 373 ? 12.747 8.399 2.023 1.00 83.06 373 VAL A N 1
ATOM 2881 C CA . VAL A 1 373 ? 12.143 9.606 2.606 1.00 83.06 373 VAL A CA 1
ATOM 2882 C C . VAL A 1 373 ? 10.745 9.843 2.037 1.00 83.06 373 VAL A C 1
ATOM 2884 O O . VAL A 1 373 ? 9.833 10.196 2.779 1.00 83.06 373 VAL A O 1
ATOM 2887 N N . GLY A 1 374 ? 10.552 9.628 0.731 1.00 85.12 374 GLY A N 1
ATOM 2888 C CA . GLY A 1 374 ? 9.241 9.744 0.095 1.00 85.12 374 GLY A CA 1
ATOM 2889 C C . GLY A 1 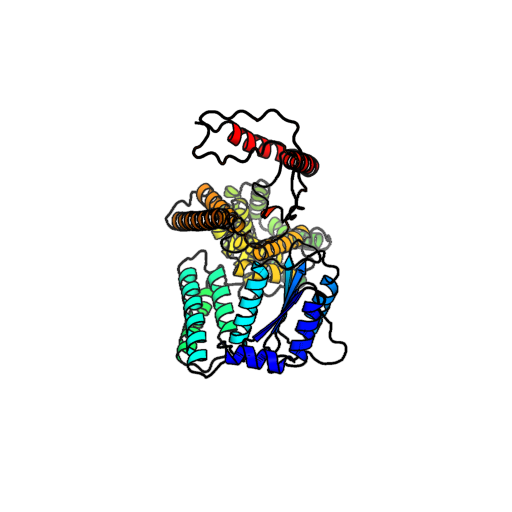374 ? 8.221 8.744 0.646 1.00 85.12 374 GLY A C 1
ATOM 2890 O O . GLY A 1 374 ? 7.085 9.125 0.916 1.00 85.12 374 GLY A O 1
ATOM 2891 N N . ALA A 1 375 ? 8.625 7.489 0.847 1.00 85.62 375 ALA A N 1
ATOM 2892 C CA . ALA A 1 375 ? 7.768 6.430 1.366 1.00 85.62 375 ALA A CA 1
ATOM 2893 C C . ALA A 1 375 ? 7.385 6.678 2.828 1.00 85.62 375 ALA A C 1
ATOM 2895 O O . ALA A 1 375 ? 6.199 6.645 3.150 1.00 85.62 375 ALA A O 1
ATOM 2896 N N . ASP A 1 376 ? 8.364 6.994 3.684 1.00 76.19 376 ASP A N 1
ATOM 2897 C CA . ASP A 1 376 ? 8.124 7.353 5.089 1.00 76.19 376 ASP A CA 1
ATOM 2898 C C . ASP A 1 376 ? 7.216 8.584 5.196 1.00 76.19 376 ASP A C 1
ATOM 2900 O O . ASP A 1 376 ? 6.273 8.589 5.984 1.00 76.19 376 ASP A O 1
ATOM 2904 N N . HIS A 1 377 ? 7.434 9.603 4.358 1.00 79.69 377 HIS A N 1
ATOM 2905 C CA . HIS A 1 377 ? 6.586 10.791 4.350 1.00 79.69 377 HIS A CA 1
ATOM 2906 C C . HIS A 1 377 ? 5.131 10.460 4.002 1.00 79.69 377 HIS A C 1
ATOM 2908 O O . HIS A 1 377 ? 4.238 10.833 4.758 1.00 79.69 377 HIS A O 1
ATOM 2914 N N . VAL A 1 378 ? 4.887 9.740 2.900 1.00 83.81 378 VAL A N 1
ATOM 2915 C CA . VAL A 1 378 ? 3.520 9.384 2.487 1.00 83.81 378 VAL A CA 1
ATOM 2916 C C . VAL A 1 378 ? 2.850 8.479 3.518 1.00 83.81 378 VAL A C 1
ATOM 2918 O O . VAL A 1 378 ? 1.694 8.722 3.857 1.00 83.81 378 VAL A O 1
ATOM 2921 N N . ALA A 1 379 ? 3.562 7.489 4.065 1.00 77.19 379 ALA A N 1
ATOM 2922 C CA . ALA A 1 379 ? 3.024 6.621 5.108 1.00 77.19 379 ALA A CA 1
ATOM 2923 C C . ALA A 1 379 ? 2.588 7.432 6.340 1.00 77.19 379 ALA A C 1
ATOM 2925 O O . ALA A 1 379 ? 1.437 7.344 6.763 1.00 77.19 379 ALA A O 1
ATOM 2926 N N . ARG A 1 380 ? 3.452 8.323 6.840 1.00 71.81 380 ARG A N 1
ATOM 2927 C CA . ARG A 1 380 ? 3.129 9.191 7.983 1.00 71.81 380 ARG A CA 1
ATOM 2928 C C . ARG A 1 380 ? 1.991 10.159 7.702 1.00 71.81 380 ARG A C 1
ATOM 2930 O O . ARG A 1 380 ? 1.221 10.462 8.607 1.00 71.81 380 ARG A O 1
ATOM 2937 N N . THR A 1 381 ? 1.887 10.675 6.479 1.00 77.31 381 THR A N 1
ATOM 2938 C CA . THR A 1 381 ? 0.760 11.527 6.082 1.00 77.31 381 THR A CA 1
ATOM 2939 C C . THR A 1 381 ? -0.547 10.744 6.142 1.00 77.31 381 THR A C 1
ATOM 2941 O O . THR A 1 381 ? -1.504 11.220 6.746 1.00 77.31 381 THR A O 1
ATOM 2944 N N . ILE A 1 382 ? -0.579 9.523 5.600 1.00 79.50 382 ILE A N 1
ATOM 2945 C CA . ILE A 1 382 ? -1.773 8.671 5.654 1.00 79.50 382 ILE A CA 1
ATOM 2946 C C . ILE A 1 382 ? -2.160 8.356 7.106 1.00 79.50 382 ILE A C 1
ATOM 2948 O O . ILE A 1 382 ? -3.339 8.430 7.443 1.00 79.50 382 ILE A O 1
ATOM 2952 N N . GLU A 1 383 ? -1.187 8.052 7.969 1.00 72.81 383 GLU A N 1
ATOM 2953 C CA . GLU A 1 383 ? -1.417 7.805 9.402 1.00 72.81 383 GLU A CA 1
ATOM 2954 C C . GLU A 1 383 ? -1.916 9.054 10.145 1.00 72.81 383 GLU A C 1
ATOM 2956 O O . GLU A 1 383 ? -2.736 8.962 11.058 1.00 72.81 383 GLU A O 1
ATOM 2961 N N . ALA A 1 384 ? -1.439 10.242 9.765 1.00 66.88 384 ALA A N 1
ATOM 2962 C CA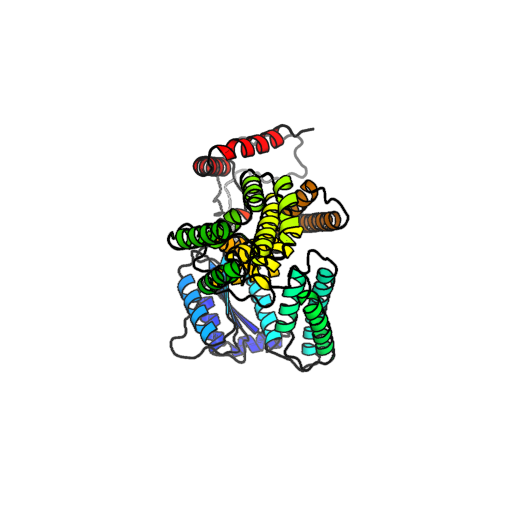 . ALA A 1 384 ? -1.817 11.492 10.415 1.00 66.88 384 ALA A CA 1
ATOM 2963 C C . ALA A 1 384 ? -3.224 11.970 10.023 1.00 66.88 384 ALA A C 1
ATOM 2965 O O . ALA A 1 384 ? -3.905 12.606 10.840 1.00 66.88 384 ALA A O 1
ATOM 2966 N N . ILE A 1 385 ? -3.663 11.686 8.791 1.00 70.56 385 ILE A N 1
ATOM 2967 C CA . ILE A 1 385 ? -4.926 12.195 8.258 1.00 70.56 385 ILE A CA 1
ATOM 2968 C C . ILE A 1 385 ? -6.110 11.451 8.864 1.00 70.56 385 ILE A C 1
ATOM 2970 O O . ILE A 1 385 ? -6.424 10.301 8.559 1.00 70.56 385 ILE A O 1
ATOM 2974 N N . GLN A 1 386 ? -6.852 12.178 9.693 1.00 66.19 386 GLN A N 1
ATOM 2975 C CA . GLN A 1 386 ? -8.083 11.678 10.274 1.00 66.19 386 GLN A CA 1
ATOM 2976 C C . GLN A 1 386 ? -9.205 11.662 9.229 1.00 66.19 386 GLN A C 1
ATOM 2978 O O . GLN A 1 386 ? -9.509 12.685 8.612 1.00 66.19 386 GLN A O 1
ATOM 2983 N N . ALA A 1 387 ? -9.891 10.525 9.099 1.00 74.88 387 ALA A N 1
ATOM 2984 C CA . ALA A 1 387 ? -11.095 10.424 8.282 1.00 74.88 387 ALA A CA 1
ATOM 2985 C C . ALA A 1 387 ? -12.155 11.459 8.710 1.00 74.88 387 ALA A C 1
ATOM 2987 O O . ALA A 1 387 ? -12.463 11.598 9.896 1.00 74.88 387 ALA A O 1
ATOM 2988 N N . GLY A 1 388 ? -12.711 12.189 7.746 1.00 72.00 388 GLY A N 1
ATOM 2989 C CA . GLY A 1 388 ? -13.669 13.271 7.988 1.00 72.00 388 GLY A CA 1
ATOM 2990 C C . GLY A 1 388 ? -13.054 14.608 8.406 1.00 72.00 388 GLY A C 1
ATOM 2991 O O . GLY A 1 388 ? -13.803 15.558 8.593 1.00 72.00 388 GLY A O 1
ATOM 2992 N N . SER A 1 389 ? -11.731 14.711 8.569 1.00 76.69 389 SER A N 1
ATOM 2993 C CA . SER A 1 389 ? -11.068 15.986 8.877 1.00 76.69 389 SER A CA 1
ATOM 2994 C C . SER A 1 389 ? -10.962 16.899 7.653 1.00 76.69 389 SER A C 1
ATOM 2996 O O . SER A 1 389 ? -11.127 16.459 6.516 1.00 76.69 389 SER A O 1
ATOM 2998 N N . LEU A 1 390 ? -10.605 18.168 7.878 1.00 75.88 390 LEU A N 1
ATOM 2999 C CA . LEU A 1 390 ? -10.320 19.103 6.789 1.00 75.88 390 LEU A C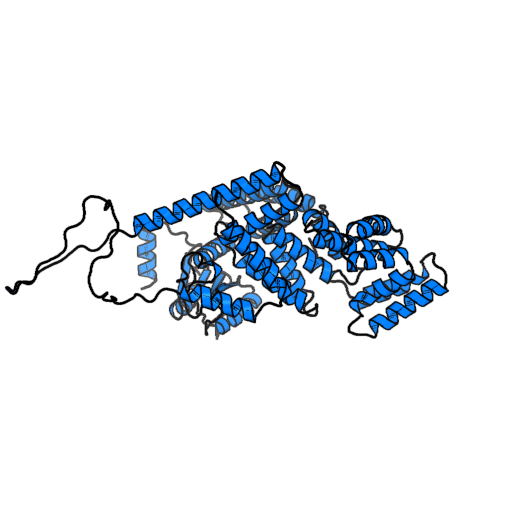A 1
ATOM 3000 C C . LEU A 1 390 ? -9.147 18.632 5.906 1.00 75.88 390 LEU A C 1
ATOM 3002 O O . LEU A 1 390 ? -9.188 18.831 4.696 1.00 75.88 390 LEU A O 1
ATOM 3006 N N . GLY A 1 391 ? -8.148 17.953 6.483 1.00 76.62 391 GLY A N 1
ATOM 3007 C CA . GLY A 1 391 ? -7.061 17.327 5.721 1.00 76.62 391 GLY A CA 1
ATOM 3008 C C . GLY A 1 391 ? -7.556 16.209 4.796 1.00 76.62 391 GLY A C 1
ATOM 3009 O O . GLY A 1 391 ? -7.183 16.167 3.629 1.00 76.62 391 GLY A O 1
ATOM 3010 N N . ASP A 1 392 ? -8.477 15.361 5.272 1.00 80.31 392 ASP A N 1
ATOM 3011 C CA . ASP A 1 392 ? -9.122 14.324 4.444 1.00 80.31 392 ASP A CA 1
ATOM 3012 C C . ASP A 1 392 ? -9.973 14.944 3.325 1.00 80.31 392 ASP A C 1
ATOM 3014 O O . ASP A 1 392 ? -9.960 14.472 2.190 1.00 80.31 392 ASP A O 1
ATOM 3018 N N . VAL A 1 393 ? -10.679 16.041 3.617 1.00 83.25 393 VAL A N 1
ATOM 3019 C CA . VAL A 1 393 ? -11.401 16.810 2.595 1.00 83.25 393 VAL A CA 1
ATOM 3020 C C . VAL A 1 393 ? -10.441 17.355 1.537 1.00 83.25 393 VAL A C 1
ATOM 3022 O O . VAL A 1 393 ? -10.715 17.204 0.347 1.00 83.25 393 VAL A O 1
ATOM 3025 N N . GLN A 1 394 ? -9.312 17.942 1.944 1.00 87.88 394 GLN A N 1
ATOM 3026 C CA . GLN A 1 394 ? -8.322 18.491 1.019 1.00 87.88 394 GLN A CA 1
ATOM 3027 C C . GLN A 1 394 ? -7.780 17.413 0.070 1.00 87.88 394 GLN A C 1
ATOM 3029 O O . GLN A 1 394 ? -7.795 17.616 -1.142 1.00 87.88 394 GLN A O 1
ATOM 3034 N N . GLU A 1 395 ? -7.382 16.247 0.587 1.00 87.44 395 GLU A N 1
ATOM 3035 C CA . GLU A 1 395 ? -6.904 15.140 -0.253 1.00 87.44 395 GLU A CA 1
ATOM 3036 C C . GLU A 1 395 ? -7.953 14.682 -1.276 1.00 87.44 395 GLU A C 1
ATOM 3038 O O . GLU A 1 395 ? -7.636 14.400 -2.434 1.00 87.44 395 GLU A O 1
ATOM 3043 N N . ARG A 1 396 ? -9.226 14.636 -0.872 1.00 91.12 396 ARG A N 1
ATOM 3044 C CA . ARG A 1 396 ? -10.335 14.273 -1.765 1.00 91.12 396 ARG A CA 1
ATOM 3045 C C . ARG A 1 396 ? -10.602 15.332 -2.821 1.00 91.12 396 ARG A C 1
ATOM 3047 O O . ARG A 1 396 ? -10.911 14.993 -3.963 1.00 91.12 396 ARG A O 1
ATOM 3054 N N . MET A 1 397 ? -10.475 16.606 -2.467 1.00 93.19 397 MET A N 1
ATOM 3055 C CA . MET A 1 397 ? -10.565 17.702 -3.428 1.00 93.19 397 MET A CA 1
ATOM 3056 C C . MET A 1 397 ? -9.415 17.651 -4.438 1.00 93.19 397 MET A C 1
ATOM 3058 O O . MET A 1 397 ? -9.657 17.854 -5.629 1.00 93.19 397 MET A O 1
ATOM 3062 N N . ASP A 1 398 ? -8.201 17.311 -4.001 1.00 92.19 398 ASP A N 1
ATOM 3063 C CA . ASP A 1 398 ? -7.049 17.120 -4.887 1.00 92.19 398 ASP A CA 1
ATOM 3064 C C . ASP A 1 398 ? -7.254 15.932 -5.848 1.00 92.19 398 ASP A C 1
ATOM 3066 O O . ASP A 1 398 ? -6.987 16.060 -7.048 1.00 92.19 398 ASP A O 1
ATOM 3070 N N . ASP A 1 399 ? -7.802 14.808 -5.366 1.00 92.19 399 ASP A N 1
ATOM 3071 C CA . ASP A 1 399 ? -8.210 13.671 -6.211 1.00 92.19 399 ASP A CA 1
ATOM 3072 C C . ASP A 1 399 ? -9.276 14.081 -7.244 1.00 92.19 399 ASP A C 1
ATOM 3074 O O . ASP A 1 399 ? -9.132 13.809 -8.439 1.00 92.19 399 ASP A O 1
ATOM 3078 N N . SER A 1 400 ? -10.304 14.820 -6.811 1.00 93.81 400 SER A N 1
ATOM 3079 C CA . SER A 1 400 ? -11.356 15.353 -7.686 1.00 93.81 400 SER A CA 1
ATOM 3080 C C . SER A 1 400 ? -10.783 16.278 -8.766 1.00 93.81 400 SER A C 1
ATOM 3082 O O . SER A 1 400 ? -11.070 16.103 -9.953 1.00 93.81 400 SER A O 1
ATOM 3084 N N . ARG A 1 401 ? -9.891 17.209 -8.394 1.00 95.00 401 ARG A N 1
ATOM 3085 C CA . ARG A 1 401 ? -9.176 18.087 -9.335 1.00 95.00 401 ARG A CA 1
ATOM 3086 C C . ARG A 1 401 ? -8.411 17.273 -10.378 1.00 95.00 401 ARG A C 1
ATOM 3088 O O . ARG A 1 401 ? -8.513 17.573 -11.569 1.00 95.00 401 ARG A O 1
ATOM 3095 N N . ARG A 1 402 ? -7.645 16.262 -9.949 1.00 95.12 402 ARG A N 1
ATOM 3096 C CA . ARG A 1 402 ? -6.875 15.389 -10.852 1.00 95.12 402 ARG A CA 1
ATOM 3097 C C . ARG A 1 402 ? -7.796 14.694 -11.849 1.00 95.12 402 ARG A C 1
ATOM 3099 O O . ARG A 1 402 ? -7.552 14.751 -13.050 1.00 95.12 402 ARG A O 1
ATOM 3106 N N . ARG A 1 403 ? -8.879 14.083 -11.367 1.00 93.44 403 ARG A N 1
ATOM 3107 C CA . ARG A 1 403 ? -9.854 13.381 -12.215 1.00 93.44 403 ARG A CA 1
ATOM 3108 C C . ARG A 1 403 ? -10.466 14.305 -13.267 1.00 93.44 403 ARG A C 1
ATOM 3110 O O . ARG A 1 403 ? -10.552 13.916 -14.428 1.00 93.44 403 ARG A O 1
ATOM 3117 N N . LEU A 1 404 ? -10.812 15.539 -12.900 1.00 95.00 404 LEU A N 1
ATOM 3118 C CA . LEU A 1 404 ? -11.319 16.536 -13.849 1.00 95.00 404 LEU A CA 1
ATOM 3119 C C . LEU A 1 404 ? -10.268 16.954 -14.889 1.00 95.00 404 LEU A C 1
ATOM 3121 O O . LEU A 1 404 ? -10.601 17.060 -16.066 1.00 95.00 404 LEU A O 1
ATOM 3125 N N . LYS A 1 405 ? -9.001 17.130 -14.486 1.00 96.00 405 LYS A N 1
ATOM 3126 C CA . LYS A 1 405 ? -7.877 17.393 -15.409 1.00 96.00 405 LYS A CA 1
ATOM 3127 C C . LYS A 1 405 ? -7.676 16.251 -16.414 1.00 96.00 405 LYS A C 1
ATOM 3129 O O . LYS A 1 405 ? -7.296 16.508 -17.549 1.00 96.00 405 LYS A O 1
ATOM 3134 N N . LEU A 1 406 ? -7.954 15.012 -16.007 1.00 94.69 406 LEU A N 1
ATOM 3135 C CA . LEU A 1 406 ? -7.924 13.817 -16.857 1.00 94.69 406 LEU A CA 1
ATOM 3136 C C . LEU A 1 406 ? -9.222 13.594 -17.656 1.00 94.69 406 LEU A C 1
ATOM 3138 O O . LEU A 1 406 ? -9.408 12.516 -18.212 1.00 94.69 406 LEU A O 1
ATOM 3142 N N . GLU A 1 407 ? -10.140 14.567 -17.672 1.00 95.62 407 GLU A N 1
ATOM 3143 C CA . GLU A 1 407 ? -11.449 14.484 -18.340 1.00 95.62 407 GLU A CA 1
ATOM 3144 C C . GLU A 1 407 ? -12.349 13.338 -17.823 1.00 95.62 407 GLU A C 1
ATOM 3146 O O . GLU A 1 407 ? -13.317 12.928 -18.463 1.00 95.62 407 GLU A O 1
ATOM 3151 N N . ARG A 1 408 ? -12.086 12.840 -16.608 1.00 92.00 408 ARG A N 1
ATOM 3152 C CA . ARG A 1 408 ? -12.869 11.793 -15.934 1.00 92.00 408 ARG A CA 1
ATOM 3153 C C . ARG A 1 408 ? -13.954 12.421 -15.054 1.00 92.00 408 ARG A C 1
ATOM 3155 O O . ARG A 1 408 ? -13.856 12.399 -13.831 1.00 92.00 408 ARG A O 1
ATOM 3162 N N . SER A 1 409 ? -14.999 12.983 -15.661 1.00 90.75 409 SER A N 1
ATOM 3163 C CA . SER A 1 409 ? -16.098 13.696 -14.968 1.00 90.75 409 SER A CA 1
ATOM 3164 C C . SER A 1 409 ? -17.395 12.884 -14.778 1.00 90.75 409 SER A C 1
ATOM 3166 O O . SER A 1 409 ? -18.427 13.433 -14.384 1.00 90.75 409 SER A O 1
ATOM 3168 N N . GLY A 1 410 ? -17.361 11.579 -15.065 1.00 90.75 410 GLY A N 1
ATOM 3169 C CA . GLY A 1 410 ? -18.523 10.688 -14.962 1.00 90.75 410 GLY A CA 1
ATOM 3170 C C . GLY A 1 410 ? -19.010 10.430 -13.529 1.00 90.75 410 GLY A C 1
ATOM 3171 O O . GLY A 1 410 ? -18.466 10.959 -12.558 1.00 90.75 410 GLY A O 1
ATOM 3172 N N . GLU A 1 411 ? -20.013 9.555 -13.403 1.00 88.50 411 GLU A N 1
ATOM 3173 C CA . GLU A 1 411 ? -20.665 9.188 -12.133 1.00 88.50 411 GLU A CA 1
ATOM 3174 C C . GLU A 1 411 ? -19.681 8.853 -10.991 1.00 88.50 411 GLU A C 1
ATOM 3176 O O . GLU A 1 411 ? -19.854 9.401 -9.901 1.00 88.50 411 GLU A O 1
ATOM 3181 N N . PRO A 1 412 ? -18.584 8.085 -11.194 1.00 85.19 412 PRO A N 1
ATOM 3182 C CA . PRO A 1 412 ? -17.636 7.813 -10.109 1.00 85.19 412 PRO A CA 1
ATOM 3183 C C . PRO A 1 412 ? -17.000 9.075 -9.510 1.00 85.19 412 PRO A C 1
ATOM 3185 O O . PRO A 1 412 ? -16.713 9.122 -8.313 1.00 85.19 412 PRO A O 1
ATOM 3188 N N . THR A 1 413 ? -16.753 10.097 -10.329 1.00 90.19 413 THR A N 1
ATOM 3189 C CA . THR A 1 413 ? -16.183 11.370 -9.871 1.00 90.19 413 THR A CA 1
ATOM 3190 C C . THR A 1 413 ? -17.238 12.217 -9.165 1.00 90.19 413 THR A C 1
ATOM 3192 O O . THR A 1 413 ? -16.932 12.817 -8.139 1.00 90.19 413 THR A O 1
ATOM 3195 N N . GLN A 1 414 ? -18.484 12.201 -9.640 1.00 91.56 414 GLN A N 1
ATOM 3196 C CA . GLN A 1 414 ? -19.602 12.907 -9.000 1.00 91.56 414 GLN A CA 1
ATOM 3197 C C . GLN A 1 414 ? -19.893 12.346 -7.602 1.00 91.56 414 GLN A C 1
ATOM 3199 O O . GLN A 1 414 ? -19.934 13.105 -6.644 1.00 91.56 414 GLN A O 1
ATOM 3204 N N . VAL A 1 415 ? -19.932 11.018 -7.441 1.00 88.06 415 VAL A N 1
ATOM 3205 C CA . VAL A 1 415 ? -20.099 10.371 -6.123 1.00 88.06 415 VAL A CA 1
ATOM 3206 C C . VAL A 1 415 ? -19.002 10.792 -5.134 1.00 88.06 415 VAL A C 1
ATOM 3208 O O . VAL A 1 415 ? -19.261 11.007 -3.949 1.00 88.06 415 VAL A O 1
ATOM 3211 N N . ARG A 1 416 ? -17.757 10.945 -5.607 1.00 88.12 416 ARG A N 1
ATOM 3212 C CA . ARG A 1 416 ? -16.643 11.444 -4.779 1.00 88.12 416 ARG A CA 1
ATOM 3213 C C . ARG A 1 416 ? -16.844 12.909 -4.390 1.00 88.12 416 ARG A C 1
ATOM 3215 O O . ARG A 1 416 ? -16.586 13.261 -3.243 1.00 88.12 416 ARG A O 1
ATOM 3222 N N . GLN A 1 417 ? -17.322 13.740 -5.313 1.00 91.56 417 GLN A N 1
ATOM 3223 C CA . GLN A 1 417 ? -17.638 15.150 -5.063 1.00 91.56 417 GLN A CA 1
ATOM 3224 C C . GLN A 1 417 ? -18.790 15.315 -4.066 1.00 91.56 417 GLN A C 1
ATOM 3226 O O . GLN A 1 417 ? -18.660 16.091 -3.123 1.00 91.56 417 GLN A O 1
ATOM 3231 N N . ASP A 1 418 ? -19.856 14.527 -4.190 1.00 92.81 418 ASP A N 1
ATOM 3232 C CA . ASP A 1 418 ? -20.976 14.532 -3.243 1.00 92.81 418 ASP A CA 1
ATOM 3233 C C . ASP A 1 418 ? -20.514 14.149 -1.833 1.00 92.81 418 ASP A C 1
ATOM 3235 O O . ASP A 1 418 ? -20.910 14.765 -0.843 1.00 92.81 418 ASP A O 1
ATOM 3239 N N . ARG A 1 419 ? -19.600 13.175 -1.728 1.00 89.31 419 ARG A N 1
ATOM 3240 C CA . ARG A 1 419 ? -18.983 12.807 -0.448 1.00 89.31 419 ARG A CA 1
ATOM 3241 C C . ARG A 1 419 ? -18.175 13.958 0.156 1.00 89.31 419 ARG A C 1
ATOM 3243 O O . ARG A 1 419 ? -18.229 14.144 1.368 1.00 89.31 419 ARG A O 1
ATOM 3250 N N . ILE A 1 420 ? -17.448 14.725 -0.659 1.00 91.06 420 ILE A N 1
ATOM 3251 C CA . ILE A 1 420 ? -16.718 15.922 -0.205 1.00 91.06 420 ILE A CA 1
ATOM 3252 C C . ILE A 1 420 ? -17.692 16.962 0.355 1.00 91.06 420 ILE A C 1
ATOM 3254 O O . ILE A 1 420 ? -17.448 17.483 1.441 1.00 91.06 420 ILE A O 1
ATOM 3258 N N . ILE A 1 421 ? -18.798 17.227 -0.348 1.00 93.00 421 ILE A N 1
ATOM 3259 C CA . ILE A 1 421 ? -19.835 18.168 0.101 1.00 93.00 421 ILE A CA 1
ATOM 3260 C C . ILE A 1 421 ? -20.406 17.713 1.446 1.00 93.00 421 ILE A C 1
ATOM 3262 O O . ILE A 1 421 ? -20.371 18.473 2.406 1.00 93.00 421 ILE A O 1
ATOM 3266 N N . ALA A 1 422 ? -20.806 16.445 1.563 1.00 86.44 422 ALA A N 1
ATOM 3267 C CA . ALA A 1 422 ? -21.340 15.905 2.812 1.00 86.44 422 ALA A CA 1
ATOM 3268 C C . ALA A 1 422 ? -20.341 15.992 3.985 1.00 86.44 422 ALA A C 1
ATOM 3270 O O . ALA A 1 422 ? -20.731 16.215 5.132 1.00 86.44 422 ALA A O 1
ATOM 3271 N N . MET A 1 423 ? -19.042 15.816 3.720 1.00 83.94 423 MET A N 1
ATOM 3272 C CA . MET A 1 423 ? -17.998 15.994 4.734 1.00 83.94 423 MET A CA 1
ATOM 3273 C C . MET A 1 423 ? -17.854 17.460 5.154 1.00 83.94 423 MET A C 1
ATOM 3275 O O . MET A 1 423 ? -17.712 17.733 6.345 1.00 83.94 423 MET A O 1
ATOM 3279 N N . LEU A 1 424 ? -17.898 18.392 4.200 1.00 86.94 424 LEU A N 1
ATOM 3280 C CA . LEU A 1 424 ? -17.845 19.827 4.471 1.00 86.94 424 LEU A CA 1
ATOM 3281 C C . LEU A 1 424 ? -19.064 20.298 5.264 1.00 86.94 424 LEU A C 1
ATOM 3283 O O . LEU A 1 424 ? -18.879 20.985 6.264 1.00 86.94 424 LEU A O 1
ATOM 3287 N N . ASP A 1 425 ? -20.271 19.877 4.884 1.00 86.75 425 ASP A N 1
ATOM 3288 C CA . ASP A 1 425 ? -21.508 20.197 5.605 1.00 86.75 425 ASP A CA 1
ATOM 3289 C C . ASP A 1 425 ? -21.408 19.755 7.066 1.00 86.75 425 ASP A C 1
ATOM 3291 O O . ASP A 1 425 ? -21.639 20.544 7.981 1.00 86.75 425 ASP A O 1
ATOM 3295 N N . LYS A 1 426 ? -20.939 18.525 7.306 1.00 80.00 426 LYS A N 1
ATOM 3296 C CA . LYS A 1 426 ? -20.713 18.022 8.663 1.00 80.00 426 LYS A CA 1
ATOM 3297 C C . LYS A 1 426 ? -19.688 18.860 9.437 1.00 80.00 426 LYS A C 1
ATOM 3299 O O . LYS A 1 426 ? -19.892 19.145 10.615 1.00 80.00 426 LYS A O 1
ATOM 3304 N N . LEU A 1 427 ? -18.576 19.242 8.808 1.00 77.75 427 LEU A N 1
ATOM 3305 C CA . LEU A 1 427 ? -17.555 20.079 9.449 1.00 77.75 427 LEU A CA 1
ATOM 3306 C C . LEU A 1 427 ? -18.085 21.483 9.775 1.00 77.75 427 LEU A C 1
ATOM 3308 O O . LEU A 1 427 ? -17.730 22.034 10.818 1.00 77.75 427 LEU A O 1
ATOM 3312 N N . ILE A 1 428 ? -18.939 22.042 8.913 1.00 81.19 428 ILE A N 1
ATOM 3313 C CA . ILE A 1 428 ? -19.623 23.319 9.139 1.00 81.19 428 ILE A CA 1
ATOM 3314 C C . ILE A 1 428 ? -20.581 23.190 10.327 1.00 81.19 428 ILE A C 1
ATOM 3316 O O . ILE A 1 428 ? -20.472 23.973 11.268 1.00 81.19 428 ILE A O 1
ATOM 3320 N N . GLU A 1 429 ? -21.437 22.166 10.352 1.00 80.69 429 GLU A N 1
ATOM 3321 C CA . GLU A 1 429 ? -22.347 21.901 11.474 1.00 80.69 429 GLU A CA 1
ATOM 3322 C C . GLU A 1 429 ? -21.590 21.746 12.805 1.00 80.69 429 GLU A C 1
ATOM 3324 O O . GLU A 1 429 ? -21.976 22.322 13.826 1.00 80.69 429 GLU A O 1
ATOM 3329 N N . GLU A 1 430 ? -20.483 20.994 12.815 1.00 75.69 430 GLU A N 1
ATOM 3330 C CA . GLU A 1 430 ? -19.637 20.834 14.003 1.00 75.69 430 GLU A CA 1
ATOM 3331 C C . GLU A 1 430 ? -19.006 22.162 14.453 1.00 75.69 430 GLU A C 1
ATOM 3333 O O . GLU A 1 430 ? -18.878 22.406 15.658 1.00 75.69 430 GLU A O 1
ATOM 3338 N N . ALA A 1 431 ? -18.603 23.024 13.514 1.00 72.31 431 ALA A N 1
ATOM 3339 C CA . ALA A 1 431 ? -18.063 24.344 13.820 1.00 72.31 431 ALA A CA 1
ATOM 3340 C C . ALA A 1 431 ? -19.139 25.270 14.413 1.00 72.31 431 ALA A C 1
ATOM 3342 O O . ALA A 1 431 ? -18.912 25.869 15.467 1.00 72.31 431 ALA A O 1
ATOM 3343 N N . GLU A 1 432 ? -20.330 25.317 13.813 1.00 76.94 432 GLU A N 1
ATOM 3344 C CA . GLU A 1 432 ? -21.465 26.115 14.293 1.00 76.94 432 GLU A CA 1
ATOM 3345 C C . GLU A 1 432 ? -21.907 25.699 15.706 1.00 76.94 432 GLU A C 1
ATOM 3347 O O . GLU A 1 432 ? -22.145 26.548 16.570 1.00 76.94 432 GLU A O 1
ATOM 3352 N N . GLN A 1 433 ? -21.963 24.393 15.990 1.00 74.31 433 GLN A N 1
ATOM 3353 C CA . GLN A 1 433 ? -22.293 23.882 17.326 1.00 74.31 433 GLN A CA 1
ATOM 3354 C C . GLN A 1 433 ? -21.262 24.300 18.383 1.00 74.31 433 GLN A C 1
ATOM 3356 O O . GLN A 1 433 ? -21.630 24.632 19.515 1.00 74.31 433 GLN A O 1
ATOM 3361 N N . ARG A 1 434 ? -19.967 24.313 18.035 1.00 69.44 434 ARG A N 1
ATOM 3362 C CA . ARG A 1 434 ? -18.896 24.759 18.946 1.00 69.44 434 ARG A CA 1
ATOM 3363 C C . ARG A 1 434 ? -19.006 26.247 19.269 1.00 69.44 434 ARG A C 1
ATOM 3365 O O . ARG A 1 434 ? -18.766 26.626 20.415 1.00 69.44 434 ARG A O 1
ATOM 3372 N N . GLU A 1 435 ? -19.404 27.074 18.305 1.00 69.88 435 GLU A N 1
ATOM 3373 C CA . GLU A 1 435 ? -19.643 28.505 18.530 1.00 69.88 435 GLU A CA 1
ATOM 3374 C C . GLU A 1 435 ? -20.857 28.751 19.438 1.00 69.88 435 GLU A C 1
ATOM 3376 O O . GLU A 1 435 ? -20.802 29.596 20.334 1.00 69.88 435 GLU A O 1
ATOM 3381 N N . GLN A 1 436 ? -21.927 27.966 19.282 1.00 68.31 436 GLN A N 1
ATOM 3382 C CA . GLN A 1 436 ? -23.138 28.076 20.104 1.00 68.31 436 GLN A CA 1
ATOM 3383 C C . GLN A 1 436 ? -22.940 27.552 21.543 1.00 68.31 436 GLN A C 1
ATOM 3385 O O . GLN A 1 436 ? -23.541 28.077 22.482 1.00 68.31 436 GLN A O 1
ATOM 3390 N N . GLY A 1 437 ? -22.067 26.557 21.748 1.00 52.81 437 GLY A N 1
ATOM 3391 C CA . GLY A 1 437 ? -21.765 25.966 23.061 1.00 52.81 437 GLY A CA 1
ATOM 3392 C C . GLY A 1 437 ? -20.790 26.759 23.947 1.00 52.81 437 GLY A C 1
ATOM 3393 O O . GLY A 1 437 ? -20.651 26.447 25.129 1.00 52.81 437 GLY A O 1
ATOM 3394 N N . GLY A 1 438 ? -20.123 27.792 23.417 1.00 46.09 438 GLY A N 1
ATOM 3395 C CA . GLY A 1 438 ? -19.156 28.626 24.151 1.00 46.09 438 GLY A CA 1
ATOM 3396 C C . GLY A 1 438 ? -19.767 29.733 25.024 1.00 46.09 438 GLY A C 1
ATOM 3397 O O . GLY A 1 438 ? -19.036 30.468 25.690 1.00 46.09 438 GLY A O 1
ATOM 3398 N N . GLY A 1 439 ? -21.095 29.876 25.034 1.00 41.38 439 GLY A N 1
ATOM 3399 C CA . GLY A 1 439 ? -21.805 30.961 25.711 1.00 41.38 439 GLY A CA 1
ATOM 3400 C C . GLY A 1 439 ? -22.637 30.513 26.912 1.00 41.38 439 GLY A C 1
ATOM 3401 O O . GLY A 1 439 ? -23.859 30.525 26.836 1.00 41.38 439 GLY A O 1
ATOM 3402 N N . GLY A 1 440 ? -22.019 30.180 28.051 1.00 41.19 440 GLY A N 1
ATOM 3403 C CA . GLY A 1 440 ? -22.775 30.109 29.310 1.00 41.19 440 GLY A CA 1
ATOM 3404 C C . GLY A 1 440 ? -22.149 29.282 30.427 1.00 41.19 440 GLY A C 1
ATOM 3405 O O . GLY A 1 440 ? -22.091 28.062 30.344 1.00 41.19 440 GLY A O 1
ATOM 3406 N N . GLY A 1 441 ? -21.769 29.938 31.529 1.00 33.16 441 GLY A N 1
ATOM 3407 C CA . GLY A 1 441 ? -21.446 29.230 32.771 1.00 33.16 441 GLY A CA 1
ATOM 3408 C C . GLY A 1 441 ? -20.619 30.026 33.776 1.00 33.16 441 GLY A C 1
ATOM 3409 O O . GLY A 1 441 ? -19.463 29.703 34.011 1.00 33.16 441 GLY A O 1
ATOM 3410 N N . GLY A 1 442 ? -21.208 31.047 34.401 1.00 29.14 442 GLY A N 1
ATOM 3411 C CA . GLY A 1 442 ? -20.580 31.773 35.508 1.00 29.14 442 GLY A CA 1
ATOM 3412 C C . GLY A 1 442 ? -21.620 32.335 36.468 1.00 29.14 442 GLY A C 1
ATOM 3413 O O . GLY A 1 442 ? -21.868 33.536 36.475 1.00 29.14 442 GLY A O 1
ATOM 3414 N N . GLY A 1 443 ? -22.260 31.467 37.255 1.00 29.70 443 GLY A N 1
ATOM 3415 C CA . GLY A 1 443 ? -23.202 31.866 38.297 1.00 29.70 443 GLY A CA 1
ATOM 3416 C C . GLY A 1 443 ? -22.946 31.138 39.614 1.00 29.70 443 GLY A C 1
ATOM 3417 O O . GLY A 1 443 ? -22.990 29.912 39.646 1.00 29.70 443 GLY A O 1
ATOM 3418 N N . GLY A 1 444 ? -22.765 31.904 40.700 1.00 28.41 444 GLY A N 1
ATOM 3419 C CA . GLY A 1 444 ? -23.209 31.488 42.037 1.00 28.41 444 GLY A CA 1
ATOM 3420 C C . GLY A 1 444 ? -22.284 31.750 43.235 1.00 28.41 444 GLY A C 1
ATOM 3421 O O . GLY A 1 444 ? -21.425 30.929 43.529 1.00 28.41 444 GLY A O 1
ATOM 3422 N N . GLY A 1 445 ? -22.610 32.798 44.011 1.00 26.59 445 GLY A N 1
ATOM 3423 C CA . GLY A 1 445 ? -22.394 32.913 45.472 1.00 26.59 445 GLY A CA 1
ATOM 3424 C C . GLY A 1 445 ? -21.186 33.761 45.904 1.00 26.59 445 GLY A C 1
ATOM 3425 O O . GLY A 1 445 ? -20.080 33.519 45.456 1.00 26.59 445 GLY A O 1
ATOM 3426 N N . GLY A 1 446 ? -21.255 34.765 46.781 1.00 26.80 446 GLY A N 1
ATOM 3427 C CA . GLY A 1 446 ? -22.305 35.268 47.666 1.00 26.80 446 GLY A CA 1
ATOM 3428 C C . GLY A 1 446 ? -21.656 35.819 48.950 1.00 26.80 446 GLY A C 1
ATOM 3429 O O . GLY A 1 446 ? -20.951 35.080 49.626 1.00 26.80 446 GLY A O 1
ATOM 3430 N N . GLY A 1 447 ? -21.927 37.086 49.298 1.00 26.23 447 GLY A N 1
ATOM 3431 C CA . GLY A 1 447 ? -21.793 37.631 50.663 1.00 26.23 447 GLY A CA 1
ATOM 3432 C C . GLY A 1 447 ? -20.576 38.524 50.962 1.00 26.23 447 GLY A C 1
ATOM 3433 O O . GLY A 1 447 ? -19.453 38.046 51.046 1.00 26.23 447 GLY A O 1
ATOM 3434 N N . GLY A 1 448 ? -20.818 39.815 51.233 1.00 26.11 448 GLY A N 1
ATOM 3435 C CA . GLY A 1 448 ? -19.822 40.712 51.839 1.00 26.11 448 GLY A CA 1
ATOM 3436 C C . GLY A 1 448 ? -20.121 42.202 51.653 1.00 26.11 448 GLY A C 1
ATOM 3437 O O . GLY A 1 448 ? -19.826 42.779 50.618 1.00 26.11 448 GLY A O 1
ATOM 3438 N N . GLN A 1 449 ? -20.729 42.805 52.667 1.00 28.20 449 GLN A N 1
ATOM 3439 C CA . GLN A 1 449 ? -21.242 44.175 52.766 1.00 28.20 449 GLN A CA 1
ATOM 3440 C C . GLN A 1 449 ? -20.115 45.224 52.932 1.00 28.20 449 GLN A C 1
ATOM 3442 O O . GLN A 1 449 ? -19.186 44.988 53.698 1.00 28.20 449 GLN A O 1
ATOM 3447 N N . GLY A 1 450 ? -20.210 46.403 52.296 1.00 26.41 450 GLY A N 1
ATOM 3448 C CA . GLY A 1 450 ? -19.302 47.531 52.581 1.00 26.41 450 GLY A CA 1
ATOM 3449 C C . GLY A 1 450 ? -19.420 48.709 51.610 1.00 26.41 450 GLY A C 1
ATOM 3450 O O . GLY A 1 450 ? -19.099 48.574 50.439 1.00 26.41 450 GLY A O 1
ATOM 3451 N N . GLY A 1 451 ? -19.917 49.851 52.088 1.00 26.22 451 GLY A N 1
ATOM 3452 C CA . GLY A 1 451 ? -20.336 51.005 51.284 1.00 26.22 451 GLY A CA 1
ATOM 3453 C C . GLY A 1 451 ? -19.252 51.872 50.614 1.00 26.22 451 GLY A C 1
ATOM 3454 O O . GLY A 1 451 ? -18.136 52.004 51.099 1.00 26.22 451 GLY A O 1
ATOM 3455 N N . ALA A 1 452 ? -19.739 52.568 49.577 1.00 27.28 452 ALA A N 1
ATOM 3456 C CA . ALA A 1 452 ? -19.489 53.960 49.174 1.00 27.28 452 ALA A CA 1
ATOM 3457 C C . ALA A 1 452 ? -18.174 54.362 48.461 1.00 27.28 452 ALA A C 1
ATOM 3459 O O . ALA A 1 452 ? -17.121 54.518 49.067 1.00 27.28 452 ALA A O 1
ATOM 3460 N N . GLY A 1 453 ? -18.317 54.709 47.172 1.00 26.48 453 GLY A N 1
ATOM 3461 C CA . GLY A 1 453 ? -17.369 55.514 46.389 1.00 26.48 453 GLY A CA 1
ATOM 3462 C C . GLY A 1 453 ? -17.565 55.318 44.882 1.00 26.48 453 GLY A C 1
ATOM 3463 O O . GLY A 1 453 ? -17.035 54.372 44.315 1.00 26.48 453 GLY A O 1
ATOM 3464 N N . GLY A 1 454 ? -18.390 56.155 44.244 1.00 27.62 454 GLY A N 1
ATOM 3465 C CA . GLY A 1 454 ? -18.887 55.943 42.879 1.00 27.62 454 GLY A CA 1
ATOM 3466 C C . GLY A 1 454 ? -17.891 56.177 41.732 1.00 27.62 454 GLY A C 1
ATOM 3467 O O . GLY A 1 454 ? -17.051 57.070 41.783 1.00 27.62 454 GLY A O 1
ATOM 3468 N N . ALA A 1 455 ? -18.097 55.418 40.651 1.00 27.72 455 ALA A N 1
ATOM 3469 C CA . ALA A 1 455 ? -17.762 55.753 39.266 1.00 27.72 455 ALA A CA 1
ATOM 3470 C C . ALA A 1 455 ? -18.828 55.106 38.343 1.00 27.72 455 ALA A C 1
ATOM 3472 O O . ALA A 1 455 ? -19.360 54.052 38.705 1.00 27.72 455 ALA A O 1
ATOM 3473 N N . PRO A 1 456 ? -19.201 55.706 37.194 1.00 32.09 456 PRO A N 1
ATOM 3474 C CA . PRO A 1 456 ? -20.345 55.254 36.401 1.00 32.09 456 PRO A CA 1
ATOM 3475 C C . PRO A 1 456 ? -20.061 53.906 35.729 1.00 32.09 456 PRO A C 1
ATOM 3477 O O . PRO A 1 456 ? -19.081 53.756 35.001 1.00 32.09 456 PRO A O 1
ATOM 3480 N N . SER A 1 457 ? -20.939 52.931 35.963 1.00 30.19 457 SER A N 1
ATOM 3481 C CA . SER A 1 457 ? -20.913 51.617 35.319 1.00 30.19 457 SER A CA 1
ATOM 3482 C C . SER A 1 457 ? -21.486 51.724 33.903 1.00 30.19 457 SER A C 1
ATOM 3484 O O . SER A 1 457 ? -22.690 51.889 33.715 1.00 30.19 457 SER A O 1
ATOM 3486 N N . GLY A 1 458 ? -20.613 51.657 32.898 1.00 34.34 458 GLY A N 1
ATOM 3487 C CA . GLY A 1 458 ? -20.988 51.471 31.499 1.00 34.34 458 GLY A CA 1
ATOM 3488 C C . GLY A 1 458 ? -21.188 49.990 31.209 1.00 34.34 458 GLY A C 1
ATOM 3489 O O . GLY A 1 458 ? -20.287 49.350 30.685 1.00 34.34 458 GLY A O 1
ATOM 3490 N N . ASN A 1 459 ? -22.347 49.446 31.580 1.00 37.53 459 ASN A N 1
ATOM 3491 C CA . ASN A 1 459 ? -22.733 48.082 31.217 1.00 37.53 459 ASN A CA 1
ATOM 3492 C C . ASN A 1 459 ? -24.215 48.026 30.812 1.00 37.53 459 ASN A C 1
ATOM 3494 O O . ASN A 1 459 ? -25.023 47.324 31.414 1.00 37.53 459 ASN A O 1
ATOM 3498 N N . GLN A 1 460 ? -24.580 48.817 29.797 1.00 36.72 460 GLN A N 1
ATOM 3499 C CA . GLN A 1 460 ? -25.831 48.623 29.063 1.00 36.72 460 GLN A CA 1
ATOM 3500 C C . GLN A 1 460 ? -25.567 47.724 27.855 1.00 36.72 460 GLN A C 1
ATOM 3502 O O . GLN A 1 460 ? -24.781 48.049 26.969 1.00 36.72 460 GLN A O 1
ATOM 3507 N N . GLN A 1 461 ? -26.230 46.576 27.865 1.00 44.00 461 GLN A N 1
ATOM 3508 C CA . GLN A 1 461 ? -26.223 45.561 26.821 1.00 44.00 461 GLN A CA 1
ATOM 3509 C C . GLN A 1 461 ? -27.052 46.076 25.621 1.00 44.00 461 GLN A C 1
ATOM 3511 O O . GLN A 1 461 ? -28.218 46.423 25.824 1.00 44.00 461 GLN A O 1
ATOM 3516 N N . PRO A 1 462 ? -26.508 46.189 24.390 1.00 42.94 462 PRO A N 1
ATOM 3517 C CA . PRO A 1 462 ? -27.266 46.728 23.259 1.00 42.94 462 PRO A CA 1
ATOM 3518 C C . PRO A 1 462 ? -28.312 45.717 22.774 1.00 42.94 462 PRO A C 1
ATOM 3520 O O . PRO A 1 462 ? -27.974 44.590 22.425 1.00 42.94 462 PRO A O 1
ATOM 3523 N N . GLY A 1 463 ? -29.583 46.121 22.732 1.00 48.44 463 GLY A N 1
ATOM 3524 C CA . GLY A 1 463 ? -30.701 45.276 22.290 1.00 48.44 463 GLY A CA 1
ATOM 3525 C C . GLY A 1 463 ? -30.865 45.143 20.770 1.00 48.44 463 GLY A C 1
ATOM 3526 O O . GLY A 1 463 ? -31.856 44.568 20.328 1.00 48.44 463 GLY A O 1
ATOM 3527 N N . SER A 1 464 ? -29.962 45.697 19.950 1.00 47.91 464 SER A N 1
ATOM 3528 C CA . SER A 1 464 ? -29.977 45.576 18.478 1.00 47.91 464 SER A CA 1
ATOM 3529 C C . SER A 1 464 ? -28.599 45.911 17.868 1.00 47.91 464 SER A C 1
ATOM 3531 O O . SER A 1 464 ? -27.862 46.692 18.480 1.00 47.91 464 SER A O 1
ATOM 3533 N N . PRO A 1 465 ? -28.242 45.375 16.678 1.00 41.59 465 PRO A N 1
ATOM 3534 C CA . PRO A 1 465 ? -26.992 45.706 15.986 1.00 41.59 465 PRO A CA 1
ATOM 3535 C C . PRO A 1 465 ? -26.900 47.201 15.647 1.00 41.59 465 PRO A C 1
ATOM 3537 O O . PRO A 1 465 ? -27.906 47.844 15.352 1.00 41.59 465 PRO A O 1
ATOM 3540 N N . ALA A 1 466 ? -25.691 47.763 15.669 1.00 53.72 466 ALA A N 1
ATOM 3541 C CA . ALA A 1 466 ? -25.470 49.161 15.310 1.00 53.72 466 ALA A CA 1
ATOM 3542 C C . ALA A 1 466 ? -25.614 49.378 13.792 1.00 53.72 466 ALA A C 1
ATOM 3544 O O . ALA A 1 466 ? -25.010 48.657 13.005 1.00 53.72 466 ALA A O 1
ATOM 3545 N N . ASN A 1 467 ? -26.333 50.428 13.378 1.00 54.12 467 ASN A N 1
ATOM 3546 C CA . ASN A 1 467 ? -26.482 50.796 11.958 1.00 54.12 467 ASN A CA 1
ATOM 3547 C C . ASN A 1 467 ? -25.202 51.382 11.323 1.00 54.12 467 ASN A C 1
ATOM 3549 O O . ASN A 1 467 ? -25.177 51.655 10.127 1.00 54.12 467 ASN A O 1
ATOM 3553 N N . SER A 1 468 ? -24.148 51.619 12.106 1.00 49.78 468 SER A N 1
ATOM 3554 C CA . SER A 1 468 ? -22.853 52.109 11.629 1.00 49.78 468 SER A CA 1
ATOM 3555 C C . SER A 1 468 ? -21.770 51.765 12.646 1.00 49.78 468 SER A C 1
ATOM 3557 O O . SER A 1 468 ? -21.868 52.156 13.811 1.00 49.78 468 SER A O 1
ATOM 3559 N N . SER A 1 469 ? -20.715 51.088 12.198 1.00 40.91 469 SER A N 1
ATOM 3560 C CA . SER A 1 469 ? -19.547 50.778 13.022 1.00 40.91 469 SER A CA 1
ATOM 3561 C C . SER A 1 469 ? -18.620 51.988 13.115 1.00 40.91 469 SER A C 1
ATOM 3563 O O . SER A 1 469 ? -17.967 52.356 12.142 1.00 40.91 469 SER A O 1
ATOM 3565 N N . SER A 1 470 ? -18.506 52.583 14.299 1.00 53.56 470 SER A N 1
ATOM 3566 C CA . SER A 1 470 ? -17.381 53.454 14.645 1.00 53.56 470 SER A CA 1
ATOM 3567 C C . SER A 1 470 ? -16.712 52.948 15.921 1.00 53.56 470 SER A C 1
ATOM 3569 O O . SER A 1 470 ? -17.367 52.456 16.841 1.00 53.56 470 SER A O 1
ATOM 3571 N N . ALA A 1 471 ? -15.379 53.004 15.953 1.00 46.72 471 ALA A N 1
ATOM 3572 C CA . ALA A 1 471 ? -14.607 52.546 17.102 1.00 46.72 471 ALA A CA 1
ATOM 3573 C C . ALA A 1 471 ? -14.803 53.508 18.294 1.00 46.72 471 ALA A C 1
ATOM 3575 O O . ALA A 1 471 ? -14.741 54.726 18.098 1.00 46.72 471 ALA A O 1
ATOM 3576 N N . PRO A 1 472 ? -14.998 53.007 19.529 1.00 49.66 472 PRO A N 1
ATOM 3577 C CA . PRO A 1 472 ? -15.089 53.863 20.707 1.00 49.66 472 PRO A CA 1
ATOM 3578 C C . PRO A 1 472 ? -13.770 54.608 20.950 1.00 49.66 472 PRO A C 1
ATOM 3580 O O . PRO A 1 472 ? -12.688 54.033 20.819 1.00 49.66 472 PRO A O 1
ATOM 3583 N N . ALA A 1 473 ? -13.844 55.878 21.347 1.00 45.00 473 ALA A N 1
ATOM 3584 C CA . ALA A 1 473 ? -12.662 56.651 21.713 1.00 45.00 473 ALA A CA 1
ATOM 3585 C C . ALA A 1 473 ? -12.163 56.254 23.116 1.00 45.00 473 ALA A C 1
ATOM 3587 O O . ALA A 1 473 ? -12.856 56.449 24.113 1.00 45.00 473 ALA A O 1
ATOM 3588 N N . GLY A 1 474 ? -10.942 55.717 23.193 1.00 54.00 474 GLY A N 1
ATOM 3589 C CA . GLY A 1 474 ? -10.254 55.379 24.442 1.00 54.00 474 GLY A CA 1
ATOM 3590 C C . GLY A 1 474 ? -8.998 54.539 24.194 1.00 54.00 474 GLY A C 1
ATOM 3591 O O . GLY A 1 474 ? -8.929 53.796 23.219 1.00 54.00 474 GLY A O 1
ATOM 3592 N N . GLN A 1 475 ? -7.980 54.662 25.052 1.00 45.88 475 GLN A N 1
ATOM 3593 C CA . GLN A 1 475 ? -6.773 53.832 24.955 1.00 45.88 475 GLN A CA 1
ATOM 3594 C C . GLN A 1 475 ? -7.101 52.367 25.271 1.00 45.88 475 GLN A C 1
ATOM 3596 O O . GLN A 1 475 ? -7.586 52.049 26.359 1.00 45.88 475 GLN A O 1
ATOM 3601 N N . SER A 1 476 ? -6.789 51.478 24.328 1.00 43.94 476 SER A N 1
ATOM 3602 C CA . SER A 1 476 ? -6.955 50.033 24.461 1.00 43.94 476 SER A CA 1
ATOM 3603 C C . SER A 1 476 ? -6.161 49.498 25.655 1.00 43.94 476 SER A C 1
ATOM 3605 O O . SER A 1 476 ? -4.931 49.553 25.665 1.00 43.94 476 SER A O 1
ATOM 3607 N N . ARG A 1 477 ? -6.846 48.936 26.655 1.00 43.19 477 ARG A N 1
ATOM 3608 C CA . ARG A 1 477 ? -6.201 48.104 27.679 1.00 43.19 477 ARG A CA 1
ATOM 3609 C C . ARG A 1 477 ? -6.228 46.652 27.217 1.00 43.19 477 ARG A C 1
ATOM 3611 O O . ARG A 1 477 ? -7.296 46.087 27.008 1.00 43.19 477 ARG A O 1
ATOM 3618 N N . ILE A 1 478 ? -5.047 46.061 27.052 1.00 43.50 478 ILE A N 1
ATOM 3619 C CA . ILE A 1 478 ? -4.880 44.634 26.766 1.00 43.50 478 ILE A CA 1
ATOM 3620 C C . ILE A 1 478 ? -5.100 43.887 28.088 1.00 43.50 478 ILE A C 1
ATOM 3622 O O . ILE A 1 478 ? -4.307 44.034 29.017 1.00 43.50 478 ILE A O 1
ATOM 3626 N N . GLY A 1 479 ? -6.203 43.143 28.196 1.00 42.75 479 GLY A N 1
ATOM 3627 C CA . GLY A 1 479 ? -6.425 42.201 29.298 1.00 42.75 479 GLY A CA 1
ATOM 3628 C C . GLY A 1 479 ? -5.412 41.053 29.263 1.00 42.75 479 GLY A C 1
ATOM 3629 O O . GLY A 1 479 ? -4.725 40.864 28.258 1.00 42.75 479 GLY A O 1
ATOM 3630 N N . ALA A 1 480 ? -5.298 40.292 30.355 1.00 39.66 480 ALA A N 1
ATOM 3631 C CA . ALA A 1 480 ? -4.435 39.114 30.396 1.00 39.66 480 ALA A CA 1
ATOM 3632 C C . ALA A 1 480 ? -4.828 38.149 29.265 1.00 39.66 480 ALA A C 1
ATOM 3634 O O . ALA A 1 480 ? -5.937 37.625 29.241 1.00 39.66 480 ALA A O 1
ATOM 3635 N N . LEU A 1 481 ? -3.930 37.992 28.294 1.00 40.94 481 LEU A N 1
ATOM 3636 C CA . LEU A 1 481 ? -4.104 37.096 27.159 1.00 40.94 481 LEU A CA 1
ATOM 3637 C C . LEU A 1 481 ? -3.882 35.665 27.650 1.00 40.94 481 LEU A C 1
ATOM 3639 O O . LEU A 1 481 ? -2.777 35.343 28.098 1.00 40.94 481 LEU A O 1
ATOM 3643 N N . ASP A 1 482 ? -4.897 34.812 27.532 1.00 34.78 482 ASP A N 1
ATOM 3644 C CA . ASP A 1 482 ? -4.693 33.371 27.622 1.00 34.78 482 ASP A CA 1
ATOM 3645 C C . ASP A 1 482 ? -3.655 32.952 26.574 1.00 34.78 482 ASP A C 1
ATOM 3647 O O . ASP A 1 482 ? -3.676 33.393 25.418 1.00 34.78 482 ASP A O 1
ATOM 3651 N N . ARG A 1 483 ? -2.683 32.135 26.992 1.00 37.81 483 ARG A N 1
ATOM 3652 C CA . ARG A 1 483 ? -1.679 31.589 26.076 1.00 37.81 483 ARG A CA 1
ATOM 3653 C C . ARG A 1 483 ? -2.386 30.644 25.113 1.00 37.81 483 ARG A C 1
ATOM 3655 O O . ARG A 1 483 ? -2.785 29.552 25.501 1.00 37.81 483 ARG A O 1
ATOM 3662 N N . ALA A 1 484 ? -2.519 31.079 23.865 1.00 38.00 484 ALA A N 1
ATOM 3663 C CA . ALA A 1 484 ? -3.049 30.267 22.784 1.00 38.00 484 ALA A CA 1
ATOM 3664 C C . ALA A 1 484 ? -2.192 29.009 22.569 1.00 38.00 484 ALA A C 1
ATOM 3666 O O . ALA A 1 484 ? -0.958 29.057 22.565 1.00 38.00 484 ALA A O 1
ATOM 3667 N N . HIS A 1 485 ? -2.893 27.894 22.397 1.00 39.59 485 HIS A N 1
ATOM 3668 C CA . HIS A 1 485 ? -2.370 26.585 22.041 1.00 39.59 485 HIS A CA 1
ATOM 3669 C C . HIS A 1 485 ? -1.672 26.665 20.671 1.00 39.59 485 HIS A C 1
ATOM 3671 O O . HIS A 1 485 ? -2.234 27.209 19.722 1.00 39.59 485 HIS A O 1
ATOM 3677 N N . ARG A 1 486 ? -0.439 26.157 20.565 1.00 38.78 486 ARG A N 1
ATOM 3678 C CA . ARG A 1 486 ? 0.243 25.976 19.276 1.00 38.78 486 ARG A CA 1
ATOM 3679 C C . ARG A 1 486 ? -0.197 24.621 18.720 1.00 38.78 486 ARG A C 1
ATOM 3681 O O . ARG A 1 486 ? 0.333 23.606 19.151 1.00 38.78 486 ARG A O 1
ATOM 3688 N N . GLY A 1 487 ? -1.206 24.615 17.854 1.00 46.03 487 GLY A N 1
ATOM 3689 C CA . GLY A 1 487 ? -1.597 23.429 17.087 1.00 46.03 487 GLY A CA 1
ATOM 3690 C C . GLY A 1 487 ? -0.680 23.194 15.883 1.00 46.03 487 GLY A C 1
ATOM 3691 O O . GLY A 1 487 ? 0.181 24.025 15.577 1.00 46.03 487 GLY A O 1
ATOM 3692 N N . ASN A 1 488 ? -0.876 22.061 15.208 1.00 43.03 488 ASN A N 1
ATOM 3693 C CA . ASN A 1 488 ? -0.148 21.704 13.993 1.00 43.03 488 ASN A CA 1
ATOM 3694 C C . ASN A 1 488 ? -0.479 22.691 12.851 1.00 43.03 488 ASN A C 1
ATOM 3696 O O . ASN A 1 488 ? -1.598 23.210 12.813 1.00 43.03 488 ASN A O 1
ATOM 3700 N N . PRO A 1 489 ? 0.427 22.950 11.888 1.00 38.19 489 PRO A N 1
ATOM 3701 C CA . PRO A 1 489 ? 0.166 23.867 10.771 1.00 38.19 489 PRO A CA 1
ATOM 3702 C C . PRO A 1 489 ? -1.116 23.537 9.988 1.00 38.19 489 PRO A C 1
ATOM 3704 O O . PRO A 1 489 ? -1.791 24.447 9.510 1.00 38.19 489 PRO A O 1
ATOM 3707 N N . GLU A 1 490 ? -1.475 22.253 9.926 1.00 44.62 490 GLU A N 1
ATOM 3708 C CA . GLU A 1 490 ? -2.686 21.724 9.283 1.00 44.62 490 GLU A CA 1
ATOM 3709 C C . GLU A 1 490 ? -3.981 22.075 10.042 1.00 44.62 490 GLU A C 1
ATOM 3711 O O . GLU A 1 490 ? -5.011 22.310 9.418 1.00 44.62 490 GLU A O 1
ATOM 3716 N N . ASP A 1 491 ? -3.916 22.234 11.369 1.00 44.19 491 ASP A N 1
ATOM 3717 C CA . ASP A 1 491 ? -5.040 22.661 12.223 1.00 44.19 491 ASP A CA 1
ATOM 3718 C C . ASP A 1 491 ? -5.220 24.194 12.249 1.00 44.19 491 ASP A C 1
ATOM 3720 O O . ASP A 1 491 ? -6.133 24.718 12.889 1.00 44.19 491 ASP A O 1
ATOM 3724 N N . THR A 1 492 ? -4.333 24.950 11.591 1.00 43.84 492 THR A N 1
ATOM 3725 C CA . THR A 1 492 ? -4.216 26.408 11.772 1.00 43.84 492 THR A CA 1
ATOM 3726 C C . THR A 1 492 ? -4.711 27.207 10.564 1.00 43.84 492 THR A C 1
ATOM 3728 O O . THR A 1 492 ? -4.247 28.324 10.308 1.00 43.84 492 THR A O 1
ATOM 3731 N N . TRP A 1 493 ? -5.666 26.687 9.794 1.00 41.09 493 TRP A N 1
ATOM 3732 C CA . TRP A 1 493 ? -6.285 27.489 8.741 1.00 41.09 493 TRP A CA 1
ATOM 3733 C C . TRP A 1 493 ? -7.354 28.417 9.336 1.00 41.09 493 TRP A C 1
ATOM 3735 O O . TRP A 1 493 ? -8.358 27.978 9.881 1.00 41.09 493 TRP A O 1
ATOM 3745 N N . GLY A 1 494 ? -7.084 29.727 9.291 1.00 46.84 494 GLY A N 1
ATOM 3746 C CA . GLY A 1 494 ? -7.954 30.791 9.821 1.00 46.84 494 GLY A CA 1
ATOM 3747 C C . GLY A 1 494 ? -7.436 31.507 11.078 1.00 46.84 494 GLY A C 1
ATOM 3748 O O . GLY A 1 494 ? -7.837 32.640 11.335 1.00 46.84 494 GLY A O 1
ATOM 3749 N N . ALA A 1 495 ? -6.483 30.925 11.819 1.00 49.22 495 ALA A N 1
ATOM 3750 C CA . ALA A 1 495 ? -6.014 31.477 13.102 1.00 49.22 495 ALA A CA 1
ATOM 3751 C C . ALA A 1 495 ? -4.704 32.296 13.036 1.00 49.22 495 ALA A C 1
ATOM 3753 O O . ALA A 1 495 ? -4.270 32.861 14.042 1.00 49.22 495 ALA A O 1
ATOM 3754 N N . ALA A 1 496 ? -4.056 32.408 11.873 1.00 43.69 496 ALA A N 1
ATOM 3755 C CA . ALA A 1 496 ? -2.800 33.152 11.758 1.00 43.69 496 ALA A CA 1
ATOM 3756 C C . ALA A 1 496 ? -3.046 34.672 11.682 1.00 43.69 496 ALA A C 1
ATOM 3758 O O . ALA A 1 496 ? -3.528 35.198 10.672 1.00 43.69 496 ALA A O 1
ATOM 3759 N N . ARG A 1 497 ? -2.665 35.420 12.730 1.00 53.84 497 ARG A N 1
ATOM 3760 C CA . ARG A 1 497 ? -2.663 36.896 12.685 1.00 53.84 497 ARG A CA 1
ATOM 3761 C C . ARG A 1 497 ? -1.704 37.387 11.590 1.00 53.84 497 ARG A C 1
ATOM 3763 O O . ARG A 1 497 ? -0.661 36.791 11.343 1.00 53.84 497 ARG A O 1
ATOM 3770 N N . LYS A 1 498 ? -2.017 38.541 10.987 1.00 48.81 498 LYS A N 1
ATOM 3771 C CA . LYS A 1 498 ? -1.336 39.174 9.829 1.00 48.81 498 LYS A CA 1
ATOM 3772 C C . LYS A 1 498 ? 0.209 39.124 9.846 1.00 48.81 498 LYS A C 1
ATOM 3774 O O . LYS A 1 498 ? 0.828 38.930 8.809 1.00 48.81 498 LYS A O 1
ATOM 3779 N N . ARG A 1 499 ? 0.825 39.233 11.029 1.00 45.38 499 ARG A N 1
ATOM 3780 C CA . ARG A 1 499 ? 2.288 39.215 11.244 1.00 45.38 499 ARG A CA 1
ATOM 3781 C C . ARG A 1 499 ? 2.938 37.835 11.054 1.00 45.38 499 ARG A C 1
ATOM 3783 O O . ARG A 1 499 ? 4.132 37.741 10.790 1.00 45.38 499 ARG A O 1
ATOM 3790 N N . GLU A 1 500 ? 2.161 36.772 11.225 1.00 48.38 500 GLU A N 1
ATOM 3791 C CA . GLU A 1 500 ? 2.595 35.376 11.129 1.00 48.38 500 GLU A CA 1
ATOM 3792 C C . GLU A 1 500 ? 2.531 34.887 9.679 1.00 48.38 500 GLU A C 1
ATOM 3794 O O . GLU A 1 500 ? 3.464 34.235 9.219 1.00 48.38 500 GLU A O 1
ATOM 3799 N N . ARG A 1 501 ? 1.534 35.360 8.909 1.00 46.50 501 ARG A N 1
ATOM 3800 C CA . ARG A 1 501 ? 1.503 35.231 7.440 1.00 46.50 501 ARG A CA 1
ATOM 3801 C C . ARG A 1 501 ? 2.762 35.802 6.792 1.00 46.50 501 ARG A C 1
ATOM 3803 O O . ARG A 1 501 ? 3.375 35.128 5.979 1.00 46.50 501 ARG A O 1
ATOM 3810 N N . GLU A 1 502 ? 3.191 37.003 7.175 1.00 46.91 502 GLU A N 1
ATOM 3811 C CA . GLU A 1 502 ? 4.399 37.625 6.606 1.00 46.91 502 GLU A CA 1
ATOM 3812 C C . GLU A 1 502 ? 5.687 36.858 6.948 1.00 46.91 502 GLU A C 1
ATOM 3814 O O . GLU A 1 502 ? 6.577 36.742 6.107 1.00 46.91 502 GLU A O 1
ATOM 3819 N N . ARG A 1 503 ? 5.786 36.280 8.154 1.00 50.12 503 ARG A N 1
ATOM 3820 C CA . ARG A 1 503 ? 6.920 35.417 8.528 1.00 50.12 503 ARG A CA 1
ATOM 3821 C C . ARG A 1 503 ? 6.932 34.110 7.752 1.00 50.12 503 ARG A C 1
ATOM 3823 O O . ARG A 1 503 ? 7.9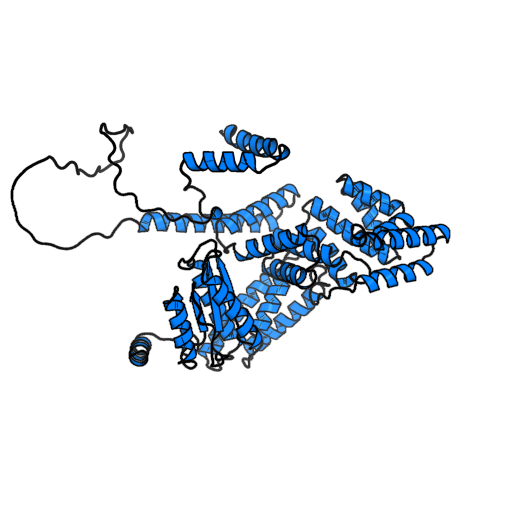85 33.737 7.251 1.00 50.12 503 ARG A O 1
ATOM 3830 N N . ILE A 1 504 ? 5.785 33.445 7.635 1.00 47.28 504 ILE A N 1
ATOM 3831 C CA . ILE A 1 504 ? 5.651 32.212 6.852 1.00 47.28 504 ILE A CA 1
ATOM 3832 C C . ILE A 1 504 ? 5.989 32.499 5.384 1.00 47.28 504 ILE A C 1
ATOM 3834 O O . ILE A 1 504 ? 6.778 31.772 4.795 1.00 47.28 504 ILE A O 1
ATOM 3838 N N . LEU A 1 505 ? 5.516 33.616 4.823 1.00 47.91 505 LEU A N 1
ATOM 3839 C CA . LEU A 1 505 ? 5.847 34.045 3.460 1.00 47.91 505 LEU A CA 1
ATOM 3840 C C . LEU A 1 505 ? 7.342 34.324 3.261 1.00 47.91 505 LEU A C 1
ATOM 3842 O O . LEU A 1 505 ? 7.879 33.997 2.208 1.00 47.91 505 LEU A O 1
ATOM 3846 N N . ASN A 1 506 ? 8.033 34.899 4.247 1.00 54.78 506 ASN A N 1
ATOM 3847 C CA . ASN A 1 506 ? 9.480 35.110 4.155 1.00 54.78 506 ASN A CA 1
ATOM 3848 C C . ASN A 1 506 ? 10.268 33.798 4.287 1.00 54.78 506 ASN A C 1
ATOM 3850 O O . ASN A 1 506 ? 11.209 33.582 3.534 1.00 54.78 506 ASN A O 1
ATOM 3854 N N . VAL A 1 507 ? 9.840 32.880 5.158 1.00 53.31 507 VAL A N 1
ATOM 3855 C CA . VAL A 1 507 ? 10.452 31.545 5.286 1.00 53.31 507 VAL A CA 1
ATOM 3856 C C . VAL A 1 507 ? 10.220 30.695 4.030 1.00 53.31 507 VAL A C 1
ATOM 3858 O O . VAL A 1 507 ? 11.107 29.951 3.620 1.00 53.31 507 VAL A O 1
ATOM 3861 N N . LEU A 1 508 ? 9.058 30.829 3.386 1.00 44.97 508 LEU A N 1
ATOM 3862 C CA . LEU A 1 508 ? 8.766 30.199 2.096 1.00 44.97 508 LEU A CA 1
ATOM 3863 C C . LEU A 1 508 ? 9.626 30.801 0.969 1.00 44.97 508 LEU A C 1
ATOM 3865 O O . LEU A 1 508 ? 10.123 30.067 0.124 1.00 44.97 508 LEU A O 1
ATOM 3869 N N . LYS A 1 509 ? 9.881 32.116 0.976 1.00 48.69 509 LYS A N 1
ATOM 3870 C CA . LYS A 1 509 ? 10.781 32.764 0.001 1.00 48.69 509 LYS A CA 1
ATOM 3871 C C . LYS A 1 509 ? 12.239 32.311 0.118 1.00 48.69 509 LYS A C 1
ATOM 3873 O O . LYS A 1 509 ? 12.919 32.285 -0.901 1.00 48.69 509 LYS A O 1
ATOM 3878 N N . ASP A 1 510 ? 12.689 31.950 1.318 1.00 51.50 510 ASP A N 1
ATOM 3879 C CA . ASP A 1 510 ? 14.060 31.481 1.563 1.00 51.50 510 ASP A CA 1
ATOM 3880 C C . ASP A 1 510 ? 14.255 29.983 1.254 1.00 51.50 510 ASP A C 1
ATOM 3882 O O . ASP A 1 510 ? 15.384 29.549 1.031 1.00 51.50 510 ASP A O 1
ATOM 3886 N N . LYS A 1 511 ? 13.181 29.174 1.241 1.00 49.31 511 LYS A N 1
ATOM 3887 C CA . LYS A 1 511 ? 13.256 27.702 1.117 1.00 49.31 511 LYS A CA 1
ATOM 3888 C C . LYS A 1 511 ? 12.906 27.121 -0.260 1.00 49.31 511 LYS A C 1
ATOM 3890 O O . LYS A 1 511 ? 13.134 25.929 -0.455 1.00 49.31 511 LYS A O 1
ATOM 3895 N N . PHE A 1 512 ? 12.391 27.905 -1.210 1.00 47.97 512 PHE A N 1
ATOM 3896 C CA . PHE A 1 512 ? 11.998 27.402 -2.537 1.00 47.97 512 PHE A CA 1
ATOM 3897 C C . PHE A 1 512 ? 12.846 28.001 -3.683 1.00 47.97 512 PHE A C 1
ATOM 3899 O O . PHE A 1 512 ? 13.016 29.220 -3.733 1.00 47.97 512 PHE A O 1
ATOM 3906 N N . PRO A 1 513 ? 13.356 27.181 -4.630 1.00 58.44 513 PRO A N 1
ATOM 3907 C CA . PRO A 1 513 ? 14.040 27.656 -5.841 1.00 58.44 513 PRO A CA 1
ATOM 3908 C C . PRO A 1 513 ? 13.162 28.569 -6.718 1.00 58.44 513 PRO A C 1
ATOM 3910 O O . PRO A 1 513 ? 11.940 28.417 -6.740 1.00 58.44 513 PRO A O 1
ATOM 3913 N N . GLU A 1 514 ? 13.782 29.462 -7.505 1.00 50.31 514 GLU A N 1
ATOM 3914 C CA . GLU A 1 514 ? 13.107 30.510 -8.304 1.00 50.31 514 GLU A CA 1
ATOM 3915 C C . GLU A 1 514 ? 11.951 30.018 -9.195 1.00 50.31 514 GLU A C 1
ATOM 3917 O O . GLU A 1 514 ? 10.991 30.759 -9.389 1.00 50.31 514 GLU A O 1
ATOM 3922 N N . ARG A 1 515 ? 11.964 28.758 -9.658 1.00 45.50 515 ARG A N 1
ATOM 3923 C CA . ARG A 1 515 ? 10.882 28.174 -10.479 1.00 45.50 515 ARG A CA 1
ATOM 3924 C C . ARG A 1 515 ? 9.506 28.134 -9.802 1.00 45.50 515 ARG A C 1
ATOM 3926 O O . ARG A 1 515 ? 8.502 28.072 -10.501 1.00 45.50 515 ARG A O 1
ATOM 3933 N N . TYR A 1 516 ? 9.436 28.167 -8.472 1.00 46.22 516 TYR A N 1
ATOM 3934 C CA . TYR A 1 516 ? 8.159 28.120 -7.749 1.00 46.22 516 TYR A CA 1
ATOM 3935 C C . TYR A 1 516 ? 7.565 29.508 -7.466 1.00 46.22 516 TYR A C 1
ATOM 3937 O O . TYR A 1 516 ? 6.413 29.593 -7.040 1.00 46.22 516 TYR A O 1
ATOM 3945 N N . ARG A 1 517 ? 8.303 30.602 -7.726 1.00 51.97 517 ARG A N 1
ATOM 3946 C CA . ARG A 1 517 ? 7.762 31.967 -7.577 1.00 51.97 517 ARG A CA 1
ATOM 3947 C C . ARG A 1 517 ? 6.630 32.237 -8.553 1.00 51.97 517 ARG A C 1
ATOM 3949 O O . ARG A 1 517 ? 5.601 32.747 -8.125 1.00 51.97 517 ARG A O 1
ATOM 3956 N N . ASP A 1 518 ? 6.792 31.838 -9.810 1.00 51.75 518 ASP A N 1
ATOM 3957 C CA . ASP A 1 518 ? 5.811 32.122 -10.860 1.00 51.75 518 ASP A CA 1
ATOM 3958 C C . ASP A 1 518 ? 4.481 31.400 -10.606 1.00 51.75 518 ASP A C 1
ATOM 3960 O O . ASP A 1 518 ? 3.418 31.983 -10.792 1.00 51.75 518 ASP A O 1
ATOM 3964 N N . LEU A 1 519 ? 4.523 30.166 -10.091 1.00 47.41 519 LEU A N 1
ATOM 3965 C CA . LEU A 1 519 ? 3.334 29.388 -9.712 1.00 47.41 519 LEU A CA 1
ATOM 3966 C C . LEU A 1 519 ? 2.585 30.003 -8.523 1.00 47.41 519 LEU A C 1
ATOM 3968 O O . LEU A 1 519 ? 1.356 30.059 -8.521 1.00 47.41 519 LEU A O 1
ATOM 3972 N N . ILE A 1 520 ? 3.319 30.498 -7.524 1.00 49.09 520 ILE A N 1
ATOM 3973 C CA . ILE A 1 520 ? 2.735 31.149 -6.346 1.00 49.09 520 ILE A CA 1
ATOM 3974 C C . ILE A 1 520 ? 2.176 32.531 -6.720 1.00 49.09 520 ILE A C 1
ATOM 3976 O O . ILE A 1 520 ? 1.079 32.883 -6.289 1.00 49.09 520 ILE A O 1
ATOM 3980 N N . GLU A 1 521 ? 2.875 33.305 -7.553 1.00 52.22 521 GLU A N 1
ATOM 3981 C CA . GLU A 1 521 ? 2.368 34.583 -8.066 1.00 52.22 521 GLU A CA 1
ATOM 3982 C C . GLU A 1 521 ? 1.141 34.406 -8.964 1.00 52.22 521 GLU A C 1
ATOM 3984 O O . GLU A 1 521 ? 0.199 35.187 -8.842 1.00 52.22 521 GLU A O 1
ATOM 3989 N N . GLN A 1 522 ? 1.107 33.383 -9.822 1.00 51.03 522 GLN A N 1
ATOM 3990 C CA . GLN A 1 522 ? -0.064 33.066 -10.647 1.00 51.03 522 GLN A CA 1
ATOM 3991 C C . GLN A 1 522 ? -1.265 32.655 -9.789 1.00 51.03 522 GLN A C 1
ATOM 3993 O O . GLN A 1 522 ? -2.371 33.145 -10.014 1.00 51.03 522 GLN A O 1
ATOM 3998 N N . TYR A 1 523 ? -1.044 31.840 -8.752 1.00 47.16 523 TYR A N 1
ATOM 3999 C CA . TYR A 1 523 ? -2.081 31.479 -7.786 1.00 47.16 523 TYR A CA 1
ATOM 4000 C C . TYR A 1 523 ? -2.650 32.717 -7.070 1.00 47.16 523 TYR A C 1
ATOM 4002 O O . TYR A 1 523 ? -3.865 32.892 -7.002 1.00 47.16 523 TYR A O 1
ATOM 4010 N N . TYR A 1 524 ? -1.805 33.647 -6.614 1.00 49.03 524 TYR A N 1
ATOM 4011 C CA . TYR A 1 524 ? -2.285 34.860 -5.940 1.00 49.03 524 TYR A CA 1
ATOM 4012 C C . TYR A 1 524 ? -2.866 35.925 -6.878 1.00 49.03 524 TYR A C 1
ATOM 4014 O O . TYR A 1 524 ? -3.781 36.634 -6.462 1.00 49.03 524 TYR A O 1
ATOM 4022 N N . LYS A 1 525 ? -2.411 36.019 -8.134 1.00 46.56 525 LYS A N 1
ATOM 4023 C CA . LYS A 1 525 ? -3.076 36.839 -9.161 1.00 46.56 525 LYS A CA 1
ATOM 4024 C C . LYS A 1 525 ? -4.482 36.324 -9.447 1.00 46.56 525 LYS A C 1
ATOM 4026 O O . LYS A 1 525 ? -5.413 37.120 -9.438 1.00 46.56 525 LYS A O 1
ATOM 4031 N N . SER A 1 526 ? -4.656 35.005 -9.555 1.00 42.94 526 SER A N 1
ATOM 4032 C CA . SER A 1 526 ? -5.985 34.401 -9.735 1.00 42.94 526 SER A CA 1
ATOM 4033 C C . SER A 1 526 ? -6.937 34.660 -8.556 1.00 42.94 526 SER A C 1
ATOM 4035 O O . SER A 1 526 ? -8.145 34.731 -8.746 1.00 42.94 526 SER A O 1
ATOM 4037 N N . LEU A 1 527 ? -6.397 34.881 -7.350 1.00 40.5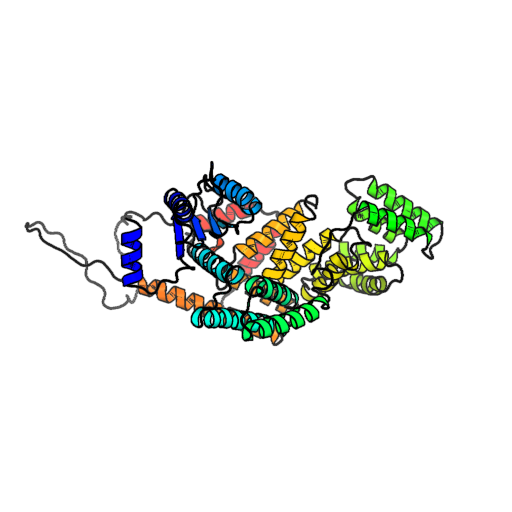0 527 LEU A N 1
ATOM 4038 C CA . LEU A 1 527 ? -7.161 35.251 -6.152 1.00 40.50 527 LEU A CA 1
ATOM 4039 C C . LEU A 1 527 ? -7.458 36.756 -6.040 1.00 40.50 527 LEU A C 1
ATOM 4041 O O . LEU A 1 527 ? -8.350 37.136 -5.289 1.00 40.50 527 LEU A O 1
ATOM 4045 N N . GLN A 1 528 ? -6.706 37.618 -6.730 1.00 46.12 528 GLN A N 1
ATOM 4046 C CA . GLN A 1 528 ? -6.948 39.068 -6.764 1.00 46.12 528 GLN A CA 1
ATOM 4047 C C . GLN A 1 528 ? -7.832 39.493 -7.936 1.00 46.12 528 GLN A C 1
ATOM 4049 O O . GLN A 1 528 ? -8.493 40.523 -7.853 1.00 46.12 528 GLN A O 1
ATOM 4054 N N . GLU A 1 529 ? -7.849 38.705 -9.009 1.00 44.44 529 GLU A N 1
ATOM 4055 C CA . GLU A 1 529 ? -8.701 38.922 -10.182 1.00 44.44 529 GLU A CA 1
ATOM 4056 C C . GLU A 1 529 ? -10.114 38.329 -10.008 1.00 44.44 529 GLU A C 1
ATOM 4058 O O . GLU A 1 529 ? -10.956 38.480 -10.888 1.00 44.44 529 GLU A O 1
ATOM 4063 N N . GLY A 1 530 ? -10.404 37.708 -8.859 1.00 40.25 530 GLY A N 1
ATOM 4064 C CA . GLY A 1 530 ? -11.736 37.225 -8.500 1.00 40.25 530 GLY A CA 1
ATOM 4065 C C . GLY A 1 530 ? -12.556 38.250 -7.716 1.00 40.25 530 GLY A C 1
ATOM 4066 O O . GLY A 1 530 ? -12.535 38.221 -6.489 1.00 40.25 530 GLY A O 1
ATOM 4067 N N . GLU A 1 531 ? -13.258 39.140 -8.424 1.00 30.14 531 GLU A N 1
ATOM 4068 C CA . GLU A 1 531 ? -14.721 39.336 -8.311 1.00 30.14 531 GLU A CA 1
ATOM 4069 C C . GLU A 1 531 ? -15.201 40.475 -9.238 1.00 30.14 531 GLU A C 1
ATOM 4071 O O . GLU A 1 531 ? -14.533 41.514 -9.310 1.00 30.14 531 GLU A O 1
ATOM 4076 N N . PRO A 1 532 ? -16.398 40.393 -9.856 1.00 35.50 532 PRO A N 1
ATOM 4077 C CA . PRO A 1 532 ? -17.322 39.262 -10.027 1.00 35.50 532 PRO A CA 1
ATOM 4078 C C . PRO A 1 532 ? -17.280 38.606 -11.422 1.00 35.50 532 PRO A C 1
ATOM 4080 O O . PRO A 1 532 ? -16.833 39.263 -12.393 1.00 35.50 532 PRO A O 1
#